Protein AF-0000000079207529 (afdb_homodimer)

Structure (mmCIF, N/CA/C/O backbone):
data_AF-0000000079207529-model_v1
#
loop_
_entity.id
_entity.type
_entity.pdbx_description
1 polymer Peroxidase
#
loop_
_atom_site.group_PDB
_atom_site.id
_atom_site.type_symbol
_atom_site.label_atom_id
_atom_site.label_alt_id
_atom_site.label_comp_id
_atom_site.label_asym_id
_atom_site.label_entity_id
_atom_site.label_seq_id
_atom_site.pdbx_PDB_ins_code
_atom_site.Cartn_x
_atom_site.Cartn_y
_atom_site.Cartn_z
_atom_site.occupancy
_atom_site.B_iso_or_equiv
_atom_site.auth_seq_id
_atom_site.auth_comp_id
_atom_site.auth_asym_id
_atom_site.auth_atom_id
_atom_site.pdbx_PDB_model_num
ATOM 1 N N . MET A 1 1 ? 5.008 33.156 2.377 1 49.91 1 MET A N 1
ATOM 2 C CA . MET A 1 1 ? 4.988 31.797 1.844 1 49.91 1 MET A CA 1
ATOM 3 C C . MET A 1 1 ? 5.598 31.75 0.447 1 49.91 1 MET A C 1
ATOM 5 O O . MET A 1 1 ? 5.344 32.625 -0.375 1 49.91 1 MET A O 1
ATOM 9 N N . ARG A 1 2 ? 6.75 31.078 0.347 1 58.97 2 ARG A N 1
ATOM 10 C CA . ARG A 1 2 ? 7.367 31 -0.972 1 58.97 2 ARG A CA 1
ATOM 11 C C . ARG A 1 2 ? 6.383 30.453 -2.004 1 58.97 2 ARG A C 1
ATOM 13 O O . ARG A 1 2 ? 5.512 29.641 -1.675 1 58.97 2 ARG A O 1
ATOM 20 N N . ALA A 1 3 ? 6.309 31.016 -3.166 1 54.09 3 ALA A N 1
ATOM 21 C CA . ALA A 1 3 ? 5.379 30.703 -4.25 1 54.09 3 ALA A CA 1
ATOM 22 C C . ALA A 1 3 ? 5.508 29.25 -4.676 1 54.09 3 ALA A C 1
ATOM 24 O O . ALA A 1 3 ? 6.609 28.688 -4.703 1 54.09 3 ALA A O 1
ATOM 25 N N . THR A 1 4 ? 4.375 28.516 -4.758 1 58 4 THR A N 1
ATOM 26 C CA . THR A 1 4 ? 4.32 27.188 -5.336 1 58 4 THR A CA 1
ATOM 27 C C . THR A 1 4 ? 4.828 27.188 -6.773 1 58 4 THR A C 1
ATOM 29 O O . THR A 1 4 ? 4.547 28.125 -7.531 1 58 4 THR A O 1
ATOM 32 N N . CYS A 1 5 ? 5.898 26.594 -7.008 1 53.94 5 CYS A N 1
ATOM 33 C CA . CYS A 1 5 ? 6.426 26.562 -8.367 1 53.94 5 CYS A CA 1
ATOM 34 C C . CYS A 1 5 ? 5.328 26.234 -9.367 1 53.94 5 CYS A C 1
ATOM 36 O O . CYS A 1 5 ? 4.633 25.219 -9.219 1 53.94 5 CYS A O 1
ATOM 38 N N . PRO A 1 6 ? 5.086 27.297 -10.195 1 49 6 PRO A N 1
ATOM 39 C CA . PRO A 1 6 ? 4.039 27.016 -11.18 1 49 6 PRO A CA 1
ATOM 40 C C . PRO A 1 6 ? 4.391 25.859 -12.109 1 49 6 PRO A C 1
ATOM 42 O O . PRO A 1 6 ? 5.574 25.578 -12.328 1 49 6 PRO A O 1
ATOM 45 N N . PRO A 1 7 ? 3.484 25.109 -12.5 1 45.56 7 PRO A N 1
ATOM 46 C CA . PRO A 1 7 ? 3.803 24.156 -13.562 1 45.56 7 PRO A CA 1
ATOM 47 C C . PRO A 1 7 ? 4.355 24.828 -14.812 1 45.56 7 PRO A C 1
ATOM 49 O O . PRO A 1 7 ? 4.035 25.984 -15.094 1 45.56 7 PRO A O 1
ATOM 52 N N . SER A 1 8 ? 5.473 24.656 -15.422 1 37.84 8 SER A N 1
ATOM 53 C CA . SER A 1 8 ? 5.965 25.219 -16.672 1 37.84 8 SER A CA 1
ATOM 54 C C . SER A 1 8 ? 4.832 25.391 -17.688 1 37.84 8 SER A C 1
ATOM 56 O O . SER A 1 8 ? 4.008 24.484 -17.859 1 37.84 8 SER A O 1
ATOM 58 N N . LYS A 1 9 ? 4.758 26.656 -18.266 1 37.16 9 LYS A N 1
ATOM 59 C CA . LYS A 1 9 ? 3.738 27.078 -19.234 1 37.16 9 LYS A CA 1
ATOM 60 C C . LYS A 1 9 ? 3.836 26.25 -20.516 1 37.16 9 LYS A C 1
ATOM 62 O O . LYS A 1 9 ? 4.805 26.391 -21.266 1 37.16 9 LYS A O 1
ATOM 67 N N . LEU A 1 10 ? 3.41 25.141 -20.797 1 34.62 10 LEU A N 1
ATOM 68 C CA . LEU A 1 10 ? 3.197 24.734 -22.188 1 34.62 10 LEU A CA 1
ATOM 69 C C . LEU A 1 10 ? 2.27 25.719 -22.891 1 34.62 10 LEU A C 1
ATOM 71 O O . LEU A 1 10 ? 1.31 26.219 -22.297 1 34.62 10 LEU A O 1
ATOM 75 N N . ALA A 1 11 ? 2.742 26.375 -24.078 1 34 11 ALA A N 1
ATOM 76 C CA . ALA A 1 11 ? 2 27.094 -25.109 1 34 11 ALA A CA 1
ATOM 77 C C . ALA A 1 11 ? 0.625 26.484 -25.328 1 34 11 ALA A C 1
ATOM 79 O O . ALA A 1 11 ? 0.512 25.281 -25.594 1 34 11 ALA A O 1
ATOM 80 N N . LEU A 1 12 ? -0.329 27.25 -24.859 1 34.44 12 LEU A N 1
ATOM 81 C CA . LEU A 1 12 ? -1.754 26.953 -24.969 1 34.44 12 LEU A CA 1
ATOM 82 C C . LEU A 1 12 ? -2.178 26.875 -26.438 1 34.44 12 LEU A C 1
ATOM 84 O O . LEU A 1 12 ? -2.229 27.891 -27.125 1 34.44 12 LEU A O 1
ATOM 88 N N . GLY A 1 13 ? -1.526 26.031 -27.328 1 32.34 13 GLY A N 1
ATOM 89 C CA . GLY A 1 13 ? -2.342 25.875 -28.516 1 32.34 13 GLY A CA 1
ATOM 90 C C . GLY A 1 13 ? -3.812 25.656 -28.219 1 32.34 13 GLY A C 1
ATOM 91 O O . GLY A 1 13 ? -4.156 25.031 -27.219 1 32.34 13 GLY A O 1
ATOM 92 N N . LEU A 1 14 ? -4.602 26.562 -28.75 1 33.31 14 LEU A N 1
ATOM 93 C CA . LEU A 1 14 ? -6.059 26.641 -28.672 1 33.31 14 LEU A CA 1
ATOM 94 C C . LEU A 1 14 ? -6.684 25.266 -28.891 1 33.31 14 LEU A C 1
ATOM 96 O O . LEU A 1 14 ? -6.723 24.766 -30.016 1 33.31 14 LEU A O 1
ATOM 100 N N . ILE A 1 15 ? -6.227 24.266 -28.234 1 31.05 15 ILE A N 1
ATOM 101 C CA . ILE A 1 15 ? -7.051 23.109 -28.594 1 31.05 15 ILE A CA 1
ATOM 102 C C . ILE A 1 15 ? -8.484 23.344 -28.109 1 31.05 15 ILE A C 1
ATOM 104 O O . ILE A 1 15 ? -8.711 23.734 -26.969 1 31.05 15 ILE A O 1
ATOM 108 N N . LEU A 1 16 ? -9.422 23.672 -29.078 1 31.45 16 LEU A N 1
ATOM 109 C CA . LEU A 1 16 ? -10.875 23.578 -28.984 1 31.45 16 LEU A CA 1
ATOM 110 C C . LEU A 1 16 ? -11.289 22.453 -28.047 1 31.45 16 LEU A C 1
ATOM 112 O O . LEU A 1 16 ? -11.016 21.281 -28.312 1 31.45 16 LEU A O 1
ATOM 116 N N . MET A 1 17 ? -11.281 22.875 -26.797 1 29.42 17 MET A N 1
ATOM 117 C CA . MET A 1 17 ? -11.719 21.953 -25.766 1 29.42 17 MET A CA 1
ATOM 118 C C . MET A 1 17 ? -13.164 21.531 -25.984 1 29.42 17 MET A C 1
ATOM 120 O O . MET A 1 17 ? -14.086 22.344 -25.859 1 29.42 17 MET A O 1
ATOM 124 N N . THR A 1 18 ? -13.453 20.766 -27.047 1 29.88 18 THR A N 1
ATOM 125 C CA . THR A 1 18 ? -14.758 20.094 -27.062 1 29.88 18 THR A CA 1
ATOM 126 C C . THR A 1 18 ? -15.094 19.531 -25.688 1 29.88 18 THR A C 1
ATOM 128 O O . THR A 1 18 ? -14.234 18.969 -25.016 1 29.88 18 THR A O 1
ATOM 131 N N . LEU A 1 19 ? -15.961 20.203 -25.031 1 31.03 19 LEU A N 1
ATOM 132 C CA . LEU A 1 19 ? -16.672 19.812 -23.812 1 31.03 19 LEU A CA 1
ATOM 133 C C . LEU A 1 19 ? -17.016 18.312 -23.844 1 31.03 19 LEU A C 1
ATOM 135 O O . LEU A 1 19 ? -17.984 17.922 -24.5 1 31.03 19 LEU A O 1
ATOM 139 N N . PHE A 1 20 ? -16.016 17.469 -24.125 1 30.7 20 PHE A N 1
ATOM 140 C CA . PHE A 1 20 ? -16.484 16.109 -23.922 1 30.7 20 PHE A CA 1
ATOM 141 C C . PHE A 1 20 ? -16.953 15.906 -22.484 1 30.7 20 PHE A C 1
ATOM 143 O O . PHE A 1 20 ? -16.234 16.219 -21.547 1 30.7 20 PHE A O 1
ATOM 150 N N . GLY A 1 21 ? -18.203 16.062 -22.266 1 28.97 21 GLY A N 1
ATOM 151 C CA . GLY A 1 21 ? -18.906 15.586 -21.078 1 28.97 21 GLY A CA 1
ATOM 152 C C . GLY A 1 21 ? -18.219 14.391 -20.438 1 28.97 21 GLY A C 1
ATOM 153 O O . GLY A 1 21 ? -17.875 13.422 -21.125 1 28.97 21 GLY A O 1
ATOM 154 N N . GLN A 1 22 ? -17.484 14.711 -19.438 1 29.53 22 GLN A N 1
ATOM 155 C CA . GLN A 1 22 ? -16.875 13.633 -18.656 1 29.53 22 GLN A CA 1
ATOM 156 C C . GLN A 1 22 ? -17.906 12.562 -18.312 1 29.53 22 GLN A C 1
ATOM 158 O O . GLN A 1 22 ? -18.703 12.742 -17.375 1 29.53 22 GLN A O 1
ATOM 163 N N . SER A 1 23 ? -18.609 12.062 -19.266 1 29.66 23 SER A N 1
ATOM 164 C CA . SER A 1 23 ? -19.297 10.828 -18.891 1 29.66 23 SER A CA 1
ATOM 165 C C . SER A 1 23 ? -18.375 9.93 -18.062 1 29.66 23 SER A C 1
ATOM 167 O O . SER A 1 23 ? -17.203 9.742 -18.391 1 29.66 23 SER A O 1
ATOM 169 N N . PHE A 1 24 ? -18.562 10.023 -16.828 1 35.38 24 PHE A N 1
ATOM 170 C CA . PHE A 1 24 ? -18.078 8.859 -16.109 1 35.38 24 PHE A CA 1
ATOM 171 C C . PHE A 1 24 ? -18.156 7.605 -16.969 1 35.38 24 PHE A C 1
ATOM 173 O O . PHE A 1 24 ? -19.188 6.914 -16.969 1 35.38 24 PHE A O 1
ATOM 180 N N . GLY A 1 25 ? -17.875 7.867 -18.203 1 31.97 25 GLY A N 1
ATOM 181 C CA . GLY A 1 25 ? -17.891 6.719 -19.094 1 31.97 25 GLY A CA 1
ATOM 182 C C . GLY A 1 25 ? -17.172 5.512 -18.547 1 31.97 25 GLY A C 1
ATOM 183 O O . GLY A 1 25 ? -16.047 5.641 -18.016 1 31.97 25 GLY A O 1
ATOM 184 N N . TYR A 1 26 ? -17.969 4.559 -18.078 1 35.97 26 TYR A N 1
ATOM 185 C CA . TYR A 1 26 ? -17.516 3.176 -18.047 1 35.97 26 TYR A CA 1
ATOM 186 C C . TYR A 1 26 ? -16.562 2.898 -19.219 1 35.97 26 TYR A C 1
ATOM 188 O O . TYR A 1 26 ? -16.969 2.977 -20.375 1 35.97 26 TYR A O 1
ATOM 196 N N . TRP A 1 27 ? -15.477 3.561 -19.172 1 36.84 27 TRP A N 1
ATOM 197 C CA . TRP A 1 27 ? -14.609 3.105 -20.266 1 36.84 27 TRP A CA 1
ATOM 198 C C . TRP A 1 27 ? -14.531 1.583 -20.281 1 36.84 27 TRP A C 1
ATOM 200 O O . TRP A 1 27 ? -14.109 0.959 -19.312 1 36.84 27 TRP A O 1
ATOM 210 N N . PRO A 1 28 ? -15.469 0.997 -20.953 1 42.28 28 PRO A N 1
ATOM 211 C CA . PRO A 1 28 ? -15.289 -0.445 -21.141 1 42.28 28 PRO A CA 1
ATOM 212 C C . PRO A 1 28 ? -13.82 -0.844 -21.25 1 42.28 28 PRO A C 1
ATOM 214 O O . PRO A 1 28 ? -13.07 -0.251 -22.031 1 42.28 28 PRO A O 1
ATOM 217 N N . THR A 1 29 ? -13.227 -1.102 -20.094 1 55.56 29 THR A N 1
ATOM 218 C CA . THR A 1 29 ? -11.906 -1.712 -20.156 1 55.56 29 THR A CA 1
ATOM 219 C C . THR A 1 29 ? -11.891 -2.904 -21.094 1 55.56 29 THR A C 1
ATOM 221 O O . THR A 1 29 ? -12.945 -3.334 -21.578 1 55.56 29 THR A O 1
ATOM 224 N N . SER A 1 30 ? -10.695 -3.486 -21.328 1 62.88 30 SER A N 1
ATOM 225 C CA . SER A 1 30 ? -10.289 -4.609 -22.156 1 62.88 30 SER A CA 1
ATOM 226 C C . SER A 1 30 ? -10.984 -5.898 -21.734 1 62.88 30 SER A C 1
ATOM 228 O O . SER A 1 30 ? -11.109 -6.18 -20.547 1 62.88 30 SER A O 1
ATOM 230 N N . CYS A 1 31 ? -11.648 -6.664 -22.578 1 74.5 31 CYS A N 1
ATOM 231 C CA . CYS A 1 31 ? -12.141 -8.031 -22.5 1 74.5 31 CYS A CA 1
ATOM 232 C C . CYS A 1 31 ? -13.453 -8.094 -21.734 1 74.5 31 CYS A C 1
ATOM 234 O O . CYS A 1 31 ? -13.711 -9.062 -21.016 1 74.5 31 CYS A O 1
ATOM 236 N N . GLY A 1 32 ? -14.266 -6.863 -21.672 1 89.81 32 GLY A N 1
ATOM 237 C CA . GLY A 1 32 ? -15.531 -6.871 -20.953 1 89.81 32 GLY A CA 1
ATOM 238 C C . GLY A 1 32 ? -15.367 -6.66 -19.453 1 89.81 32 GLY A C 1
ATOM 239 O O . GLY A 1 32 ? -16.328 -6.777 -18.703 1 89.81 32 GLY A O 1
ATOM 240 N N . LEU A 1 33 ? -14.195 -6.445 -18.984 1 95.88 33 LEU A N 1
ATOM 241 C CA . LEU A 1 33 ? -13.922 -6.195 -17.562 1 95.88 33 LEU A CA 1
ATOM 242 C C . LEU A 1 33 ? -13.82 -4.699 -17.297 1 95.88 33 LEU A C 1
ATOM 244 O O . LEU A 1 33 ? -13.516 -3.914 -18.188 1 95.88 33 LEU A O 1
ATOM 248 N N . THR A 1 34 ? -14.156 -4.34 -16.078 1 93.19 34 THR A N 1
ATOM 249 C CA . THR A 1 34 ? -14.086 -2.928 -15.711 1 93.19 34 THR A CA 1
ATOM 250 C C . THR A 1 34 ? -13.633 -2.764 -14.258 1 93.19 34 THR A C 1
ATOM 252 O O . THR A 1 34 ? -13.945 -3.6 -13.406 1 93.19 34 THR A O 1
ATOM 255 N N . VAL A 1 35 ? -12.82 -1.707 -14.078 1 91.06 35 VAL A N 1
ATOM 256 C CA . VAL A 1 35 ? -12.516 -1.314 -12.703 1 91.06 35 VAL A CA 1
ATOM 257 C C . VAL A 1 35 ? -13.766 -0.729 -12.047 1 91.06 35 VAL A C 1
ATOM 259 O O . VAL A 1 35 ? -14.43 0.132 -12.625 1 91.06 35 VAL A O 1
ATOM 262 N N . GLY A 1 36 ? -14.156 -1.214 -10.875 1 87.62 36 GLY A N 1
ATOM 263 C CA . GLY A 1 36 ? -15.344 -0.727 -10.188 1 87.62 36 GLY A CA 1
ATOM 264 C C . GLY A 1 36 ? -16.609 -1.431 -10.625 1 87.62 36 GLY A C 1
ATOM 265 O O . GLY A 1 36 ? -17.719 -0.902 -10.453 1 87.62 36 GLY A O 1
ATOM 266 N N . PHE A 1 37 ? -16.516 -2.557 -11.188 1 92.69 37 PHE A N 1
ATOM 267 C CA . PHE A 1 37 ? -17.641 -3.33 -11.688 1 92.69 37 PHE A CA 1
ATOM 268 C C . PHE A 1 37 ? -18.688 -3.539 -10.602 1 92.69 37 PHE A C 1
ATOM 270 O O . PHE A 1 37 ? -19.891 -3.543 -10.875 1 92.69 37 PHE A O 1
ATOM 277 N N . TYR A 1 38 ? -18.297 -3.641 -9.359 1 93 38 TYR A N 1
ATOM 278 C CA . TYR A 1 38 ? -19.203 -4.016 -8.281 1 93 38 TYR A CA 1
ATOM 279 C C . TYR A 1 38 ? -19.703 -2.781 -7.539 1 93 38 TYR A C 1
ATOM 281 O O . TYR A 1 38 ? -20.438 -2.898 -6.555 1 93 38 TYR A O 1
ATOM 289 N N . ASN A 1 39 ? -19.281 -1.649 -8.008 1 83.75 39 ASN A N 1
ATOM 290 C CA . ASN A 1 39 ? -19.75 -0.433 -7.352 1 83.75 39 ASN A CA 1
ATOM 291 C C . ASN A 1 39 ? -21.266 -0.35 -7.336 1 83.75 39 ASN A C 1
ATOM 293 O O . ASN A 1 39 ? -21.922 -0.454 -8.383 1 83.75 39 ASN A O 1
ATOM 297 N N . VAL A 1 40 ? -21.891 -0.23 -6.133 1 80.75 40 VAL A N 1
ATOM 298 C CA . VAL A 1 40 ? -23.312 -0.009 -5.848 1 80.75 40 VAL A CA 1
ATOM 299 C C . VAL A 1 40 ? -24.109 -1.277 -6.152 1 80.75 40 VAL A C 1
ATOM 301 O O . VAL A 1 40 ? -25.328 -1.244 -6.227 1 80.75 40 VAL A O 1
ATOM 304 N N . LYS A 1 41 ? -23.484 -2.418 -6.441 1 90.5 41 LYS A N 1
ATOM 305 C CA . LYS A 1 41 ? -24.219 -3.648 -6.762 1 90.5 41 LYS A CA 1
ATOM 306 C C . LYS A 1 41 ? -24.531 -4.441 -5.496 1 90.5 41 LYS A C 1
ATOM 308 O O . LYS A 1 41 ? -25.312 -5.395 -5.535 1 90.5 41 LYS A O 1
ATOM 313 N N . CYS A 1 42 ? -23.891 -4.113 -4.492 1 92.25 42 CYS A N 1
ATOM 314 C CA . CYS A 1 42 ? -24.094 -4.812 -3.227 1 92.25 42 CYS A CA 1
ATOM 315 C C . CYS A 1 42 ? -24.656 -3.871 -2.166 1 92.25 42 CYS A C 1
ATOM 317 O O . CYS A 1 42 ? -24.203 -3.883 -1.019 1 92.25 42 CYS A O 1
ATOM 319 N N . GLY A 1 43 ? -25.578 -2.982 -2.596 1 82.19 43 GLY A N 1
ATOM 320 C CA . GLY A 1 43 ? -26.172 -2.01 -1.688 1 82.19 43 GLY A CA 1
ATOM 321 C C . GLY A 1 43 ? -25.172 -0.96 -1.216 1 82.19 43 GLY A C 1
ATOM 322 O O . GLY A 1 43 ? -24.469 -0.365 -2.023 1 82.19 43 GLY A O 1
ATOM 323 N N . GLU A 1 44 ? -25.188 -0.744 0.125 1 74.81 44 GLU A N 1
ATOM 324 C CA . GLU A 1 44 ? -24.297 0.267 0.695 1 74.81 44 GLU A CA 1
ATOM 325 C C . GLU A 1 44 ? -22.938 -0.324 1.033 1 74.81 44 GLU A C 1
ATOM 327 O O . GLU A 1 44 ? -22.016 0.401 1.431 1 74.81 44 GLU A O 1
ATOM 332 N N . GLN A 1 45 ? -22.859 -1.525 0.693 1 80.75 45 GLN A N 1
ATOM 333 C CA . GLN A 1 45 ? -21.641 -2.225 1.057 1 80.75 45 GLN A CA 1
ATOM 334 C C . GLN A 1 45 ? -20.594 -2.129 -0.057 1 80.75 45 GLN A C 1
ATOM 336 O O . GLN A 1 45 ? -20.891 -2.414 -1.219 1 80.75 45 GLN A O 1
ATOM 341 N N . ASP A 1 46 ? -19.453 -1.641 0.277 1 86.94 46 ASP A N 1
ATOM 342 C CA . ASP A 1 46 ? -18.312 -1.803 -0.612 1 86.94 46 ASP A CA 1
ATOM 343 C C . ASP A 1 46 ? -17.75 -3.223 -0.539 1 86.94 46 ASP A C 1
ATOM 345 O O . ASP A 1 46 ? -16.969 -3.539 0.351 1 86.94 46 ASP A O 1
ATOM 349 N N . ILE A 1 47 ? -18.062 -3.988 -1.524 1 93.88 47 ILE A N 1
ATOM 350 C CA . ILE A 1 47 ? -17.797 -5.422 -1.443 1 93.88 47 ILE A CA 1
ATOM 351 C C . ILE A 1 47 ? -16.297 -5.672 -1.52 1 93.88 47 ILE A C 1
ATOM 353 O O . ILE A 1 47 ? -15.789 -6.641 -0.944 1 93.88 47 ILE A O 1
ATOM 357 N N . GLU A 1 48 ? -15.57 -4.859 -2.256 1 93.5 48 GLU A N 1
ATOM 358 C CA . GLU A 1 48 ? -14.125 -5.039 -2.305 1 93.5 48 GLU A CA 1
ATOM 359 C C . GLU A 1 48 ? -13.484 -4.742 -0.952 1 93.5 48 GLU A C 1
ATOM 361 O O . GLU A 1 48 ? -12.531 -5.414 -0.549 1 93.5 48 GLU A O 1
ATOM 366 N N . GLU A 1 49 ? -13.984 -3.738 -0.244 1 90.88 49 GLU A N 1
ATOM 367 C CA . GLU A 1 49 ? -13.508 -3.471 1.11 1 90.88 49 GLU A CA 1
ATOM 368 C C . GLU A 1 49 ? -13.867 -4.613 2.057 1 90.88 49 GLU A C 1
ATOM 370 O O . GLU A 1 49 ? -13.086 -4.953 2.949 1 90.88 49 GLU A O 1
ATOM 375 N N . PHE A 1 50 ? -15.109 -5.094 1.875 1 94.94 50 PHE A N 1
ATOM 376 C CA . PHE A 1 50 ? -15.547 -6.234 2.676 1 94.94 50 PHE A CA 1
ATOM 377 C C . PHE A 1 50 ? -14.594 -7.41 2.506 1 94.94 50 PHE A C 1
ATOM 379 O O . PHE A 1 50 ? -14.141 -7.996 3.492 1 94.94 50 PHE A O 1
ATOM 386 N N . ILE A 1 51 ? -14.227 -7.727 1.288 1 97.44 51 ILE A N 1
ATOM 387 C CA . ILE A 1 51 ? -13.312 -8.82 0.981 1 97.44 51 ILE A CA 1
ATOM 388 C C . ILE A 1 51 ? -11.93 -8.5 1.538 1 97.44 51 ILE A C 1
ATOM 390 O O . ILE A 1 51 ? -11.258 -9.375 2.096 1 97.44 51 ILE A O 1
ATOM 394 N N . TYR A 1 52 ? -11.484 -7.258 1.409 1 94.94 52 TYR A N 1
ATOM 395 C CA . TYR A 1 52 ? -10.203 -6.824 1.952 1 94.94 52 TYR A CA 1
ATOM 396 C C . TYR A 1 52 ? -10.109 -7.125 3.443 1 94.94 52 TYR A C 1
ATOM 398 O O . TYR A 1 52 ? -9.102 -7.652 3.916 1 94.94 52 TYR A O 1
ATOM 406 N N . ASN A 1 53 ? -11.133 -6.781 4.164 1 93.12 53 ASN A N 1
ATOM 407 C CA . ASN A 1 53 ? -11.125 -6.973 5.609 1 93.12 53 ASN A CA 1
ATOM 408 C C . ASN A 1 53 ? -11.109 -8.453 5.98 1 93.12 53 ASN A C 1
ATOM 410 O O . ASN A 1 53 ? -10.492 -8.844 6.969 1 93.12 53 ASN A O 1
ATOM 414 N N . LEU A 1 54 ? -11.805 -9.25 5.207 1 97.75 54 LEU A N 1
ATOM 415 C CA . LEU A 1 54 ? -11.773 -10.688 5.438 1 97.75 54 LEU A CA 1
ATOM 416 C C . LEU A 1 54 ? -10.375 -11.25 5.188 1 97.75 54 LEU A C 1
ATOM 418 O O . LEU A 1 54 ? -9.891 -12.07 5.965 1 97.75 54 LEU A O 1
ATOM 422 N N . VAL A 1 55 ? -9.742 -10.82 4.117 1 98.12 55 VAL A N 1
ATOM 423 C CA . VAL A 1 55 ? -8.406 -11.289 3.775 1 98.12 55 VAL A CA 1
ATOM 424 C C . VAL A 1 55 ? -7.414 -10.828 4.84 1 98.12 55 VAL A C 1
ATOM 426 O O . VAL A 1 55 ? -6.496 -11.562 5.203 1 98.12 55 VAL A O 1
ATOM 429 N N . LYS A 1 56 ? -7.57 -9.578 5.289 1 94.75 56 LYS A N 1
ATOM 430 C CA . LYS A 1 56 ? -6.703 -9.055 6.34 1 94.75 56 LYS A CA 1
ATOM 431 C C . LYS A 1 56 ? -6.766 -9.93 7.586 1 94.75 56 LYS A C 1
ATOM 433 O O . LYS A 1 56 ? -5.73 -10.258 8.172 1 94.75 56 LYS A O 1
ATOM 438 N N . LYS A 1 57 ? -7.949 -10.328 7.973 1 95.81 57 LYS A N 1
ATOM 439 C CA . LYS A 1 57 ? -8.117 -11.211 9.125 1 95.81 57 LYS A CA 1
ATOM 440 C C . LYS A 1 57 ? -7.418 -12.547 8.898 1 95.81 57 LYS A C 1
ATOM 442 O O . LYS A 1 57 ? -6.738 -13.062 9.789 1 95.81 57 LYS A O 1
ATOM 447 N N . GLN A 1 58 ? -7.555 -13.086 7.695 1 97.81 58 GLN A N 1
ATOM 448 C CA . GLN A 1 58 ? -6.91 -14.352 7.363 1 97.81 58 GLN A CA 1
ATOM 449 C C . GLN A 1 58 ? -5.391 -14.219 7.395 1 97.81 58 GLN A C 1
ATOM 451 O O . GLN A 1 58 ? -4.695 -15.109 7.883 1 97.81 58 GLN A O 1
ATOM 456 N N . TYR A 1 59 ? -4.883 -13.156 6.902 1 96.69 59 TYR A N 1
ATOM 457 C CA . TYR A 1 59 ? -3.443 -12.922 6.859 1 96.69 59 TYR A CA 1
ATOM 458 C C . TYR A 1 59 ? -2.871 -12.781 8.266 1 96.69 59 TYR A C 1
ATOM 460 O O . TYR A 1 59 ? -1.767 -13.258 8.547 1 96.69 59 TYR A O 1
ATOM 468 N N . GLU A 1 60 ? -3.619 -12.086 9.156 1 93.62 60 GLU A N 1
ATOM 469 C CA . GLU A 1 60 ? -3.186 -11.938 10.539 1 93.62 60 GLU A CA 1
ATOM 470 C C . GLU A 1 60 ? -3.105 -13.289 11.242 1 93.62 60 GLU A C 1
ATOM 472 O O . GLU A 1 60 ? -2.223 -13.508 12.078 1 93.62 60 GLU A O 1
ATOM 477 N N . GLU A 1 61 ? -3.957 -14.164 10.836 1 96.12 61 GLU A N 1
ATOM 478 C CA . GLU A 1 61 ? -3.971 -15.5 11.422 1 96.12 61 GLU A CA 1
ATOM 479 C C . GLU A 1 61 ? -2.916 -16.391 10.773 1 96.12 61 GLU A C 1
ATOM 481 O O . GLU A 1 61 ? -2.285 -17.203 11.453 1 96.12 61 GLU A O 1
ATOM 486 N N . ASP A 1 62 ? -2.773 -16.25 9.516 1 97.19 62 ASP A N 1
ATOM 487 C CA . ASP A 1 62 ? -1.831 -17.047 8.742 1 97.19 62 ASP A CA 1
ATOM 488 C C . ASP A 1 62 ? -1.225 -16.234 7.602 1 97.19 62 ASP A C 1
ATOM 490 O O . ASP A 1 62 ? -1.774 -16.188 6.5 1 97.19 62 ASP A O 1
ATOM 494 N N . PRO A 1 63 ? -0.005 -15.727 7.809 1 96.69 63 PRO A N 1
ATOM 495 C CA . PRO A 1 63 ? 0.596 -14.836 6.809 1 96.69 63 PRO A CA 1
ATOM 496 C C . PRO A 1 63 ? 0.837 -15.531 5.469 1 96.69 63 PRO A C 1
ATOM 498 O O . PRO A 1 63 ? 0.984 -14.867 4.441 1 96.69 63 PRO A O 1
ATOM 501 N N . ASP A 1 64 ? 0.795 -16.891 5.457 1 97.56 64 ASP A N 1
ATOM 502 C CA . ASP A 1 64 ? 0.958 -17.641 4.219 1 97.56 64 ASP A CA 1
ATOM 503 C C . ASP A 1 64 ? -0.219 -17.406 3.273 1 97.56 64 ASP A C 1
ATOM 505 O O . ASP A 1 64 ? -0.164 -17.781 2.102 1 97.56 64 ASP A O 1
ATOM 509 N N . THR A 1 65 ? -1.202 -16.719 3.746 1 98.31 65 THR A N 1
ATOM 510 C CA . THR A 1 65 ? -2.381 -16.391 2.949 1 98.31 65 THR A CA 1
ATOM 511 C C . THR A 1 65 ? -1.985 -15.656 1.677 1 98.31 65 THR A C 1
ATOM 513 O O . THR A 1 65 ? -2.555 -15.891 0.61 1 98.31 65 THR A O 1
ATOM 516 N N . VAL A 1 66 ? -1.024 -14.797 1.761 1 98.69 66 VAL A N 1
ATOM 517 C CA . VAL A 1 66 ? -0.627 -14 0.603 1 98.69 66 VAL A CA 1
ATOM 518 C C . VAL A 1 66 ? -0.05 -14.914 -0.477 1 98.69 66 VAL A C 1
ATOM 520 O O . VAL A 1 66 ? -0.421 -14.812 -1.648 1 98.69 66 VAL A O 1
ATOM 523 N N . SER A 1 67 ? 0.808 -15.844 -0.132 1 98.5 67 SER A N 1
ATOM 524 C CA . SER A 1 67 ? 1.407 -16.734 -1.12 1 98.5 67 SER A CA 1
ATOM 525 C C . SER A 1 67 ? 0.371 -17.688 -1.702 1 98.5 67 SER A C 1
ATOM 527 O O . SER A 1 67 ? 0.405 -18 -2.895 1 98.5 67 SER A O 1
ATOM 529 N N . ASP A 1 68 ? -0.541 -18.109 -0.833 1 98.5 68 ASP A N 1
ATOM 530 C CA . ASP A 1 68 ? -1.604 -19 -1.286 1 98.5 68 ASP A CA 1
ATOM 531 C C . ASP A 1 68 ? -2.451 -18.344 -2.369 1 98.5 68 ASP A C 1
ATOM 533 O O . ASP A 1 68 ? -2.682 -18.938 -3.43 1 98.5 68 ASP A O 1
ATOM 537 N N . LEU A 1 69 ? -2.852 -17.172 -2.107 1 98.81 69 LEU A N 1
ATOM 538 C CA . LEU A 1 69 ? -3.783 -16.5 -3.008 1 98.81 69 LEU A CA 1
ATOM 539 C C . LEU A 1 69 ? -3.086 -16.094 -4.301 1 98.81 69 LEU A C 1
ATOM 541 O O . LEU A 1 69 ? -3.672 -16.172 -5.383 1 98.81 69 LEU A O 1
ATOM 545 N N . VAL A 1 70 ? -1.864 -15.648 -4.219 1 98.69 70 VAL A N 1
ATOM 546 C CA . VAL A 1 70 ? -1.107 -15.266 -5.406 1 98.69 70 VAL A CA 1
ATOM 547 C C . VAL A 1 70 ? -0.871 -16.5 -6.285 1 98.69 70 VAL A C 1
ATOM 549 O O . VAL A 1 70 ? -1.092 -16.453 -7.496 1 98.69 70 VAL A O 1
ATOM 552 N N . ARG A 1 71 ? -0.501 -17.594 -5.691 1 98.44 71 ARG A N 1
ATOM 553 C CA . ARG A 1 71 ? -0.234 -18.812 -6.441 1 98.44 71 ARG A CA 1
ATOM 554 C C . ARG A 1 71 ? -1.517 -19.375 -7.043 1 98.44 71 ARG A C 1
ATOM 556 O O . ARG A 1 71 ? -1.527 -19.812 -8.195 1 98.44 71 ARG A O 1
ATOM 563 N N . LEU A 1 72 ? -2.545 -19.359 -6.281 1 98.56 72 LEU A N 1
ATOM 564 C CA . LEU A 1 72 ? -3.834 -19.828 -6.777 1 98.56 72 LEU A CA 1
ATOM 565 C C . LEU A 1 72 ? -4.246 -19.062 -8.031 1 98.56 72 LEU A C 1
ATOM 567 O O . LEU A 1 72 ? -4.773 -19.641 -8.977 1 98.56 72 LEU A O 1
ATOM 571 N N . THR A 1 73 ? -4.027 -17.797 -8.023 1 98.69 73 THR A N 1
ATOM 572 C CA . THR A 1 73 ? -4.395 -16.969 -9.164 1 98.69 73 THR A CA 1
ATOM 573 C C . THR A 1 73 ? -3.621 -17.391 -10.406 1 98.69 73 THR A C 1
ATOM 575 O O . THR A 1 73 ? -4.199 -17.531 -11.484 1 98.69 73 THR A O 1
ATOM 578 N N . PHE A 1 74 ? -2.365 -17.594 -10.227 1 98.75 74 PHE A N 1
ATOM 579 C CA . PHE A 1 74 ? -1.526 -18.016 -11.344 1 98.75 74 PHE A CA 1
ATOM 580 C C . PHE A 1 74 ? -1.971 -19.375 -11.875 1 98.75 74 PHE A C 1
ATOM 582 O O . PHE A 1 74 ? -2.145 -19.547 -13.086 1 98.75 74 PHE A O 1
ATOM 589 N N . HIS A 1 75 ? -2.211 -20.297 -10.992 1 98.69 75 HIS A N 1
ATOM 590 C CA . HIS A 1 75 ? -2.537 -21.656 -11.383 1 98.69 75 HIS A CA 1
ATOM 591 C C . HIS A 1 75 ? -3.932 -21.734 -12 1 98.69 75 HIS A C 1
ATOM 593 O O . HIS A 1 75 ? -4.207 -22.625 -12.812 1 98.69 75 HIS A O 1
ATOM 599 N N . ASP A 1 76 ? -4.773 -20.844 -11.609 1 98.75 76 ASP A N 1
ATOM 600 C CA . ASP A 1 76 ? -6.078 -20.781 -12.258 1 98.75 76 ASP A CA 1
ATOM 601 C C . ASP A 1 76 ? -5.965 -20.172 -13.656 1 98.75 76 ASP A C 1
ATOM 603 O O . ASP A 1 76 ? -6.379 -20.781 -14.641 1 98.75 76 ASP A O 1
ATOM 607 N N . CYS A 1 77 ? -5.371 -19.031 -13.797 1 98.56 77 CYS A N 1
ATOM 608 C CA . CYS A 1 77 ? -5.406 -18.219 -15.008 1 98.56 77 CYS A CA 1
ATOM 609 C C . CYS A 1 77 ? -4.609 -18.875 -16.125 1 98.56 77 CYS A C 1
ATOM 611 O O . CYS A 1 77 ? -4.953 -18.734 -17.312 1 98.56 77 CYS A O 1
ATOM 613 N N . PHE A 1 78 ? -3.617 -19.641 -15.828 1 98.38 78 PHE A N 1
ATOM 614 C CA . PHE A 1 78 ? -2.703 -20.141 -16.844 1 98.38 78 PHE A CA 1
ATOM 615 C C . PHE A 1 78 ? -3.24 -21.422 -17.469 1 98.38 78 PHE A C 1
ATOM 617 O O . PHE A 1 78 ? -2.699 -21.906 -18.469 1 98.38 78 PHE A O 1
ATOM 624 N N . VAL A 1 79 ? -4.266 -22.016 -16.891 1 97.88 79 VAL A N 1
ATOM 625 C CA . VAL A 1 79 ? -4.742 -23.281 -17.422 1 97.88 79 VAL A CA 1
ATOM 626 C C . VAL A 1 79 ? -5.781 -23.031 -18.5 1 97.88 79 VAL A C 1
ATOM 628 O O . VAL A 1 79 ? -5.465 -23.062 -19.703 1 97.88 79 VAL A O 1
ATOM 631 N N . ARG A 1 80 ? -6.945 -22.531 -18.203 1 96.19 80 ARG A N 1
ATOM 632 C CA . ARG A 1 80 ? -7.984 -22.25 -19.188 1 96.19 80 ARG A CA 1
ATOM 633 C C . ARG A 1 80 ? -8.297 -20.766 -19.234 1 96.19 80 ARG A C 1
ATOM 635 O O . ARG A 1 80 ? -8.883 -20.281 -20.203 1 96.19 80 ARG A O 1
ATOM 642 N N . GLY A 1 81 ? -7.875 -20.125 -18.328 1 97.81 81 GLY A N 1
ATOM 643 C CA . GLY A 1 81 ? -8.188 -18.734 -18.109 1 97.81 81 GLY A CA 1
ATOM 644 C C . GLY A 1 81 ? -8.57 -18.406 -16.688 1 97.81 81 GLY A C 1
ATOM 645 O O . GLY A 1 81 ? -8.688 -19.312 -15.852 1 97.81 81 GLY A O 1
ATOM 646 N N . CYS A 1 82 ? -8.664 -17.109 -16.469 1 98.44 82 CYS A N 1
ATOM 647 C CA . CYS A 1 82 ? -9.062 -16.688 -15.125 1 98.44 82 CYS A CA 1
ATOM 648 C C . CYS A 1 82 ? -10.562 -16.875 -14.922 1 98.44 82 CYS A C 1
ATOM 650 O O . CYS A 1 82 ? -11.312 -15.898 -14.883 1 98.44 82 CYS A O 1
ATOM 652 N N . ASP A 1 83 ? -10.977 -18.141 -14.672 1 98.62 83 ASP A N 1
ATOM 653 C CA . ASP A 1 83 ? -12.398 -18.469 -14.641 1 98.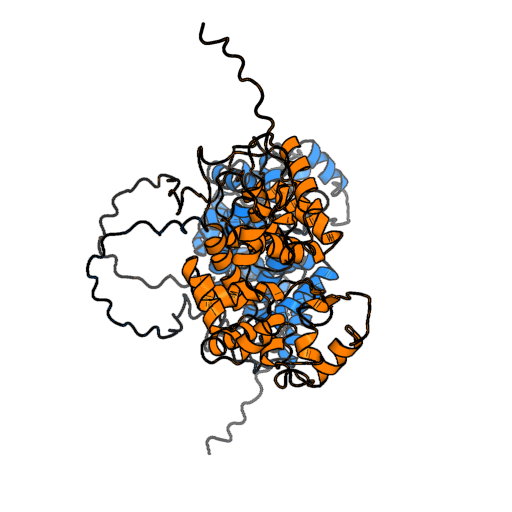62 83 ASP A CA 1
ATOM 654 C C . ASP A 1 83 ? -12.734 -19.344 -13.438 1 98.62 83 ASP A C 1
ATOM 656 O O . ASP A 1 83 ? -13.781 -20 -13.406 1 98.62 83 ASP A O 1
ATOM 660 N N . ALA A 1 84 ? -11.781 -19.5 -12.516 1 98.69 84 ALA A N 1
ATOM 661 C CA . ALA A 1 84 ? -11.953 -20.188 -11.242 1 98.69 84 ALA A CA 1
ATOM 662 C C . ALA A 1 84 ? -12.141 -21.688 -11.445 1 98.69 84 ALA A C 1
ATOM 664 O O . ALA A 1 84 ? -12.633 -22.391 -10.555 1 98.69 84 ALA A O 1
ATOM 665 N N . SER A 1 85 ? -11.75 -22.219 -12.555 1 98.5 85 SER A N 1
ATOM 666 C CA . SER A 1 85 ? -11.914 -23.656 -12.82 1 98.5 85 SER A CA 1
ATOM 667 C C . SER A 1 85 ? -11.047 -24.484 -11.891 1 98.5 85 SER A C 1
ATOM 669 O O . SER A 1 85 ? -11.359 -25.656 -11.633 1 98.5 85 SER A O 1
ATOM 671 N N . VAL A 1 86 ? -10.023 -23.875 -11.312 1 98.62 86 VAL A N 1
ATOM 672 C CA . VAL A 1 86 ? -9.078 -24.562 -10.445 1 98.62 86 VAL A CA 1
ATOM 673 C C . VAL A 1 86 ? -9.797 -25.047 -9.188 1 98.62 86 VAL A C 1
ATOM 675 O O . VAL A 1 86 ? -9.359 -26 -8.547 1 98.62 86 VAL A O 1
ATOM 678 N N . PHE A 1 87 ? -10.969 -24.5 -8.883 1 98.25 87 PHE A N 1
ATOM 679 C CA . PHE A 1 87 ? -11.633 -24.781 -7.613 1 98.25 87 PHE A CA 1
ATOM 680 C C . PHE A 1 87 ? -12.578 -25.969 -7.746 1 98.25 87 PHE A C 1
ATOM 682 O O . PHE A 1 87 ? -13 -26.562 -6.746 1 98.25 87 PHE A O 1
ATOM 689 N N . LEU A 1 88 ? -12.945 -26.312 -8.938 1 97.81 88 LEU A N 1
ATOM 690 C CA . LEU A 1 88 ? -14.008 -27.297 -9.141 1 97.81 88 LEU A CA 1
ATOM 691 C C . LEU A 1 88 ? -13.578 -28.672 -8.641 1 97.81 88 LEU A C 1
ATOM 693 O O . LEU A 1 88 ? -12.492 -29.156 -8.969 1 97.81 88 LEU A O 1
ATOM 697 N N . ASP A 1 89 ? -14.453 -29.266 -7.848 1 97.19 89 ASP A N 1
ATOM 698 C CA . ASP A 1 89 ? -14.242 -30.625 -7.375 1 97.19 89 ASP A CA 1
ATOM 699 C C . ASP A 1 89 ? -14.602 -31.641 -8.461 1 97.19 89 ASP A C 1
ATOM 701 O O . ASP A 1 89 ? -15.336 -31.328 -9.398 1 97.19 89 ASP A O 1
ATOM 705 N N . GLY A 1 90 ? -14.047 -32.844 -8.344 1 95.44 90 GLY A N 1
ATOM 706 C CA . GLY A 1 90 ? -14.336 -33.938 -9.266 1 95.44 90 GLY A CA 1
ATOM 707 C C . GLY A 1 90 ? -13.125 -34.812 -9.547 1 95.44 90 GLY A C 1
ATOM 708 O O . GLY A 1 90 ? -12.039 -34.562 -9.016 1 95.44 90 GLY A O 1
ATOM 709 N N . GLN A 1 91 ? -13.523 -35.781 -10.383 1 94.44 91 GLN A N 1
ATOM 710 C CA . GLN A 1 91 ? -12.445 -36.656 -10.844 1 94.44 91 GLN A CA 1
ATOM 711 C C . GLN A 1 91 ? -11.703 -36.031 -12.031 1 94.44 91 GLN A C 1
ATOM 713 O O . GLN A 1 91 ? -12.328 -35.438 -12.914 1 94.44 91 GLN A O 1
ATOM 718 N N . ASP A 1 92 ? -10.445 -36 -12.062 1 97.12 92 ASP A N 1
ATOM 719 C CA . ASP A 1 92 ? -9.586 -35.594 -13.164 1 97.12 92 ASP A CA 1
ATOM 720 C C . ASP A 1 92 ? -9.789 -34.094 -13.469 1 97.12 92 ASP A C 1
ATOM 722 O O . ASP A 1 92 ? -9.945 -33.719 -14.633 1 97.12 92 ASP A O 1
ATOM 726 N N . THR A 1 93 ? -10.047 -33.344 -12.422 1 98.31 93 THR A N 1
ATOM 727 C CA . THR A 1 93 ? -10.148 -31.875 -12.547 1 98.31 93 THR A CA 1
ATOM 728 C C . THR A 1 93 ? -8.781 -31.219 -12.359 1 98.31 93 THR A C 1
ATOM 730 O O . THR A 1 93 ? -7.797 -31.906 -12.062 1 98.31 93 THR A O 1
ATOM 733 N N . GLU A 1 94 ? -8.711 -29.938 -12.555 1 98.5 94 GLU A N 1
ATOM 734 C CA . GLU A 1 94 ? -7.477 -29.203 -12.305 1 98.5 94 GLU A CA 1
ATOM 735 C C . GLU A 1 94 ? -6.98 -29.422 -10.875 1 98.5 94 GLU A C 1
ATOM 737 O O . GLU A 1 94 ? -5.777 -29.516 -10.641 1 98.5 94 GLU A O 1
ATOM 742 N N . LYS A 1 95 ? -7.918 -29.5 -9.992 1 96.88 95 LYS A N 1
ATOM 743 C CA . LYS A 1 95 ? -7.613 -29.656 -8.57 1 96.88 95 LYS A CA 1
ATOM 744 C C . LYS A 1 95 ? -6.836 -30.938 -8.312 1 96.88 95 LYS A C 1
ATOM 746 O O . LYS A 1 95 ? -6.035 -31.016 -7.375 1 96.88 95 LYS A O 1
ATOM 751 N N . THR A 1 96 ? -7.016 -31.953 -9.141 1 97.69 96 THR A N 1
ATOM 752 C CA . THR A 1 96 ? -6.41 -33.25 -8.914 1 97.69 96 THR A CA 1
ATOM 753 C C . THR A 1 96 ? -5.125 -33.406 -9.719 1 97.69 96 THR A C 1
ATOM 755 O O . THR A 1 96 ? -4.473 -34.469 -9.672 1 97.69 96 THR A O 1
ATOM 758 N N . ALA A 1 97 ? -4.77 -32.406 -10.438 1 98 97 ALA A N 1
ATOM 759 C CA . ALA A 1 97 ? -3.51 -32.469 -11.18 1 98 97 ALA A CA 1
ATOM 760 C C . ALA A 1 97 ? -2.314 -32.344 -10.234 1 98 97 ALA A C 1
ATOM 762 O O . ALA A 1 97 ? -2.354 -31.609 -9.258 1 98 97 ALA A O 1
ATOM 763 N N . VAL A 1 98 ? -1.212 -32.969 -10.562 1 95.62 98 VAL A N 1
ATOM 764 C CA . VAL A 1 98 ? -0.027 -33.094 -9.719 1 95.62 98 VAL A CA 1
ATOM 765 C C . VAL A 1 98 ? 0.457 -31.703 -9.297 1 95.62 98 VAL A C 1
ATOM 767 O O . VAL A 1 98 ? 0.706 -31.453 -8.117 1 95.62 98 VAL A O 1
ATOM 770 N N . PRO A 1 99 ? 0.547 -30.672 -10.195 1 96.06 99 PRO A N 1
ATOM 771 C CA . PRO A 1 99 ? 1.05 -29.375 -9.781 1 96.06 99 PRO A CA 1
ATOM 772 C C . PRO A 1 99 ? 0.112 -28.656 -8.805 1 96.06 99 PRO A C 1
ATOM 774 O O . PRO A 1 99 ? 0.514 -27.703 -8.141 1 96.06 99 PRO A O 1
ATOM 777 N N . ASN A 1 100 ? -1.146 -29.094 -8.688 1 97.56 100 ASN A N 1
ATOM 778 C CA . ASN A 1 100 ? -2.137 -28.406 -7.875 1 97.56 100 ASN A CA 1
ATOM 779 C C . ASN A 1 100 ? -2.393 -29.125 -6.559 1 97.56 100 ASN A C 1
ATOM 781 O O . ASN A 1 100 ? -3.125 -28.625 -5.703 1 97.56 100 ASN A O 1
ATOM 785 N N . LEU A 1 101 ? -1.751 -30.297 -6.348 1 95.12 101 LEU A N 1
ATOM 786 C CA . LEU A 1 101 ? -2.02 -31.109 -5.168 1 95.12 101 LEU A CA 1
ATOM 787 C C . LEU A 1 101 ? -1.562 -30.391 -3.9 1 95.12 101 LEU A C 1
ATOM 789 O O . LEU A 1 101 ? -2.086 -30.656 -2.814 1 95.12 101 LEU A O 1
ATOM 793 N N . THR A 1 102 ? -0.633 -29.469 -4.016 1 94.31 102 THR A N 1
ATOM 794 C CA . THR A 1 102 ? -0.075 -28.797 -2.848 1 94.31 102 THR A CA 1
ATOM 795 C C . THR A 1 102 ? -0.564 -27.359 -2.768 1 94.31 102 THR A C 1
ATOM 797 O O . THR A 1 102 ? -0.025 -26.547 -2.004 1 94.31 102 THR A O 1
ATOM 800 N N . LEU A 1 103 ? -1.55 -26.984 -3.572 1 96 103 LEU A N 1
ATOM 801 C CA . LEU A 1 103 ? -2.1 -25.641 -3.51 1 96 103 LEU A CA 1
ATOM 802 C C . LEU A 1 103 ? -2.723 -25.375 -2.145 1 96 103 LEU A C 1
ATOM 804 O O . LEU A 1 103 ? -3.5 -26.188 -1.64 1 96 103 LEU A O 1
ATOM 808 N N . GLY A 1 104 ? -2.295 -24.297 -1.569 1 95.5 104 GLY A N 1
ATOM 809 C CA . GLY A 1 104 ? -2.994 -23.766 -0.406 1 95.5 104 GLY A CA 1
ATOM 810 C C . GLY A 1 104 ? -4.059 -22.75 -0.759 1 95.5 104 GLY A C 1
ATOM 811 O O . GLY A 1 104 ? -4.23 -22.406 -1.93 1 95.5 104 GLY A O 1
ATOM 812 N N . GLY A 1 105 ? -4.883 -22.344 0.197 1 96.06 105 GLY A N 1
ATOM 813 C CA . GLY A 1 105 ? -5.816 -21.234 0.052 1 96.06 105 GLY A CA 1
ATOM 814 C C . GLY A 1 105 ? -7.195 -21.688 -0.406 1 96.06 105 GLY A C 1
ATOM 815 O O . GLY A 1 105 ? -8.125 -20.875 -0.471 1 96.06 105 GLY A O 1
ATOM 816 N N . LEU A 1 106 ? -7.363 -23 -0.729 1 96.56 106 LEU A N 1
ATOM 817 C CA . LEU A 1 106 ? -8.664 -23.469 -1.179 1 96.56 106 LEU A CA 1
ATOM 818 C C . LEU A 1 106 ? -9.727 -23.25 -0.106 1 96.56 106 LEU A C 1
ATOM 820 O O . LEU A 1 106 ? -10.82 -22.766 -0.399 1 96.56 106 LEU A O 1
ATOM 824 N N . ASP A 1 107 ? -9.375 -23.578 1.116 1 94.62 107 ASP A N 1
ATOM 825 C CA . ASP A 1 107 ? -10.297 -23.344 2.227 1 94.62 107 ASP A CA 1
ATOM 826 C C . ASP A 1 107 ? -10.547 -21.859 2.438 1 94.62 107 ASP A C 1
ATOM 828 O O . ASP A 1 107 ? -11.664 -21.453 2.779 1 94.62 107 ASP A O 1
ATOM 832 N N . THR A 1 108 ? -9.477 -21.094 2.303 1 96.88 108 THR A N 1
ATOM 833 C CA . THR A 1 108 ? -9.602 -19.641 2.42 1 96.88 108 THR A CA 1
ATOM 834 C C . THR A 1 108 ? -10.641 -19.109 1.438 1 96.88 108 THR A C 1
ATOM 836 O O . THR A 1 108 ? -11.5 -18.312 1.812 1 96.88 108 THR A O 1
ATOM 839 N N . ILE A 1 109 ? -10.609 -19.562 0.201 1 97.62 109 ILE A N 1
ATOM 840 C CA . ILE A 1 109 ? -11.531 -19.078 -0.833 1 97.62 109 ILE A CA 1
ATOM 841 C C . ILE A 1 109 ? -12.953 -19.531 -0.507 1 97.62 109 ILE A C 1
ATOM 843 O O . ILE A 1 109 ? -13.906 -18.797 -0.717 1 97.62 109 ILE A O 1
ATOM 847 N N . ASP A 1 110 ? -13.07 -20.688 -0.01 1 96.56 110 ASP A N 1
ATOM 848 C CA . ASP A 1 110 ? -14.391 -21.172 0.384 1 96.56 110 ASP A CA 1
ATOM 849 C C . ASP A 1 110 ? -14.992 -20.312 1.483 1 96.56 110 ASP A C 1
ATOM 851 O O . ASP A 1 110 ? -16.172 -19.938 1.422 1 96.56 110 ASP A O 1
ATOM 855 N N . GLU A 1 111 ? -14.203 -20.016 2.447 1 97.88 111 GLU A N 1
ATOM 856 C CA . GLU A 1 111 ? -14.664 -19.172 3.551 1 97.88 111 GLU A CA 1
ATOM 857 C C . GLU A 1 111 ? -15.016 -17.766 3.07 1 97.88 111 GLU A C 1
ATOM 859 O O . GLU A 1 111 ? -16.031 -17.203 3.479 1 97.88 111 GLU A O 1
ATOM 864 N N . LEU A 1 112 ? -14.203 -17.266 2.232 1 98.62 112 LEU A N 1
ATOM 865 C CA . LEU A 1 112 ? -14.469 -15.938 1.679 1 98.62 112 LEU A CA 1
ATOM 866 C C . LEU A 1 112 ? -15.766 -15.938 0.876 1 98.62 112 LEU A C 1
ATOM 868 O O . LEU A 1 112 ? -16.578 -15.023 1.007 1 98.62 112 LEU A O 1
ATOM 872 N N . LYS A 1 113 ? -15.922 -16.953 0.061 1 98.69 113 LYS A N 1
ATOM 873 C CA . LYS A 1 113 ? -17.109 -17.031 -0.784 1 98.69 113 LYS A CA 1
ATOM 874 C C . LYS A 1 113 ? -18.375 -17.156 0.057 1 98.69 113 LYS A C 1
ATOM 876 O O . LYS A 1 113 ? -19.391 -16.531 -0.246 1 98.69 113 LYS A O 1
ATOM 881 N N . GLU A 1 114 ? -18.312 -17.922 1.084 1 98.44 114 GLU A N 1
ATOM 882 C CA . GLU A 1 114 ? -19.469 -18.047 1.974 1 98.44 114 GLU A CA 1
ATOM 883 C C . GLU A 1 114 ? -19.859 -16.703 2.582 1 98.44 114 GLU A C 1
ATOM 885 O O . GLU A 1 114 ? -21.031 -16.359 2.613 1 98.44 114 GLU A O 1
ATOM 890 N N . ALA A 1 115 ? -18.906 -16.016 3.074 1 98.5 115 ALA A N 1
ATOM 891 C CA . ALA A 1 115 ? -19.156 -14.711 3.68 1 98.5 115 ALA A CA 1
ATOM 892 C C . ALA A 1 115 ? -19.688 -13.727 2.65 1 98.5 115 ALA A C 1
ATOM 894 O O . ALA A 1 115 ? -20.609 -12.961 2.938 1 98.5 115 ALA A O 1
ATOM 895 N N . VAL A 1 116 ? -19.141 -13.75 1.446 1 98.38 116 VAL A N 1
ATOM 896 C CA . VAL A 1 116 ? -19.547 -12.828 0.385 1 98.38 116 VAL A CA 1
ATOM 897 C C . VAL A 1 116 ? -20.969 -13.141 -0.056 1 98.38 116 VAL A C 1
ATOM 899 O O . VAL A 1 116 ? -21.766 -12.234 -0.307 1 98.38 116 VAL A O 1
ATOM 902 N N . GLU A 1 117 ? -21.297 -14.422 -0.14 1 97.88 117 GLU A N 1
ATOM 903 C CA . GLU A 1 117 ? -22.656 -14.82 -0.527 1 97.88 117 GLU A CA 1
ATOM 904 C C . GLU A 1 117 ? -23.672 -14.375 0.512 1 97.88 117 GLU A C 1
ATOM 906 O O . GLU A 1 117 ? -24.812 -14.039 0.168 1 97.88 117 GLU A O 1
ATOM 911 N N . LYS A 1 118 ? -23.281 -14.328 1.764 1 97.44 118 LYS A N 1
ATOM 912 C CA . LYS A 1 118 ? -24.172 -13.828 2.811 1 97.44 118 LYS A CA 1
ATOM 913 C C . LYS A 1 118 ? -24.344 -12.312 2.707 1 97.44 118 LYS A C 1
ATOM 915 O O . LYS A 1 118 ? -25.453 -11.797 2.885 1 97.44 118 LYS A O 1
ATOM 920 N N . ALA A 1 119 ? -23.312 -11.625 2.334 1 95.88 119 ALA A N 1
ATOM 921 C CA . ALA A 1 119 ? -23.312 -10.164 2.318 1 95.88 119 ALA A CA 1
ATOM 922 C C . ALA A 1 119 ? -23.891 -9.633 1.012 1 95.88 119 ALA A C 1
ATOM 924 O O . ALA A 1 119 ? -24.516 -8.57 0.992 1 95.88 119 ALA A O 1
ATOM 925 N N . CYS A 1 120 ? -23.656 -10.281 -0.075 1 96.81 120 CYS A N 1
ATOM 926 C CA . CYS A 1 120 ? -24.016 -9.883 -1.43 1 96.81 120 CYS A CA 1
ATOM 927 C C . CYS A 1 120 ? -24.344 -11.094 -2.291 1 96.81 120 CYS A C 1
ATOM 929 O O . CYS A 1 120 ? -23.562 -11.445 -3.188 1 96.81 120 CYS A O 1
ATOM 931 N N . PRO A 1 121 ? -25.516 -11.648 -2.086 1 96.69 121 PRO A N 1
ATOM 932 C CA . PRO A 1 121 ? -25.844 -12.953 -2.676 1 96.69 121 PRO A CA 1
ATOM 933 C C . PRO A 1 121 ? -25.922 -12.906 -4.199 1 96.69 121 PRO A C 1
ATOM 935 O O . PRO A 1 121 ? -26.594 -12.047 -4.762 1 96.69 121 PRO A O 1
ATOM 938 N N . GLY A 1 122 ? -25.234 -13.82 -4.82 1 96.69 122 GLY A N 1
ATOM 939 C CA . GLY A 1 122 ? -25.375 -14.102 -6.242 1 96.69 122 GLY A CA 1
ATOM 940 C C . GLY A 1 122 ? -24.766 -13.039 -7.129 1 96.69 122 GLY A C 1
ATOM 941 O O . GLY A 1 122 ? -25.094 -12.93 -8.305 1 96.69 122 GLY A O 1
ATOM 942 N N . VAL A 1 123 ? -23.844 -12.305 -6.637 1 97.62 123 VAL A N 1
ATOM 943 C CA . VAL A 1 123 ? -23.375 -11.156 -7.414 1 97.62 123 VAL A CA 1
ATOM 944 C C . VAL A 1 123 ? -21.906 -11.328 -7.762 1 97.62 123 VAL A C 1
ATOM 946 O O . VAL A 1 123 ? -21.5 -11.117 -8.906 1 97.62 123 VAL A O 1
ATOM 949 N N . VAL A 1 124 ? -21.047 -11.734 -6.809 1 98.38 124 VAL A N 1
ATOM 950 C CA . VAL A 1 124 ? -19.609 -11.781 -6.984 1 98.38 124 VAL A CA 1
ATOM 951 C C . VAL A 1 124 ? -19.188 -13.188 -7.41 1 98.38 124 VAL A C 1
ATOM 953 O O . VAL A 1 124 ? -19.453 -14.164 -6.711 1 98.38 124 VAL A O 1
ATOM 956 N N . SER A 1 125 ? -18.562 -13.336 -8.516 1 98.62 125 SER A N 1
ATOM 957 C CA . SER A 1 125 ? -18.094 -14.625 -8.992 1 98.62 125 SER A CA 1
ATOM 958 C C . SER A 1 125 ? -16.875 -15.094 -8.211 1 98.62 125 SER A C 1
ATOM 960 O O . SER A 1 125 ? -16.219 -14.297 -7.535 1 98.62 125 SER A O 1
ATOM 962 N N . CYS A 1 126 ? -16.578 -16.406 -8.32 1 98.81 126 CYS A N 1
ATOM 963 C CA . CYS A 1 126 ? -15.391 -16.969 -7.695 1 98.81 126 CYS A CA 1
ATOM 964 C C . CYS A 1 126 ? -14.125 -16.453 -8.367 1 98.81 126 CYS A C 1
ATOM 966 O O . CYS A 1 126 ? -13.125 -16.203 -7.699 1 98.81 126 CYS A O 1
ATOM 968 N N . ALA A 1 127 ? -14.172 -16.328 -9.695 1 98.81 127 ALA A N 1
ATOM 969 C CA . ALA A 1 127 ? -13.031 -15.82 -10.453 1 98.81 127 ALA A CA 1
ATOM 970 C C . ALA A 1 127 ? -12.656 -14.414 -10 1 98.81 127 ALA A C 1
ATOM 972 O O . ALA A 1 127 ? -11.477 -14.117 -9.773 1 98.81 127 ALA A O 1
ATOM 973 N N . ASP A 1 128 ? -13.664 -13.555 -9.844 1 98.75 128 ASP A N 1
ATOM 974 C CA . ASP A 1 128 ? -13.406 -12.188 -9.383 1 98.75 128 ASP A CA 1
ATOM 975 C C . ASP A 1 128 ? -13 -12.172 -7.914 1 98.75 128 ASP A C 1
ATOM 977 O O . ASP A 1 128 ? -12.156 -11.375 -7.508 1 98.75 128 ASP A O 1
ATOM 981 N N . LEU A 1 129 ? -13.633 -13.008 -7.109 1 98.88 129 LEU A N 1
ATOM 982 C CA . LEU A 1 129 ? -13.266 -13.094 -5.703 1 98.88 129 LEU A CA 1
ATOM 983 C C . LEU A 1 129 ? -11.789 -13.406 -5.543 1 98.88 129 LEU A C 1
ATOM 985 O O . LEU A 1 129 ? -11.102 -12.805 -4.715 1 98.88 129 LEU A O 1
ATOM 989 N N . LEU A 1 130 ? -11.297 -14.344 -6.328 1 98.88 130 LEU A N 1
ATOM 990 C CA . LEU A 1 130 ? -9.898 -14.734 -6.258 1 98.88 130 LEU A CA 1
ATOM 991 C C . LEU A 1 130 ? -8.984 -13.562 -6.613 1 98.88 130 LEU A C 1
ATOM 993 O O . LEU A 1 130 ? -7.996 -13.305 -5.918 1 98.88 130 LEU A O 1
ATOM 997 N N . MET A 1 131 ? -9.289 -12.828 -7.691 1 98.62 131 MET A N 1
ATOM 998 C CA . MET A 1 131 ? -8.469 -11.703 -8.133 1 98.62 131 MET A CA 1
ATOM 999 C C . MET A 1 131 ? -8.461 -10.594 -7.082 1 98.62 131 MET A C 1
ATOM 1001 O O . MET A 1 131 ? -7.414 -10.023 -6.785 1 98.62 131 MET A O 1
ATOM 1005 N N . ILE A 1 132 ? -9.633 -10.297 -6.539 1 98.19 132 ILE A N 1
ATOM 1006 C CA . ILE A 1 132 ? -9.766 -9.258 -5.527 1 98.19 132 ILE A CA 1
ATOM 1007 C C . ILE A 1 132 ? -9.016 -9.664 -4.262 1 98.19 132 ILE A C 1
ATOM 1009 O O . ILE A 1 132 ? -8.305 -8.852 -3.664 1 98.19 132 ILE A O 1
ATOM 1013 N N . ALA A 1 133 ? -9.141 -10.906 -3.875 1 98.81 133 ALA A N 1
ATOM 1014 C CA . ALA A 1 133 ? -8.477 -11.414 -2.678 1 98.81 133 ALA A CA 1
ATOM 1015 C C . ALA A 1 133 ? -6.961 -11.383 -2.838 1 98.81 133 ALA A C 1
ATOM 1017 O O . ALA A 1 133 ? -6.242 -11 -1.91 1 98.81 133 ALA A O 1
ATOM 1018 N N . ALA A 1 134 ? -6.473 -11.781 -3.99 1 98.81 134 ALA A N 1
ATOM 1019 C CA . ALA A 1 134 ? -5.035 -11.781 -4.238 1 98.81 134 ALA A CA 1
ATOM 1020 C C . ALA A 1 134 ? -4.469 -10.367 -4.172 1 98.81 134 ALA A C 1
ATOM 1022 O O . ALA A 1 134 ? -3.436 -10.133 -3.541 1 98.81 134 ALA A O 1
ATOM 1023 N N . ARG A 1 135 ? -5.121 -9.438 -4.84 1 97.75 135 ARG A N 1
ATOM 1024 C CA . ARG A 1 135 ? -4.691 -8.039 -4.766 1 97.75 135 ARG A CA 1
ATOM 1025 C C . ARG A 1 135 ? -4.688 -7.551 -3.32 1 97.75 135 ARG A C 1
ATOM 1027 O O . ARG A 1 135 ? -3.791 -6.809 -2.914 1 97.75 135 ARG A O 1
ATOM 1034 N N . SER A 1 136 ? -5.707 -7.875 -2.59 1 97 136 SER A N 1
ATOM 1035 C CA . SER A 1 136 ? -5.801 -7.469 -1.191 1 97 136 SER A CA 1
ATOM 1036 C C . SER A 1 136 ? -4.652 -8.047 -0.369 1 97 136 SER A C 1
ATOM 1038 O O . SER A 1 136 ? -4.023 -7.328 0.413 1 97 136 SER A O 1
ATOM 1040 N N . ALA A 1 137 ? -4.363 -9.281 -0.561 1 98.44 137 ALA A N 1
ATOM 1041 C CA . ALA A 1 137 ? -3.297 -9.945 0.186 1 98.44 137 ALA A CA 1
ATOM 1042 C C . ALA A 1 137 ? -1.94 -9.312 -0.119 1 98.44 137 ALA A C 1
ATOM 1044 O O . ALA A 1 137 ? -1.123 -9.117 0.783 1 98.44 137 ALA A O 1
ATOM 1045 N N . VAL A 1 138 ? -1.734 -9.008 -1.396 1 98.06 138 VAL A N 1
ATOM 1046 C CA . VAL A 1 138 ? -0.48 -8.383 -1.802 1 98.06 138 VAL A CA 1
ATOM 1047 C C . VAL A 1 138 ? -0.331 -7.023 -1.115 1 98.06 138 VAL A C 1
ATOM 1049 O O . VAL A 1 138 ? 0.732 -6.707 -0.576 1 98.06 138 VAL A O 1
ATOM 1052 N N . HIS A 1 139 ? -1.409 -6.309 -1.096 1 95 139 HIS A N 1
ATOM 1053 C CA . HIS A 1 139 ? -1.373 -4.992 -0.463 1 95 139 HIS A CA 1
ATOM 1054 C C . HIS A 1 139 ? -1.142 -5.113 1.04 1 95 139 HIS A C 1
ATOM 1056 O O . HIS A 1 139 ? -0.324 -4.383 1.605 1 95 139 HIS A O 1
ATOM 1062 N N . ILE A 1 140 ? -1.783 -5.992 1.687 1 93.19 140 ILE A N 1
ATOM 1063 C CA . ILE A 1 140 ? -1.683 -6.219 3.123 1 93.19 140 ILE A CA 1
ATOM 1064 C C . ILE A 1 140 ? -0.259 -6.641 3.48 1 93.19 140 ILE A C 1
ATOM 1066 O O . ILE A 1 140 ? 0.27 -6.242 4.523 1 93.19 140 ILE A O 1
ATOM 1070 N N . ALA A 1 141 ? 0.361 -7.344 2.564 1 95.81 141 ALA A N 1
ATOM 1071 C CA . ALA A 1 141 ? 1.687 -7.898 2.824 1 95.81 141 ALA A CA 1
ATOM 1072 C C . ALA A 1 141 ? 2.779 -6.883 2.498 1 95.81 141 ALA A C 1
ATOM 1074 O O . ALA A 1 141 ? 3.969 -7.184 2.613 1 95.81 141 ALA A O 1
ATOM 1075 N N . GLY A 1 142 ? 2.395 -5.754 2.051 1 91.44 142 GLY A N 1
ATOM 1076 C CA . GLY A 1 142 ? 3.393 -4.715 1.859 1 91.44 142 GLY A CA 1
ATOM 1077 C C . GLY A 1 142 ? 3.553 -4.301 0.408 1 91.44 142 GLY A C 1
ATOM 1078 O O . GLY A 1 142 ? 4.324 -3.391 0.098 1 91.44 142 GLY A O 1
ATOM 1079 N N . GLY A 1 143 ? 2.799 -4.93 -0.522 1 94.88 143 GLY A N 1
ATOM 1080 C CA . GLY A 1 143 ? 2.82 -4.555 -1.927 1 94.88 143 GLY A CA 1
ATOM 1081 C C . GLY A 1 143 ? 1.931 -3.365 -2.24 1 94.88 143 GLY A C 1
ATOM 1082 O O . GLY A 1 143 ? 1.242 -2.848 -1.356 1 94.88 143 GLY A O 1
ATOM 1083 N N . ASP A 1 144 ? 1.991 -2.947 -3.52 1 91.81 144 ASP A N 1
ATOM 1084 C CA . ASP A 1 144 ? 1.167 -1.824 -3.957 1 91.81 144 ASP A CA 1
ATOM 1085 C C . ASP A 1 144 ? -0.241 -2.287 -4.324 1 91.81 144 ASP A C 1
ATOM 1087 O O . ASP A 1 144 ? -0.424 -3.398 -4.828 1 91.81 144 ASP A O 1
ATOM 1091 N N . TRP A 1 145 ? -1.156 -1.393 -4.031 1 90.38 145 TRP A N 1
ATOM 1092 C CA . TRP A 1 145 ? -2.51 -1.613 -4.531 1 90.38 145 TRP A CA 1
ATOM 1093 C C . TRP A 1 145 ? -2.541 -1.565 -6.055 1 90.38 145 TRP A C 1
ATOM 1095 O O . TRP A 1 145 ? -1.791 -0.808 -6.676 1 90.38 145 TRP A O 1
ATOM 1105 N N . PHE A 1 146 ? -3.289 -2.371 -6.66 1 92.62 146 PHE A N 1
ATOM 1106 C CA . PHE A 1 146 ? -3.549 -2.254 -8.086 1 92.62 146 PHE A CA 1
ATOM 1107 C C . PHE A 1 146 ? -5.023 -2.484 -8.391 1 92.62 146 PHE A C 1
ATOM 1109 O O . PHE A 1 146 ? -5.688 -3.27 -7.711 1 92.62 146 PHE A O 1
ATOM 1116 N N . ASP A 1 147 ? -5.559 -1.736 -9.367 1 91.25 147 ASP A N 1
ATOM 1117 C CA . ASP A 1 147 ? -6.984 -1.708 -9.68 1 91.25 147 ASP A CA 1
ATOM 1118 C C . ASP A 1 147 ? -7.391 -2.918 -10.516 1 91.25 147 ASP A C 1
ATOM 1120 O O . ASP A 1 147 ? -7.449 -2.838 -11.742 1 91.25 147 ASP A O 1
ATOM 1124 N N . VAL A 1 148 ? -7.777 -3.92 -9.812 1 95.06 148 VAL A N 1
ATOM 1125 C CA . VAL A 1 148 ? -8.164 -5.133 -10.531 1 95.06 148 VAL A CA 1
ATOM 1126 C C . VAL A 1 148 ? -9.438 -4.871 -11.336 1 95.06 148 VAL A C 1
ATOM 1128 O O . VAL A 1 148 ? -10.344 -4.184 -10.867 1 95.06 148 VAL A O 1
ATOM 1131 N N . GLU A 1 149 ? -9.391 -5.34 -12.555 1 95.94 149 GLU A N 1
ATOM 1132 C CA . GLU A 1 149 ? -10.586 -5.355 -13.383 1 95.94 149 GLU A CA 1
ATOM 1133 C C . GLU A 1 149 ? -11.469 -6.559 -13.055 1 95.94 149 GLU A C 1
ATOM 1135 O O . GLU A 1 149 ? -10.961 -7.668 -12.867 1 95.94 149 GLU A O 1
ATOM 1140 N N . THR A 1 150 ? -12.797 -6.25 -12.93 1 97.19 150 THR A N 1
ATOM 1141 C CA . THR A 1 150 ? -13.711 -7.312 -12.531 1 97.19 150 THR A CA 1
ATOM 1142 C C . THR A 1 150 ? -14.898 -7.379 -13.492 1 97.19 150 THR A C 1
ATOM 1144 O O . THR A 1 150 ? -15.047 -6.531 -14.367 1 97.19 150 THR A O 1
ATOM 1147 N N . GLY A 1 151 ? -15.703 -8.383 -13.289 1 97.06 151 GLY A N 1
ATOM 1148 C CA . GLY A 1 151 ? -16.812 -8.703 -14.172 1 97.06 151 GLY A CA 1
ATOM 1149 C C . GLY A 1 151 ? -16.75 -10.102 -14.742 1 97.06 151 GLY A C 1
ATOM 1150 O O . GLY A 1 151 ? -17.5 -10.445 -15.664 1 97.06 151 GLY A O 1
ATOM 1151 N N . ARG A 1 152 ? -15.891 -10.953 -14.234 1 98.06 152 ARG A N 1
ATOM 1152 C CA . ARG A 1 152 ? -15.703 -12.32 -14.711 1 98.06 152 ARG A CA 1
ATOM 1153 C C . ARG A 1 152 ? -16.844 -13.227 -14.266 1 98.06 152 ARG A C 1
ATOM 1155 O O . ARG A 1 152 ? -17.469 -12.977 -13.234 1 98.06 152 ARG A O 1
ATOM 1162 N N . ARG A 1 153 ? -17.047 -14.18 -15.094 1 97.94 153 ARG A N 1
ATOM 1163 C CA . ARG A 1 153 ? -17.906 -15.305 -14.742 1 97.94 153 ARG A CA 1
ATOM 1164 C C . ARG A 1 153 ? -17.062 -16.547 -14.453 1 97.94 153 ARG A C 1
ATOM 1166 O O . ARG A 1 153 ? -15.898 -16.625 -14.836 1 97.94 153 ARG A O 1
ATOM 1173 N N . ASP A 1 154 ? -17.688 -17.5 -13.719 1 98.56 154 ASP A N 1
ATOM 1174 C CA . ASP A 1 154 ? -17.016 -18.734 -13.352 1 98.56 154 ASP A CA 1
ATOM 1175 C C . ASP A 1 154 ? -17.172 -19.797 -14.438 1 98.56 154 ASP A C 1
ATOM 1177 O O . ASP A 1 154 ? -18.266 -20 -14.961 1 98.56 154 ASP A O 1
ATOM 1181 N N . GLY A 1 155 ? -16.062 -20.406 -14.734 1 98.19 155 GLY A N 1
ATOM 1182 C CA . GLY A 1 155 ? -16.109 -21.5 -15.695 1 98.19 155 GLY A CA 1
ATOM 1183 C C . GLY A 1 155 ? -16.75 -22.75 -15.133 1 98.19 155 GLY A C 1
ATOM 1184 O O . GLY A 1 155 ? -16.875 -22.906 -13.922 1 98.19 155 GLY A O 1
ATOM 1185 N N . LEU A 1 156 ? -17.109 -23.672 -16.078 1 97.12 156 LEU A N 1
ATOM 1186 C CA . LEU A 1 156 ? -17.812 -24.891 -15.68 1 97.12 156 LEU A CA 1
ATOM 1187 C C . LEU A 1 156 ? -17 -26.125 -16.031 1 97.12 156 LEU A C 1
ATOM 1189 O O . LEU A 1 156 ? -17.375 -27.25 -15.68 1 97.12 156 LEU A O 1
ATOM 1193 N N . VAL A 1 157 ? -15.914 -25.984 -16.672 1 97.5 157 VAL A N 1
ATOM 1194 C CA . VAL A 1 157 ? -15.07 -27.094 -17.125 1 97.5 157 VAL A CA 1
ATOM 1195 C C . VAL A 1 157 ? -13.727 -27.031 -16.406 1 97.5 157 VAL A C 1
ATOM 1197 O O . VAL A 1 157 ? -13.094 -25.984 -16.344 1 97.5 157 VAL A O 1
ATOM 1200 N N . SER A 1 158 ? -13.312 -28.078 -15.836 1 98.25 158 SER A N 1
ATOM 1201 C CA . SER A 1 158 ? -12.031 -28.266 -15.172 1 98.25 158 SER A CA 1
ATOM 1202 C C . SER A 1 158 ? -11.406 -29.609 -15.555 1 98.25 158 SER A C 1
ATOM 1204 O O . SER A 1 158 ? -12.023 -30.656 -15.352 1 98.25 158 SER A O 1
ATOM 1206 N N . LEU A 1 159 ? -10.211 -29.547 -16.109 1 98.5 159 LEU A N 1
ATOM 1207 C CA . LEU A 1 159 ? -9.594 -30.766 -16.609 1 98.5 159 LEU A CA 1
ATOM 1208 C C . LEU A 1 159 ? -8.164 -30.906 -16.078 1 98.5 159 LEU A C 1
ATOM 1210 O O . LEU A 1 159 ? -7.355 -29.984 -16.219 1 98.5 159 LEU A O 1
ATOM 1214 N N . GLN A 1 160 ? -7.883 -32.094 -15.578 1 98.44 160 GLN A N 1
ATOM 1215 C CA . GLN A 1 160 ? -6.551 -32.406 -15.07 1 98.44 160 GLN A CA 1
ATOM 1216 C C . GLN A 1 160 ? -5.504 -32.281 -16.172 1 98.44 160 GLN A C 1
ATOM 1218 O O . GLN A 1 160 ? -4.402 -31.797 -15.953 1 98.44 160 GLN A O 1
ATOM 1223 N N . SER A 1 161 ? -5.863 -32.75 -17.359 1 98.25 161 SER A N 1
ATOM 1224 C CA . SER A 1 161 ? -4.934 -32.812 -18.484 1 98.25 161 SER A CA 1
ATOM 1225 C C . SER A 1 161 ? -4.508 -31.391 -18.891 1 98.25 161 SER A C 1
ATOM 1227 O O . SER A 1 161 ? -3.355 -31.188 -19.281 1 98.25 161 SER A O 1
ATOM 1229 N N . GLU A 1 162 ? -5.391 -30.469 -18.812 1 98.06 162 GLU A N 1
ATOM 1230 C CA . GLU A 1 162 ? -5.059 -29.094 -19.172 1 98.06 162 GLU A CA 1
ATOM 1231 C C . GLU A 1 162 ? -4.133 -28.453 -18.141 1 98.06 162 GLU A C 1
ATOM 1233 O O . GLU A 1 162 ? -3.252 -27.672 -18.5 1 98.06 162 GLU A O 1
ATOM 1238 N N . ALA A 1 163 ? -4.324 -28.781 -16.875 1 98.38 163 ALA A N 1
ATOM 1239 C CA . ALA A 1 163 ? -3.422 -28.281 -15.828 1 98.38 163 ALA A CA 1
ATOM 1240 C C . ALA A 1 163 ? -2.012 -28.844 -16.031 1 98.38 163 ALA A C 1
ATOM 1242 O O . ALA A 1 163 ? -1.03 -28.094 -15.906 1 98.38 163 ALA A O 1
ATOM 1243 N N . LEU A 1 164 ? -1.892 -30.141 -16.344 1 97.75 164 LEU A N 1
ATOM 1244 C CA . LEU A 1 164 ? -0.6 -30.781 -16.578 1 97.75 164 LEU A CA 1
ATOM 1245 C C . LEU A 1 164 ? 0.108 -30.156 -17.781 1 97.75 164 LEU A C 1
ATOM 1247 O O . LEU A 1 164 ? 1.33 -30 -17.766 1 97.75 164 LEU A O 1
ATOM 1251 N N . ALA A 1 165 ? -0.653 -29.75 -18.703 1 97 165 ALA A N 1
ATOM 1252 C CA . ALA A 1 165 ? -0.091 -29.25 -19.953 1 97 165 ALA A CA 1
ATOM 1253 C C . ALA A 1 165 ? 0.283 -27.781 -19.859 1 97 165 ALA A C 1
ATOM 1255 O O . ALA A 1 165 ? 1.234 -27.328 -20.5 1 97 165 ALA A O 1
ATOM 1256 N N . ASN A 1 166 ? -0.431 -27.031 -19.016 1 97.31 166 ASN A N 1
ATOM 1257 C CA . ASN A 1 166 ? -0.366 -25.594 -19.172 1 97.31 166 ASN A CA 1
ATOM 1258 C C . ASN A 1 166 ? 0.364 -24.938 -18.016 1 97.31 166 ASN A C 1
ATOM 1260 O O . ASN A 1 166 ? 0.783 -23.781 -18.109 1 97.31 166 ASN A O 1
ATOM 1264 N N . ILE A 1 167 ? 0.538 -25.578 -16.906 1 97.62 167 ILE A N 1
ATOM 1265 C CA . ILE A 1 167 ? 1.266 -25 -15.773 1 97.62 167 ILE A CA 1
ATOM 1266 C C . ILE A 1 167 ? 2.762 -25.25 -15.945 1 97.62 167 ILE A C 1
ATOM 1268 O O . ILE A 1 167 ? 3.209 -26.391 -15.945 1 97.62 167 ILE A O 1
ATOM 1272 N N . PRO A 1 168 ? 3.527 -24.188 -16.109 1 96.88 168 PRO A N 1
ATOM 1273 C CA . PRO A 1 168 ? 4.969 -24.391 -16.266 1 96.88 168 PRO A CA 1
ATOM 1274 C C . PRO A 1 168 ? 5.629 -24.969 -15.023 1 96.88 168 PRO A C 1
ATOM 1276 O O . PRO A 1 168 ? 5.367 -24.5 -13.906 1 96.88 168 PRO A O 1
ATOM 1279 N N . PRO A 1 169 ? 6.461 -25.969 -15.203 1 95.25 169 PRO A N 1
ATOM 1280 C CA . PRO A 1 169 ? 7.18 -26.516 -14.047 1 95.25 169 PRO A CA 1
ATOM 1281 C C . PRO A 1 169 ? 8.305 -25.594 -13.562 1 95.25 169 PRO A C 1
ATOM 1283 O O . PRO A 1 169 ? 8.766 -24.734 -14.312 1 95.25 169 PRO A O 1
ATOM 1286 N N . PRO A 1 170 ? 8.773 -25.812 -12.297 1 94.88 170 PRO A N 1
ATOM 1287 C CA . PRO A 1 170 ? 9.828 -24.969 -11.742 1 94.88 170 PRO A CA 1
ATOM 1288 C C . PRO A 1 170 ? 11.172 -25.156 -12.445 1 94.88 170 PRO A C 1
ATOM 1290 O O . PRO A 1 170 ? 12.094 -24.359 -12.242 1 94.88 170 PRO A O 1
ATOM 1293 N N . THR A 1 171 ? 11.336 -26.141 -13.289 1 93.88 171 THR A N 1
ATOM 1294 C CA . THR A 1 171 ? 12.602 -26.438 -13.961 1 93.88 171 THR A CA 1
ATOM 1295 C C . THR A 1 171 ? 12.57 -25.938 -15.398 1 93.88 171 THR A C 1
ATOM 1297 O O . THR A 1 171 ? 13.508 -26.188 -16.172 1 93.88 171 THR A O 1
ATOM 1300 N N . ILE A 1 172 ? 11.516 -25.25 -15.766 1 95.69 172 ILE A N 1
ATOM 1301 C CA . ILE A 1 172 ? 11.359 -24.812 -17.141 1 95.69 172 ILE A CA 1
ATOM 1302 C C . ILE A 1 172 ? 12.492 -23.859 -17.516 1 95.69 172 ILE A C 1
ATOM 1304 O O . ILE A 1 172 ? 12.859 -22.984 -16.719 1 95.69 172 ILE A O 1
ATOM 1308 N N . PRO A 1 173 ? 13.109 -24.062 -18.719 1 95.94 173 PRO A N 1
ATOM 1309 C CA . PRO A 1 173 ? 14.125 -23.109 -19.172 1 95.94 173 PRO A CA 1
ATOM 1310 C C . PRO A 1 173 ? 13.555 -21.719 -19.438 1 95.94 173 PRO A C 1
ATOM 1312 O O . PRO A 1 173 ? 12.422 -21.594 -19.906 1 95.94 173 PRO A O 1
ATOM 1315 N N . VAL A 1 174 ? 14.359 -20.688 -19.234 1 97.94 174 VAL A N 1
ATOM 1316 C CA . VAL A 1 174 ? 13.93 -19.297 -19.312 1 97.94 174 VAL A CA 1
ATOM 1317 C C . VAL A 1 174 ? 13.352 -19.016 -20.703 1 97.94 174 VAL A C 1
ATOM 1319 O O . VAL A 1 174 ? 12.25 -18.469 -20.828 1 97.94 174 VAL A O 1
ATOM 1322 N N . PRO A 1 175 ? 13.977 -19.453 -21.875 1 98.12 175 PRO A N 1
ATOM 1323 C CA . PRO A 1 175 ? 13.398 -19.156 -23.188 1 98.12 175 PRO A CA 1
ATOM 1324 C C . PRO A 1 175 ? 12.016 -19.766 -23.375 1 98.12 175 PRO A C 1
ATOM 1326 O O . PRO A 1 175 ? 11.125 -19.141 -23.969 1 98.12 175 PRO A O 1
ATOM 1329 N N . LYS A 1 176 ? 11.836 -20.953 -22.859 1 98 176 LYS A N 1
ATOM 1330 C CA . LYS A 1 176 ? 10.539 -21.609 -22.984 1 98 176 LYS A CA 1
ATOM 1331 C C . LYS A 1 176 ? 9.492 -20.891 -22.125 1 98 176 LYS A C 1
ATOM 1333 O O . LYS A 1 176 ? 8.328 -20.781 -22.516 1 98 176 LYS A O 1
ATOM 1338 N N . ALA A 1 177 ? 9.883 -20.484 -20.922 1 98.25 177 ALA A N 1
ATOM 1339 C CA . ALA A 1 177 ? 8.984 -19.703 -20.078 1 98.25 177 ALA A CA 1
ATOM 1340 C C . ALA A 1 177 ? 8.539 -18.422 -20.781 1 98.25 177 ALA A C 1
ATOM 1342 O O . ALA A 1 177 ? 7.352 -18.094 -20.781 1 98.25 177 ALA A O 1
ATOM 1343 N N . ILE A 1 178 ? 9.5 -17.734 -21.391 1 98.5 178 ILE A N 1
ATOM 1344 C CA . ILE A 1 178 ? 9.195 -16.516 -22.125 1 98.5 178 ILE A CA 1
ATOM 1345 C C . ILE A 1 178 ? 8.148 -16.812 -23.203 1 98.5 178 ILE A C 1
ATOM 1347 O O . ILE A 1 178 ? 7.188 -16.047 -23.359 1 98.5 178 ILE A O 1
ATOM 1351 N N . GLU A 1 179 ? 8.266 -17.906 -23.875 1 97.75 179 GLU A N 1
ATOM 1352 C CA . GLU A 1 179 ? 7.344 -18.297 -24.938 1 97.75 179 GLU A CA 1
ATOM 1353 C C . GLU A 1 179 ? 5.945 -18.562 -24.375 1 97.75 179 GLU A C 1
ATOM 1355 O O . GLU A 1 179 ? 4.953 -18.094 -24.938 1 97.75 179 GLU A O 1
ATOM 1360 N N . ILE A 1 180 ? 5.867 -19.281 -23.328 1 97.62 180 ILE A N 1
ATOM 1361 C CA . ILE A 1 180 ? 4.594 -19.656 -22.719 1 97.62 180 ILE A CA 1
ATOM 1362 C C . ILE A 1 180 ? 3.857 -18.406 -22.234 1 97.62 180 ILE A C 1
ATOM 1364 O O . ILE A 1 180 ? 2.646 -18.281 -22.438 1 97.62 180 ILE A O 1
ATOM 1368 N N . PHE A 1 181 ? 4.566 -17.484 -21.609 1 98.5 181 PHE A N 1
ATOM 1369 C CA . PHE A 1 181 ? 3.955 -16.25 -21.156 1 98.5 181 PHE A CA 1
ATOM 1370 C C . PHE A 1 181 ? 3.506 -15.398 -22.344 1 98.5 181 PHE A C 1
ATOM 1372 O O . PHE A 1 181 ? 2.424 -14.812 -22.312 1 98.5 181 PHE A O 1
ATOM 1379 N N . ALA A 1 182 ? 4.312 -15.375 -23.375 1 97.5 182 ALA A N 1
ATOM 1380 C CA . ALA A 1 182 ? 3.973 -14.609 -24.562 1 97.5 182 ALA A CA 1
ATOM 1381 C C . ALA A 1 182 ? 2.684 -15.125 -25.203 1 97.5 182 ALA A C 1
ATOM 1383 O O . ALA A 1 182 ? 1.872 -14.336 -25.703 1 97.5 182 ALA A O 1
ATOM 1384 N N . GLU A 1 183 ? 2.518 -16.375 -25.188 1 96.69 183 GLU A N 1
ATOM 1385 C CA . GLU A 1 183 ? 1.316 -17 -25.734 1 96.69 183 GLU A CA 1
ATOM 1386 C C . GLU A 1 183 ? 0.067 -16.547 -25 1 96.69 183 GLU A C 1
ATOM 1388 O O . GLU A 1 183 ? -1.048 -16.656 -25.5 1 96.69 183 GLU A O 1
ATOM 1393 N N . ARG A 1 184 ? 0.281 -15.961 -23.875 1 96.75 184 ARG A N 1
ATOM 1394 C CA . ARG A 1 184 ? -0.83 -15.531 -23.031 1 96.75 184 ARG A CA 1
ATOM 1395 C C . ARG A 1 184 ? -0.872 -14.016 -22.906 1 96.75 184 ARG A C 1
ATOM 1397 O O . ARG A 1 184 ? -1.486 -13.469 -21.984 1 96.75 184 ARG A O 1
ATOM 1404 N N . GLY A 1 185 ? -0.161 -13.391 -23.75 1 95.88 185 GLY A N 1
ATOM 1405 C CA . GLY A 1 185 ? -0.207 -11.938 -23.828 1 95.88 185 GLY A CA 1
ATOM 1406 C C . GLY A 1 185 ? 0.685 -11.258 -22.797 1 95.88 185 GLY A C 1
ATOM 1407 O O . GLY A 1 185 ? 0.54 -10.062 -22.547 1 95.88 185 GLY A O 1
ATOM 1408 N N . LEU A 1 186 ? 1.536 -11.984 -22.172 1 98.38 186 LEU A N 1
ATOM 1409 C CA . LEU A 1 186 ? 2.48 -11.461 -21.188 1 98.38 186 LEU A CA 1
ATOM 1410 C C . LEU A 1 186 ? 3.9 -11.453 -21.75 1 98.38 186 LEU A C 1
ATOM 1412 O O . LEU A 1 186 ? 4.418 -12.5 -22.156 1 98.38 186 LEU A O 1
ATOM 1416 N N . ASN A 1 187 ? 4.516 -10.289 -21.797 1 98.31 187 ASN A N 1
ATOM 1417 C CA . ASN A 1 187 ? 5.871 -10.227 -22.328 1 98.31 187 ASN A CA 1
ATOM 1418 C C . ASN A 1 187 ? 6.902 -10.664 -21.281 1 98.31 187 ASN A C 1
ATOM 1420 O O . ASN A 1 187 ? 6.543 -11.07 -20.188 1 98.31 187 ASN A O 1
ATOM 1424 N N . LYS A 1 188 ? 8.133 -10.602 -21.719 1 98.31 188 LYS A N 1
ATOM 1425 C CA . LYS A 1 188 ? 9.227 -11.078 -20.875 1 98.31 188 LYS A CA 1
ATOM 1426 C C . LYS A 1 188 ? 9.305 -10.305 -19.562 1 98.31 188 LYS A C 1
ATOM 1428 O O . LYS A 1 188 ? 9.586 -10.875 -18.516 1 98.31 188 LYS A O 1
ATOM 1433 N N . ASN A 1 189 ? 9.078 -8.992 -19.594 1 98.62 189 ASN A N 1
ATOM 1434 C CA . ASN A 1 189 ? 9.062 -8.211 -18.359 1 98.62 189 ASN A CA 1
ATOM 1435 C C . ASN A 1 189 ? 7.945 -8.664 -17.422 1 98.62 189 ASN A C 1
ATOM 1437 O O . ASN A 1 189 ? 8.164 -8.828 -16.219 1 98.62 189 ASN A O 1
ATOM 1441 N N . ASP A 1 190 ? 6.785 -8.867 -18 1 98.69 190 ASP A N 1
ATOM 1442 C CA . ASP A 1 190 ? 5.664 -9.352 -17.203 1 98.69 190 ASP A CA 1
ATOM 1443 C C . ASP A 1 190 ? 6.012 -10.672 -16.516 1 98.69 190 ASP A C 1
ATOM 1445 O O . ASP A 1 190 ? 5.684 -10.875 -15.344 1 98.69 190 ASP A O 1
ATOM 1449 N N . MET A 1 191 ? 6.621 -11.539 -17.266 1 98.81 191 MET A N 1
ATOM 1450 C CA . MET A 1 191 ? 7.016 -12.836 -16.719 1 98.81 191 MET A CA 1
ATOM 1451 C C . MET A 1 191 ? 7.918 -12.648 -15.5 1 98.81 191 MET A C 1
ATOM 1453 O O . MET A 1 191 ? 7.68 -13.25 -14.453 1 98.81 191 MET A O 1
ATOM 1457 N N . VAL A 1 192 ? 8.906 -11.805 -15.664 1 98.81 192 VAL A N 1
ATOM 1458 C CA . VAL A 1 192 ? 9.859 -11.594 -14.586 1 98.81 192 VAL A CA 1
ATOM 1459 C C . VAL A 1 192 ? 9.148 -10.961 -13.391 1 98.81 192 VAL A C 1
ATOM 1461 O O . VAL A 1 192 ? 9.359 -11.375 -12.25 1 98.81 192 VAL A O 1
ATOM 1464 N N . TYR A 1 193 ? 8.273 -9.961 -13.625 1 98.75 193 TYR A N 1
ATOM 1465 C CA . TYR A 1 193 ? 7.551 -9.281 -12.562 1 98.75 193 TYR A CA 1
ATOM 1466 C C . TYR A 1 193 ? 6.656 -10.266 -11.805 1 98.75 193 TYR A C 1
ATOM 1468 O O . TYR A 1 193 ? 6.613 -10.25 -10.57 1 98.75 193 TYR A O 1
ATOM 1476 N N . LEU A 1 194 ? 5.984 -11.141 -12.531 1 98.75 194 LEU A N 1
ATOM 1477 C CA . LEU A 1 194 ? 5.062 -12.086 -11.906 1 98.75 194 LEU A CA 1
ATOM 1478 C C . LEU A 1 194 ? 5.824 -13.148 -11.117 1 98.75 194 LEU A C 1
ATOM 1480 O O . LEU A 1 194 ? 5.359 -13.594 -10.062 1 98.75 194 LEU A O 1
ATOM 1484 N N . LEU A 1 195 ? 7.008 -13.531 -11.594 1 98.56 195 LEU A N 1
ATOM 1485 C CA . LEU A 1 195 ? 7.816 -14.484 -10.844 1 98.56 195 LEU A CA 1
ATOM 1486 C C . LEU A 1 195 ? 8.328 -13.867 -9.547 1 98.56 195 LEU A C 1
ATOM 1488 O O . LEU A 1 195 ? 8.703 -14.578 -8.609 1 98.56 195 LEU A O 1
ATOM 1492 N N . GLY A 1 196 ? 8.266 -12.508 -9.5 1 98.25 196 GLY A N 1
ATOM 1493 C CA . GLY A 1 196 ? 8.555 -11.828 -8.25 1 98.25 196 GLY A CA 1
ATOM 1494 C C . GLY A 1 196 ? 7.609 -12.219 -7.129 1 98.25 196 GLY A C 1
ATOM 1495 O O . GLY A 1 196 ? 7.906 -12 -5.953 1 98.25 196 GLY A O 1
ATOM 1496 N N . GLY A 1 197 ? 6.488 -12.836 -7.5 1 98.44 197 GLY A N 1
ATOM 1497 C CA . GLY A 1 197 ? 5.586 -13.383 -6.504 1 98.44 197 GLY A CA 1
ATOM 1498 C C . GLY A 1 197 ? 6.25 -14.406 -5.598 1 98.44 197 GLY A C 1
ATOM 1499 O O . GLY A 1 197 ? 5.766 -14.672 -4.496 1 98.44 197 GLY A O 1
ATOM 1500 N N . HIS A 1 198 ? 7.402 -14.891 -5.953 1 98.44 198 HIS A N 1
ATOM 1501 C CA . HIS A 1 198 ? 8.156 -15.867 -5.168 1 98.44 198 HIS A CA 1
ATOM 1502 C C . HIS A 1 198 ? 8.852 -15.203 -3.982 1 98.44 198 HIS A C 1
ATOM 1504 O O . HIS A 1 198 ? 9.508 -15.875 -3.184 1 98.44 198 HIS A O 1
ATOM 1510 N N . THR A 1 199 ? 8.617 -13.891 -3.801 1 98.38 199 THR A N 1
ATOM 1511 C CA . THR A 1 199 ? 9.117 -13.234 -2.598 1 98.38 199 THR A CA 1
ATOM 1512 C C . THR A 1 199 ? 8.344 -13.695 -1.367 1 98.38 199 THR A C 1
ATOM 1514 O O . THR A 1 199 ? 8.773 -13.469 -0.235 1 98.38 199 THR A O 1
ATOM 1517 N N . VAL A 1 200 ? 7.207 -14.336 -1.631 1 98.44 200 VAL A N 1
ATOM 1518 C CA . VAL A 1 200 ? 6.426 -14.898 -0.538 1 98.44 200 VAL A CA 1
ATOM 1519 C C . VAL A 1 200 ? 6.176 -16.391 -0.797 1 98.44 200 VAL A C 1
ATOM 1521 O O . VAL A 1 200 ? 6.051 -16.812 -1.948 1 98.44 200 VAL A O 1
ATOM 1524 N N . GLY A 1 201 ? 6.152 -17.172 0.326 1 97.5 201 GLY A N 1
ATOM 1525 C CA . GLY A 1 201 ? 5.703 -18.547 0.224 1 97.5 201 GLY A CA 1
ATOM 1526 C C . GLY A 1 201 ? 6.836 -19.562 0.292 1 97.5 201 GLY A C 1
ATOM 1527 O O . GLY A 1 201 ? 7.98 -19.188 0.56 1 97.5 201 GLY A O 1
ATOM 1528 N N . THR A 1 202 ? 6.48 -20.797 0.12 1 97.12 202 THR A N 1
ATOM 1529 C CA . THR A 1 202 ? 7.398 -21.922 0.244 1 97.12 202 THR A CA 1
ATOM 1530 C C . THR A 1 202 ? 7.312 -22.828 -0.983 1 97.12 202 THR A C 1
ATOM 1532 O O . THR A 1 202 ? 6.383 -22.703 -1.783 1 97.12 202 THR A O 1
ATOM 1535 N N . ALA A 1 203 ? 8.336 -23.578 -1.14 1 96.44 203 ALA A N 1
ATOM 1536 C CA . ALA A 1 203 ? 8.344 -24.641 -2.129 1 96.44 203 ALA A CA 1
ATOM 1537 C C . ALA A 1 203 ? 8.547 -26 -1.464 1 96.44 203 ALA A C 1
ATOM 1539 O O . ALA A 1 203 ? 9.328 -26.125 -0.518 1 96.44 203 ALA A O 1
ATOM 1540 N N . HIS A 1 204 ? 7.859 -26.953 -1.968 1 95.88 204 HIS A N 1
ATOM 1541 C CA . HIS A 1 204 ? 8.062 -28.328 -1.518 1 95.88 204 HIS A CA 1
ATOM 1542 C C . HIS A 1 204 ? 9.391 -28.875 -2.031 1 95.88 204 HIS A C 1
ATOM 1544 O O . HIS A 1 204 ? 9.758 -28.656 -3.188 1 95.88 204 HIS A O 1
ATOM 1550 N N . CYS A 1 205 ? 10.086 -29.641 -1.19 1 96.12 205 CYS A N 1
ATOM 1551 C CA . CYS A 1 205 ? 11.414 -30.156 -1.509 1 96.12 205 CYS A CA 1
ATOM 1552 C C . CYS A 1 205 ? 11.383 -30.969 -2.799 1 96.12 205 CYS A C 1
ATOM 1554 O O . CYS A 1 205 ? 12.328 -30.922 -3.59 1 96.12 205 CYS A O 1
ATOM 1556 N N . GLN A 1 206 ? 10.297 -31.578 -3.035 1 92.88 206 GLN A N 1
ATOM 1557 C CA . GLN A 1 206 ? 10.18 -32.438 -4.215 1 92.88 206 GLN A CA 1
ATOM 1558 C C . GLN A 1 206 ? 10.289 -31.609 -5.496 1 92.88 206 GLN A C 1
ATOM 1560 O O . GLN A 1 206 ? 10.703 -32.125 -6.535 1 92.88 206 GLN A O 1
ATOM 1565 N N . SER A 1 207 ? 10.016 -30.344 -5.371 1 93.25 207 SER A N 1
ATOM 1566 C CA . SER A 1 207 ? 9.969 -29.516 -6.566 1 93.25 207 SER A CA 1
ATOM 1567 C C . SER A 1 207 ? 11.367 -29.078 -6.992 1 93.25 207 SER A C 1
ATOM 1569 O O . SER A 1 207 ? 11.562 -28.609 -8.117 1 93.25 207 SER A O 1
ATOM 1571 N N . PHE A 1 208 ? 12.406 -29.297 -6.074 1 94.38 208 PHE A N 1
ATOM 1572 C CA . PHE A 1 208 ? 13.727 -28.812 -6.465 1 94.38 208 PHE A CA 1
ATOM 1573 C C . PHE A 1 208 ? 14.82 -29.734 -5.938 1 94.38 208 PHE A C 1
ATOM 1575 O O . PHE A 1 208 ? 16 -29.406 -6.008 1 94.38 208 PHE A O 1
ATOM 1582 N N . LYS A 1 209 ? 14.492 -30.891 -5.488 1 94.38 209 LYS A N 1
ATOM 1583 C CA . LYS A 1 209 ? 15.445 -31.844 -4.926 1 94.38 209 LYS A CA 1
ATOM 1584 C C . LYS A 1 209 ? 16.484 -32.25 -5.965 1 94.38 209 LYS A C 1
ATOM 1586 O O . LYS A 1 209 ? 17.641 -32.469 -5.625 1 94.38 209 LYS A O 1
ATOM 1591 N N . GLU A 1 210 ? 16.109 -32.406 -7.223 1 93 210 GLU A N 1
ATOM 1592 C CA . GLU A 1 210 ? 17.047 -32.781 -8.281 1 93 210 GLU A CA 1
ATOM 1593 C C . GLU A 1 210 ? 18.172 -31.75 -8.398 1 93 210 GLU A C 1
ATOM 1595 O O . GLU A 1 210 ? 19.328 -32.094 -8.672 1 93 210 GLU A O 1
ATOM 1600 N N . SER A 1 211 ? 17.844 -30.5 -8.188 1 94.69 211 SER A N 1
ATOM 1601 C CA . SER A 1 211 ? 18.844 -29.453 -8.273 1 94.69 211 SER A CA 1
ATOM 1602 C C . SER A 1 211 ? 19.859 -29.547 -7.133 1 94.69 211 SER A C 1
ATOM 1604 O O . SER A 1 211 ? 20.984 -29.078 -7.258 1 94.69 211 SER A O 1
ATOM 1606 N N . LEU A 1 212 ? 19.484 -30.234 -6.031 1 96.25 212 LEU A N 1
ATOM 1607 C CA . LEU A 1 212 ? 20.328 -30.312 -4.848 1 96.25 212 LEU A CA 1
ATOM 1608 C C . LEU A 1 212 ? 21.266 -31.516 -4.938 1 96.25 212 LEU A C 1
ATOM 1610 O O . LEU A 1 212 ? 22.359 -31.5 -4.367 1 96.25 212 LEU A O 1
ATOM 1614 N N . TYR A 1 213 ? 20.812 -32.531 -5.652 1 95.81 213 TYR A N 1
ATOM 1615 C CA . TYR A 1 213 ? 21.547 -33.781 -5.504 1 95.81 213 TYR A CA 1
ATOM 1616 C C . TYR A 1 213 ? 21.859 -34.375 -6.863 1 95.81 213 TYR A C 1
ATOM 1618 O O . TYR A 1 213 ? 22.812 -35.156 -6.992 1 95.81 213 TYR A O 1
ATOM 1626 N N . ASN A 1 214 ? 21.125 -34.125 -7.898 1 95.38 214 ASN A N 1
ATOM 1627 C CA . ASN A 1 214 ? 21.266 -34.75 -9.195 1 95.38 214 ASN A CA 1
ATOM 1628 C C . ASN A 1 214 ? 20.891 -33.812 -10.336 1 95.38 214 ASN A C 1
ATOM 1630 O O . ASN A 1 214 ? 20.031 -34.156 -11.156 1 95.38 214 ASN A O 1
ATOM 1634 N N . PHE A 1 215 ? 21.594 -32.688 -10.312 1 94 215 PHE A N 1
ATOM 1635 C CA . PHE A 1 215 ? 21.312 -31.688 -11.32 1 94 215 PHE A CA 1
ATOM 1636 C C . PHE A 1 215 ? 21.688 -32.188 -12.711 1 94 215 PHE A C 1
ATOM 1638 O O . PHE A 1 215 ? 22.828 -32.594 -12.945 1 94 215 PHE A O 1
ATOM 1645 N N . ASP A 1 216 ? 20.703 -32.219 -13.594 1 91.12 216 ASP A N 1
ATOM 1646 C CA . ASP A 1 216 ? 20.891 -32.656 -14.977 1 91.12 216 ASP A CA 1
ATOM 1647 C C . ASP A 1 216 ? 21.438 -34.062 -15.047 1 91.12 216 ASP A C 1
ATOM 1649 O O . ASP A 1 216 ? 22.25 -34.375 -15.922 1 91.12 216 ASP A O 1
ATOM 1653 N N . GLY A 1 217 ? 21.219 -34.844 -14.078 1 92.5 217 GLY A N 1
ATOM 1654 C CA . GLY A 1 217 ? 21.609 -36.219 -14.086 1 92.5 217 GLY A CA 1
ATOM 1655 C C . GLY A 1 217 ? 23.062 -36.438 -13.75 1 92.5 217 GLY A C 1
ATOM 1656 O O . GLY A 1 217 ? 23.625 -37.5 -14.031 1 92.5 217 GLY A O 1
ATOM 1657 N N . THR A 1 218 ? 23.719 -35.469 -13.141 1 94.38 218 THR A N 1
ATOM 1658 C CA . THR A 1 218 ? 25.172 -35.531 -12.938 1 94.38 218 THR A CA 1
ATOM 1659 C C . THR A 1 218 ? 25.5 -36.125 -11.555 1 94.38 218 THR A C 1
ATOM 1661 O O . THR A 1 218 ? 26.672 -36.312 -11.227 1 94.38 218 THR A O 1
ATOM 1664 N N . ASN A 1 219 ? 24.453 -36.312 -10.734 1 95.19 219 ASN A N 1
ATOM 1665 C CA . ASN A 1 219 ? 24.641 -36.719 -9.352 1 95.19 219 ASN A CA 1
ATOM 1666 C C . ASN A 1 219 ? 25.375 -35.656 -8.539 1 95.19 219 ASN A C 1
ATOM 1668 O O . ASN A 1 219 ? 26.078 -36 -7.578 1 95.19 219 ASN A O 1
ATOM 1672 N N . ARG A 1 220 ? 25.312 -34.438 -9.039 1 96.12 220 ARG A N 1
ATOM 1673 C CA . ARG A 1 220 ? 25.875 -33.281 -8.367 1 96.12 220 ARG A CA 1
ATOM 1674 C C . ARG A 1 220 ? 24.844 -32.156 -8.273 1 96.12 220 ARG A C 1
ATOM 1676 O O . ARG A 1 220 ? 23.859 -32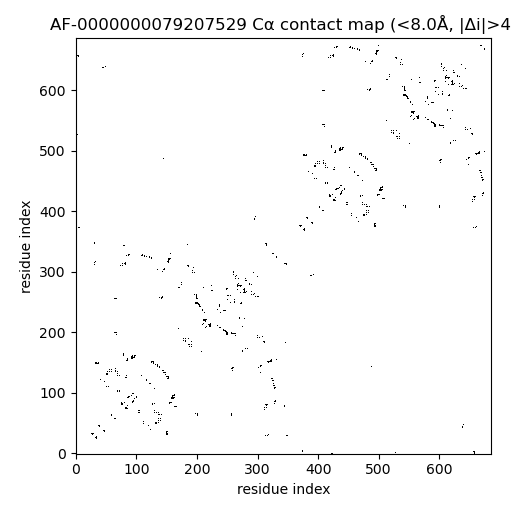.156 -8.992 1 96.12 220 ARG A O 1
ATOM 1683 N N . PRO A 1 221 ? 25.125 -31.281 -7.344 1 96.62 221 PRO A N 1
ATOM 1684 C CA . PRO A 1 221 ? 24.203 -30.141 -7.238 1 96.62 221 PRO A CA 1
ATOM 1685 C C . PRO A 1 221 ? 24.344 -29.172 -8.406 1 96.62 221 PRO A C 1
ATOM 1687 O O . PRO A 1 221 ? 25.359 -29.172 -9.094 1 96.62 221 PRO A O 1
ATOM 1690 N N . ASP A 1 222 ? 23.25 -28.438 -8.688 1 94.88 222 ASP A N 1
ATOM 1691 C CA . ASP A 1 222 ? 23.312 -27.312 -9.609 1 94.88 222 ASP A CA 1
ATOM 1692 C C . ASP A 1 222 ? 24.484 -26.375 -9.25 1 94.88 222 ASP A C 1
ATOM 1694 O O . ASP A 1 222 ? 24.516 -25.828 -8.141 1 94.88 222 ASP A O 1
ATOM 1698 N N . PRO A 1 223 ? 25.391 -26.172 -10.125 1 94.69 223 PRO A N 1
ATOM 1699 C CA . PRO A 1 223 ? 26.609 -25.422 -9.789 1 94.69 223 PRO A CA 1
ATOM 1700 C C . PRO A 1 223 ? 26.344 -23.922 -9.625 1 94.69 223 PRO A C 1
ATOM 1702 O O . PRO A 1 223 ? 27.203 -23.188 -9.133 1 94.69 223 PRO A O 1
ATOM 1705 N N . THR A 1 224 ? 25.188 -23.453 -10.039 1 93.38 224 THR A N 1
ATOM 1706 C CA . THR A 1 224 ? 24.922 -22.016 -9.961 1 93.38 224 THR A CA 1
ATOM 1707 C C . THR A 1 224 ? 24.438 -21.625 -8.562 1 93.38 224 THR A C 1
ATOM 1709 O O . THR A 1 224 ? 24.391 -20.453 -8.219 1 93.38 224 THR A O 1
ATOM 1712 N N . ILE A 1 225 ? 24.109 -22.641 -7.719 1 94.75 225 ILE A N 1
ATOM 1713 C CA . ILE A 1 225 ? 23.609 -22.359 -6.375 1 94.75 225 ILE A CA 1
ATOM 1714 C C . ILE A 1 225 ? 24.781 -22.047 -5.449 1 94.75 225 ILE A C 1
ATOM 1716 O O . ILE A 1 225 ? 25.812 -22.719 -5.488 1 94.75 225 ILE A O 1
ATOM 1720 N N . SER A 1 226 ? 24.625 -21.016 -4.672 1 96.12 226 SER A N 1
ATOM 1721 C CA . SER A 1 226 ? 25.688 -20.688 -3.715 1 96.12 226 SER A CA 1
ATOM 1722 C C . SER A 1 226 ? 25.891 -21.812 -2.711 1 96.12 226 SER A C 1
ATOM 1724 O O . SER A 1 226 ? 24.953 -22.547 -2.393 1 96.12 226 SER A O 1
ATOM 1726 N N . SER A 1 227 ? 27.141 -21.906 -2.189 1 96.38 227 SER A N 1
ATOM 1727 C CA . SER A 1 227 ? 27.469 -22.938 -1.219 1 96.38 227 SER A CA 1
ATOM 1728 C C . SER A 1 227 ? 26.641 -22.797 0.048 1 96.38 227 SER A C 1
ATOM 1730 O O . SER A 1 227 ? 26.219 -23.797 0.632 1 96.38 227 SER A O 1
ATOM 1732 N N . ALA A 1 228 ? 26.438 -21.594 0.417 1 95.75 228 ALA A N 1
ATOM 1733 C CA . ALA A 1 228 ? 25.672 -21.344 1.636 1 95.75 228 ALA A CA 1
ATOM 1734 C C . ALA A 1 228 ? 24.219 -21.797 1.476 1 95.75 228 ALA A C 1
ATOM 1736 O O . ALA A 1 228 ? 23.656 -22.453 2.361 1 95.75 228 ALA A O 1
ATOM 1737 N N . LEU A 1 229 ? 23.625 -21.438 0.37 1 96.56 229 LEU A N 1
ATOM 1738 C CA . LEU A 1 229 ? 22.234 -21.844 0.146 1 96.56 229 LEU A CA 1
ATOM 1739 C C . LEU A 1 229 ? 22.125 -23.344 -0.018 1 96.56 229 LEU A C 1
ATOM 1741 O O . LEU A 1 229 ? 21.172 -23.969 0.468 1 96.56 229 LEU A O 1
ATOM 1745 N N . LEU A 1 230 ? 23.078 -23.922 -0.734 1 96.94 230 LEU A N 1
ATOM 1746 C CA . LEU A 1 230 ? 23.078 -25.375 -0.947 1 96.94 230 LEU A CA 1
ATOM 1747 C C . LEU A 1 230 ? 23.062 -26.109 0.383 1 96.94 230 LEU A C 1
ATOM 1749 O O . LEU A 1 230 ? 22.266 -27.047 0.567 1 96.94 230 LEU A O 1
ATOM 1753 N N . ARG A 1 231 ? 23.891 -25.703 1.275 1 97.12 231 ARG A N 1
ATOM 1754 C CA . ARG A 1 231 ? 23.953 -26.328 2.588 1 97.12 231 ARG A CA 1
ATOM 1755 C C . ARG A 1 231 ? 22.625 -26.188 3.326 1 97.12 231 ARG A C 1
ATOM 1757 O O . ARG A 1 231 ? 22.125 -27.156 3.906 1 97.12 231 ARG A O 1
ATOM 1764 N N . LEU A 1 232 ? 22.094 -25.016 3.281 1 96.88 232 LEU A N 1
ATOM 1765 C CA . LEU A 1 232 ? 20.828 -24.734 3.949 1 96.88 232 LEU A CA 1
ATOM 1766 C C . LEU A 1 232 ? 19.703 -25.609 3.375 1 96.88 232 LEU A C 1
ATOM 1768 O O . LEU A 1 232 ? 18.938 -26.219 4.125 1 96.88 232 LEU A O 1
ATOM 1772 N N . LEU A 1 233 ? 19.625 -25.703 2.076 1 97 233 LEU A N 1
ATOM 1773 C CA . LEU A 1 233 ? 18.562 -26.438 1.425 1 97 233 LEU A CA 1
ATOM 1774 C C . LEU A 1 233 ? 18.734 -27.938 1.63 1 97 233 LEU A C 1
ATOM 1776 O O . LEU A 1 233 ? 17.75 -28.672 1.759 1 97 233 LEU A O 1
ATOM 1780 N N . GLN A 1 234 ? 19.938 -28.406 1.646 1 96.94 234 GLN A N 1
ATOM 1781 C CA . GLN A 1 234 ? 20.188 -29.828 1.882 1 96.94 234 GLN A CA 1
ATOM 1782 C C . GLN A 1 234 ? 19.828 -30.219 3.312 1 96.94 234 GLN A C 1
ATOM 1784 O O . GLN A 1 234 ? 19.391 -31.344 3.561 1 96.94 234 GLN A O 1
ATOM 1789 N N . GLN A 1 235 ? 20.016 -29.266 4.207 1 96.5 235 GLN A N 1
ATOM 1790 C CA . GLN A 1 235 ? 19.594 -29.516 5.582 1 96.5 235 GLN A CA 1
ATOM 1791 C C . GLN A 1 235 ? 18.078 -29.609 5.688 1 96.5 235 GLN A C 1
ATOM 1793 O O . GLN A 1 235 ? 17.547 -30.453 6.395 1 96.5 235 GLN A O 1
ATOM 1798 N N . THR A 1 236 ? 17.406 -28.797 4.977 1 96.75 236 THR A N 1
ATOM 1799 C CA . THR A 1 236 ? 15.953 -28.734 5 1 96.75 236 THR A CA 1
ATOM 1800 C C . THR A 1 236 ? 15.359 -29.891 4.203 1 96.75 236 THR A C 1
ATOM 1802 O O . THR A 1 236 ? 14.305 -30.422 4.562 1 96.75 236 THR A O 1
ATOM 1805 N N . CYS A 1 237 ? 16.047 -30.219 3.145 1 96.94 237 CYS A N 1
ATOM 1806 C CA . CYS A 1 237 ? 15.586 -31.234 2.199 1 96.94 237 CYS A CA 1
ATOM 1807 C C . CYS A 1 237 ? 16.625 -32.344 2.021 1 96.94 237 CYS A C 1
ATOM 1809 O O . CYS A 1 237 ? 17.188 -32.5 0.933 1 96.94 237 CYS A O 1
ATOM 1811 N N . PRO A 1 238 ? 16.75 -33.156 2.996 1 95.56 238 PRO A N 1
ATOM 1812 C CA . PRO A 1 238 ? 17.734 -34.219 2.855 1 95.56 238 PRO A CA 1
ATOM 1813 C C . PRO A 1 238 ? 17.391 -35.188 1.728 1 95.56 238 PRO A C 1
ATOM 1815 O O . PRO A 1 238 ? 16.219 -35.406 1.434 1 95.56 238 PRO A O 1
ATOM 1818 N N . GLN A 1 239 ? 18.406 -35.812 1.188 1 91.5 239 GLN A N 1
ATOM 1819 C CA . GLN A 1 239 ? 18.281 -36.656 0.006 1 91.5 239 GLN A CA 1
ATOM 1820 C C . GLN A 1 239 ? 17.359 -37.844 0.28 1 91.5 239 GLN A C 1
ATOM 1822 O O . GLN A 1 239 ? 16.531 -38.219 -0.563 1 91.5 239 GLN A O 1
ATOM 1827 N N . ASN A 1 240 ? 17.406 -38.438 1.419 1 88.25 240 ASN A N 1
ATOM 1828 C CA . ASN A 1 240 ? 16.688 -39.688 1.693 1 88.25 240 ASN A CA 1
ATOM 1829 C C . ASN A 1 240 ? 15.469 -39.438 2.578 1 88.25 240 ASN A C 1
ATOM 1831 O O . ASN A 1 240 ? 14.93 -40.406 3.17 1 88.25 240 ASN A O 1
ATOM 1835 N N . SER A 1 241 ? 15.086 -38.25 2.58 1 88.06 241 SER A N 1
ATOM 1836 C CA . SER A 1 241 ? 13.93 -37.969 3.42 1 88.06 241 SER A CA 1
ATOM 1837 C C . SER A 1 241 ? 12.648 -38.531 2.801 1 88.06 241 SER A C 1
ATOM 1839 O O . SER A 1 241 ? 12.461 -38.469 1.584 1 88.06 241 SER A O 1
ATOM 1841 N N . GLN A 1 242 ? 11.758 -39.094 3.629 1 87.25 242 GLN A N 1
ATOM 1842 C CA . GLN A 1 242 ? 10.445 -39.562 3.203 1 87.25 242 GLN A CA 1
ATOM 1843 C C . GLN A 1 242 ? 9.375 -38.5 3.387 1 87.25 242 GLN A C 1
ATOM 1845 O O . GLN A 1 242 ? 8.242 -38.656 2.914 1 87.25 242 GLN A O 1
ATOM 1850 N N . VAL A 1 243 ? 9.766 -37.5 4.066 1 89.44 243 VAL A N 1
ATOM 1851 C CA . VAL A 1 243 ? 8.852 -36.375 4.312 1 89.44 243 VAL A CA 1
ATOM 1852 C C . VAL A 1 243 ? 9.125 -35.25 3.316 1 89.44 243 VAL A C 1
ATOM 1854 O O . VAL A 1 243 ? 10.281 -34.969 3.025 1 89.44 243 VAL A O 1
ATOM 1857 N N . ASP A 1 244 ? 8.062 -34.75 2.707 1 91.62 244 ASP A N 1
ATOM 1858 C CA . ASP A 1 244 ? 8.219 -33.625 1.773 1 91.62 244 ASP A CA 1
ATOM 1859 C C . ASP A 1 244 ? 8.188 -32.281 2.506 1 91.62 244 ASP A C 1
ATOM 1861 O O . ASP A 1 244 ? 7.18 -31.578 2.465 1 91.62 244 ASP A O 1
ATOM 1865 N N . ASN A 1 245 ? 9.32 -31.906 3.039 1 95.38 245 ASN A N 1
ATOM 1866 C CA . ASN A 1 245 ? 9.461 -30.641 3.744 1 95.38 245 ASN A CA 1
ATOM 1867 C C . ASN A 1 245 ? 9.336 -29.453 2.793 1 95.38 245 ASN A C 1
ATOM 1869 O O . ASN A 1 245 ? 9.273 -29.625 1.575 1 95.38 245 ASN A O 1
ATOM 1873 N N . GLU A 1 246 ? 9.203 -28.312 3.363 1 96.19 246 GLU A N 1
ATOM 1874 C CA . GLU A 1 246 ? 9.117 -27.078 2.57 1 96.19 246 GLU A CA 1
ATOM 1875 C C . GLU A 1 246 ? 10.25 -26.125 2.914 1 96.19 246 GLU A C 1
ATOM 1877 O O . GLU A 1 246 ? 10.703 -26.078 4.059 1 96.19 246 GLU A O 1
ATOM 1882 N N . ALA A 1 247 ? 10.695 -25.516 1.922 1 96.56 247 ALA A N 1
ATOM 1883 C CA . ALA A 1 247 ? 11.664 -24.438 2.094 1 96.56 247 ALA A CA 1
ATOM 1884 C C . ALA A 1 247 ? 11.094 -23.109 1.618 1 96.56 247 ALA A C 1
ATOM 1886 O O . ALA A 1 247 ? 10.359 -23.062 0.627 1 96.56 247 ALA A O 1
ATOM 1887 N N . PHE A 1 248 ? 11.453 -22.016 2.262 1 97.19 248 PHE A N 1
ATOM 1888 C CA . PHE A 1 248 ? 11.008 -20.703 1.842 1 97.19 248 PHE A CA 1
ATOM 1889 C C . PHE A 1 248 ? 11.578 -20.344 0.473 1 97.19 248 PHE A C 1
ATOM 1891 O O . PHE A 1 248 ? 12.734 -20.641 0.181 1 97.19 248 PHE A O 1
ATOM 1898 N N . LEU A 1 249 ? 10.773 -19.719 -0.368 1 97.44 249 LEU A N 1
ATOM 1899 C CA . LEU A 1 249 ? 11.234 -19.25 -1.667 1 97.44 249 LEU A CA 1
ATOM 1900 C C . LEU A 1 249 ? 12.156 -18.047 -1.506 1 97.44 249 LEU A C 1
ATOM 1902 O O . LEU A 1 249 ? 13.141 -17.906 -2.236 1 97.44 249 LEU A O 1
ATOM 1906 N N . ASP A 1 250 ? 11.82 -17.188 -0.654 1 96.56 250 ASP A N 1
ATOM 1907 C CA . ASP A 1 250 ? 12.672 -16.094 -0.195 1 96.56 250 ASP A CA 1
ATOM 1908 C C . ASP A 1 250 ? 13.273 -16.406 1.173 1 96.56 250 ASP A C 1
ATOM 1910 O O . ASP A 1 250 ? 12.555 -16.531 2.164 1 96.56 250 ASP A O 1
ATOM 1914 N N . GLN A 1 251 ? 14.609 -16.484 1.187 1 94.69 251 GLN A N 1
ATOM 1915 C CA . GLN A 1 251 ? 15.32 -16.938 2.375 1 94.69 251 GLN A CA 1
ATOM 1916 C C . GLN A 1 251 ? 15.625 -15.773 3.314 1 94.69 251 GLN A C 1
ATOM 1918 O O . GLN A 1 251 ? 16.234 -15.961 4.367 1 94.69 251 GLN A O 1
ATOM 1923 N N . THR A 1 252 ? 15.211 -14.594 2.904 1 91.56 252 THR A N 1
ATOM 1924 C CA . THR A 1 252 ? 15.469 -13.438 3.756 1 91.56 252 THR A CA 1
ATOM 1925 C C . THR A 1 252 ? 14.742 -13.578 5.09 1 91.56 252 THR A C 1
ATOM 1927 O O . THR A 1 252 ? 13.516 -13.711 5.125 1 91.56 252 THR A O 1
ATOM 1930 N N . PRO A 1 253 ? 15.516 -13.531 6.18 1 88.88 253 PRO A N 1
ATOM 1931 C CA . PRO A 1 253 ? 14.891 -13.727 7.488 1 88.88 253 PRO A CA 1
ATOM 1932 C C . PRO A 1 253 ? 13.797 -12.703 7.777 1 88.88 253 PRO A C 1
ATOM 1934 O O . PRO A 1 253 ? 13.953 -11.516 7.461 1 88.88 253 PRO A O 1
ATOM 1937 N N . LYS A 1 254 ? 12.703 -13.125 8.32 1 84.88 254 LYS A N 1
ATOM 1938 C CA . LYS A 1 254 ? 11.578 -12.328 8.805 1 84.88 254 LYS A CA 1
ATOM 1939 C C . LYS A 1 254 ? 10.883 -11.594 7.664 1 84.88 254 LYS A C 1
ATOM 1941 O O . LYS A 1 254 ? 10.203 -10.586 7.887 1 84.88 254 LYS A O 1
ATOM 1946 N N . SER A 1 255 ? 11.086 -12.039 6.469 1 87.62 255 SER A N 1
ATOM 1947 C CA . SER A 1 255 ? 10.43 -11.406 5.332 1 87.62 255 SER A CA 1
ATOM 1948 C C . SER A 1 255 ? 9.75 -12.438 4.438 1 87.62 255 SER A C 1
ATOM 1950 O O . SER A 1 255 ? 9.375 -12.133 3.305 1 87.62 255 SER A O 1
ATOM 1952 N N . GLU A 1 256 ? 9.484 -13.602 4.965 1 91.06 256 GLU A N 1
ATOM 1953 C CA . GLU A 1 256 ? 9.047 -14.742 4.156 1 91.06 256 GLU A CA 1
ATOM 1954 C C . GLU A 1 256 ? 7.633 -14.531 3.631 1 91.06 256 GLU A C 1
ATOM 1956 O O . GLU A 1 256 ? 7.207 -15.203 2.689 1 91.06 256 GLU A O 1
ATOM 1961 N N . PHE A 1 257 ? 6.902 -13.625 4.27 1 93.88 257 PHE A N 1
ATOM 1962 C CA . PHE A 1 257 ? 5.535 -13.367 3.838 1 93.88 257 PHE A CA 1
ATOM 1963 C C . PHE A 1 257 ? 5.285 -11.875 3.688 1 93.88 257 PHE A C 1
ATOM 1965 O O . PHE A 1 257 ? 4.141 -11.422 3.764 1 93.88 257 PHE A O 1
ATOM 1972 N N . THR A 1 258 ? 6.406 -11.18 3.543 1 92.81 258 THR A N 1
ATOM 1973 C CA . THR A 1 258 ? 6.367 -9.766 3.186 1 92.81 258 THR A CA 1
ATOM 1974 C C . THR A 1 258 ? 6.578 -9.578 1.685 1 92.81 258 THR A C 1
ATOM 1976 O O . THR A 1 258 ? 7.512 -10.141 1.11 1 92.81 258 THR A O 1
ATOM 1979 N N . PHE A 1 259 ? 5.672 -8.867 1.105 1 96.38 259 PHE A N 1
ATOM 1980 C CA . PHE A 1 259 ? 5.801 -8.633 -0.328 1 96.38 259 PHE A CA 1
ATOM 1981 C C . PHE A 1 259 ? 6.797 -7.508 -0.607 1 96.38 259 PHE A C 1
ATOM 1983 O O . PHE A 1 259 ? 6.469 -6.332 -0.451 1 96.38 259 PHE A O 1
ATOM 1990 N N . ASP A 1 260 ? 8.023 -7.906 -0.981 1 93.94 260 ASP A N 1
ATOM 1991 C CA . ASP A 1 260 ? 9.125 -6.984 -1.22 1 93.94 260 ASP A CA 1
ATOM 1992 C C . ASP A 1 260 ? 10.086 -7.531 -2.277 1 93.94 260 ASP A C 1
ATOM 1994 O O . ASP A 1 260 ? 9.719 -8.422 -3.049 1 93.94 260 ASP A O 1
ATOM 1998 N N . ASN A 1 261 ? 11.305 -6.875 -2.41 1 95 261 ASN A N 1
ATOM 1999 C CA . ASN A 1 261 ? 12.172 -7.305 -3.496 1 95 261 ASN A CA 1
ATOM 2000 C C . ASN A 1 261 ? 13.289 -8.219 -2.99 1 95 261 ASN A C 1
ATOM 2002 O O . ASN A 1 261 ? 14.336 -8.328 -3.627 1 95 261 ASN A O 1
ATOM 2006 N N . GLY A 1 262 ? 13.078 -8.805 -1.78 1 95.06 262 GLY A N 1
ATOM 2007 C CA . GLY A 1 262 ? 14.062 -9.719 -1.233 1 95.06 262 GLY A CA 1
ATOM 2008 C C . GLY A 1 262 ? 14.375 -10.883 -2.156 1 95.06 262 GLY A C 1
ATOM 2009 O O . GLY A 1 262 ? 15.531 -11.289 -2.287 1 95.06 262 GLY A O 1
ATOM 2010 N N . TYR A 1 263 ? 13.383 -11.383 -2.828 1 97.44 263 TYR A N 1
ATOM 2011 C CA . TYR A 1 263 ? 13.523 -12.453 -3.807 1 97.44 263 TYR A CA 1
ATOM 2012 C C . TYR A 1 263 ? 14.531 -12.078 -4.887 1 97.44 263 TYR A C 1
ATOM 2014 O O . TYR A 1 263 ? 15.43 -12.859 -5.199 1 97.44 263 TYR A O 1
ATOM 2022 N N . PHE A 1 264 ? 14.422 -10.883 -5.422 1 97.12 264 PHE A N 1
ATOM 2023 C CA . PHE A 1 264 ? 15.312 -10.469 -6.496 1 97.12 264 PHE A CA 1
ATOM 2024 C C . PHE A 1 264 ? 16.734 -10.258 -5.973 1 97.12 264 PHE A C 1
ATOM 2026 O O . PHE A 1 264 ? 17.703 -10.617 -6.645 1 97.12 264 PHE A O 1
ATOM 2033 N N . LYS A 1 265 ? 16.859 -9.688 -4.793 1 94.5 265 LYS A N 1
ATOM 2034 C CA . LYS A 1 265 ? 18.188 -9.523 -4.191 1 94.5 265 LYS A CA 1
ATOM 2035 C C . LYS A 1 265 ? 18.875 -10.875 -4.016 1 94.5 265 LYS A C 1
ATOM 2037 O O . LYS A 1 265 ? 20.062 -11.023 -4.34 1 94.5 265 LYS A O 1
ATOM 2042 N N . GLN A 1 266 ? 18.141 -11.828 -3.564 1 96.44 266 GLN A N 1
ATOM 2043 C CA . GLN A 1 266 ? 18.781 -13.102 -3.258 1 96.44 266 GLN A CA 1
ATOM 2044 C C . GLN A 1 266 ? 19.172 -13.844 -4.531 1 96.44 266 GLN A C 1
ATOM 2046 O O . GLN A 1 266 ? 20.219 -14.508 -4.574 1 96.44 266 GLN A O 1
ATOM 2051 N N . ILE A 1 267 ? 18.359 -13.734 -5.578 1 97.5 267 ILE A N 1
ATOM 2052 C CA . ILE A 1 267 ? 18.703 -14.523 -6.754 1 97.5 267 ILE A CA 1
ATOM 2053 C C . ILE A 1 267 ? 19.859 -13.875 -7.492 1 97.5 267 ILE A C 1
ATOM 2055 O O . ILE A 1 267 ? 20.672 -14.57 -8.109 1 97.5 267 ILE A O 1
ATOM 2059 N N . VAL A 1 268 ? 20.016 -12.602 -7.395 1 96.31 268 VAL A N 1
ATOM 2060 C CA . VAL A 1 268 ? 21.203 -11.945 -7.926 1 96.31 268 VAL A CA 1
ATOM 2061 C C . VAL A 1 268 ? 22.438 -12.438 -7.184 1 96.31 268 VAL A C 1
ATOM 2063 O O . VAL A 1 268 ? 23.516 -12.57 -7.773 1 96.31 268 VAL A O 1
ATOM 2066 N N . ALA A 1 269 ? 22.297 -12.812 -5.926 1 95.38 269 ALA A N 1
ATOM 2067 C CA . ALA A 1 269 ? 23.391 -13.305 -5.086 1 95.38 269 ALA A CA 1
ATOM 2068 C C . ALA A 1 269 ? 23.531 -14.82 -5.215 1 95.38 269 ALA A C 1
ATOM 2070 O O . ALA A 1 269 ? 24.188 -15.453 -4.379 1 95.38 269 ALA A O 1
ATOM 2071 N N . HIS A 1 270 ? 22.859 -15.469 -6.199 1 95.69 270 HIS A N 1
ATOM 2072 C CA . HIS A 1 270 ? 22.938 -16.891 -6.52 1 95.69 270 HIS A CA 1
ATOM 2073 C C . HIS A 1 270 ? 22.25 -17.734 -5.453 1 95.69 270 HIS A C 1
ATOM 2075 O O . HIS A 1 270 ? 22.672 -18.859 -5.172 1 95.69 270 HIS A O 1
ATOM 2081 N N . ASN A 1 271 ? 21.25 -17.141 -4.844 1 96.12 271 ASN A N 1
ATOM 2082 C CA . ASN A 1 271 ? 20.469 -17.828 -3.824 1 96.12 271 ASN A CA 1
ATOM 2083 C C . ASN A 1 271 ? 19.031 -18.094 -4.297 1 96.12 271 ASN A C 1
ATOM 2085 O O . ASN A 1 271 ? 18.078 -17.766 -3.596 1 96.12 271 ASN A O 1
ATOM 2089 N N . GLY A 1 272 ? 18.906 -18.672 -5.5 1 96.06 272 GLY A N 1
ATOM 2090 C CA . GLY A 1 272 ? 17.609 -19.047 -6.016 1 96.06 272 GLY A CA 1
ATOM 2091 C C . GLY A 1 272 ? 17.172 -20.438 -5.582 1 96.06 272 GLY A C 1
ATOM 2092 O O . GLY A 1 272 ? 17.875 -21.422 -5.852 1 96.06 272 GLY A O 1
ATOM 2093 N N . THR A 1 273 ? 16.062 -20.562 -4.961 1 95.69 273 THR A N 1
ATOM 2094 C CA . THR A 1 273 ? 15.578 -21.828 -4.434 1 95.69 273 THR A CA 1
ATOM 2095 C C . THR A 1 273 ? 15.141 -22.75 -5.57 1 95.69 273 THR A C 1
ATOM 2097 O O . THR A 1 273 ? 15.531 -23.922 -5.613 1 95.69 273 THR A O 1
ATOM 2100 N N . LEU A 1 274 ? 14.305 -22.25 -6.48 1 96.88 274 LEU A N 1
ATOM 2101 C CA . LEU A 1 274 ? 13.898 -23.016 -7.648 1 96.88 274 LEU A CA 1
ATOM 2102 C C . LEU A 1 274 ? 14.867 -22.812 -8.805 1 96.88 274 LEU A C 1
ATOM 2104 O O . LEU A 1 274 ? 15.508 -21.766 -8.906 1 96.88 274 LEU A O 1
ATOM 2108 N N . GLU A 1 275 ? 14.961 -23.781 -9.625 1 95.38 275 GLU A N 1
ATOM 2109 C CA . GLU A 1 275 ? 15.867 -23.688 -10.766 1 95.38 275 GLU A CA 1
ATOM 2110 C C . GLU A 1 275 ? 15.531 -22.5 -11.648 1 95.38 275 GLU A C 1
ATOM 2112 O O . GLU A 1 275 ? 16.422 -21.75 -12.055 1 95.38 275 GLU A O 1
ATOM 2117 N N . ILE A 1 276 ? 14.281 -22.281 -11.922 1 96.81 276 ILE A N 1
ATOM 2118 C CA . ILE A 1 276 ? 13.867 -21.172 -12.773 1 96.81 276 ILE A CA 1
ATOM 2119 C C . ILE A 1 276 ? 14.258 -19.844 -12.133 1 96.81 276 ILE A C 1
ATOM 2121 O O . ILE A 1 276 ? 14.602 -18.875 -12.828 1 96.81 276 ILE A O 1
ATOM 2125 N N . ASP A 1 277 ? 14.227 -19.766 -10.828 1 96.75 277 ASP A N 1
ATOM 2126 C CA . ASP A 1 277 ? 14.57 -18.547 -10.125 1 96.75 277 ASP A CA 1
ATOM 2127 C C . ASP A 1 277 ? 16.031 -18.172 -10.352 1 96.75 277 ASP A C 1
ATOM 2129 O O . ASP A 1 277 ? 16.344 -17.031 -10.711 1 96.75 277 ASP A O 1
ATOM 2133 N N . GLN A 1 278 ? 16.891 -19.141 -10.188 1 94.75 278 GLN A N 1
ATOM 2134 C CA . GLN A 1 278 ? 18.312 -18.859 -10.383 1 94.75 278 GLN A CA 1
ATOM 2135 C C . GLN A 1 278 ? 18.625 -18.547 -11.844 1 94.75 278 GLN A C 1
ATOM 2137 O O . GLN A 1 278 ? 19.438 -17.656 -12.133 1 94.75 278 GLN A O 1
ATOM 2142 N N . GLN A 1 279 ? 17.953 -19.25 -12.719 1 96.31 279 GLN A N 1
ATOM 2143 C CA . GLN A 1 279 ? 18.188 -19.031 -14.148 1 96.31 279 GLN A CA 1
ATOM 2144 C C . GLN A 1 279 ? 17.734 -17.625 -14.562 1 96.31 279 GLN A C 1
ATOM 2146 O O . GLN A 1 279 ? 18.359 -17.016 -15.438 1 96.31 279 GLN A O 1
ATOM 2151 N N . LEU A 1 280 ? 16.703 -17.094 -13.945 1 97.94 280 LEU A N 1
ATOM 2152 C CA . LEU A 1 280 ? 16.234 -15.75 -14.234 1 97.94 280 LEU A CA 1
ATOM 2153 C C . LEU A 1 280 ? 17.328 -14.727 -13.992 1 97.94 280 LEU A C 1
ATOM 2155 O O . LEU A 1 280 ? 17.438 -13.742 -14.727 1 97.94 280 LEU A O 1
ATOM 2159 N N . ALA A 1 281 ? 18.125 -14.914 -12.969 1 97.62 281 ALA A N 1
ATOM 2160 C CA . ALA A 1 281 ? 19.125 -13.945 -12.531 1 97.62 281 ALA A CA 1
ATOM 2161 C C . ALA A 1 281 ? 20.359 -14 -13.414 1 97.62 281 ALA A C 1
ATOM 2163 O O . ALA A 1 281 ? 21.141 -13.047 -13.461 1 97.62 281 ALA A O 1
ATOM 2164 N N . ILE A 1 282 ? 20.578 -15.117 -14.141 1 96.62 282 ILE A N 1
ATOM 2165 C CA . ILE A 1 282 ? 21.844 -15.258 -14.852 1 96.62 282 ILE A CA 1
ATOM 2166 C C . ILE A 1 282 ? 21.594 -15.219 -16.359 1 96.62 282 ILE A C 1
ATOM 2168 O O . ILE A 1 282 ? 22.5 -14.867 -17.125 1 96.62 282 ILE A O 1
ATOM 2172 N N . HIS A 1 283 ? 20.422 -15.562 -16.828 1 97.81 283 HIS A N 1
ATOM 2173 C CA . HIS A 1 283 ? 20.141 -15.625 -18.25 1 97.81 283 HIS A CA 1
ATOM 2174 C C . HIS A 1 283 ? 20.25 -14.25 -18.906 1 97.81 283 HIS A C 1
ATOM 2176 O O . HIS A 1 283 ? 19.766 -13.258 -18.359 1 97.81 283 HIS A O 1
ATOM 2182 N N . PRO A 1 284 ? 20.797 -14.164 -20.078 1 97.94 284 PRO A N 1
ATOM 2183 C CA . PRO A 1 284 ? 21.062 -12.867 -20.719 1 97.94 284 PRO A CA 1
ATOM 2184 C C . PRO A 1 284 ? 19.797 -12.086 -21.016 1 97.94 284 PRO A C 1
ATOM 2186 O O . PRO A 1 284 ? 19.797 -10.852 -21 1 97.94 284 PRO A O 1
ATOM 2189 N N . GLU A 1 285 ? 18.703 -12.711 -21.234 1 97.69 285 GLU A N 1
ATOM 2190 C CA . GLU A 1 285 ? 17.469 -12.039 -21.594 1 97.69 285 GLU A CA 1
ATOM 2191 C C . GLU A 1 285 ? 16.797 -11.414 -20.375 1 97.69 285 GLU A C 1
ATOM 2193 O O . GLU A 1 285 ? 15.984 -10.484 -20.516 1 97.69 285 GLU A O 1
ATOM 2198 N N . THR A 1 286 ? 17.094 -11.953 -19.203 1 98.56 286 THR A N 1
ATOM 2199 C CA . THR A 1 286 ? 16.281 -11.531 -18.062 1 98.56 286 THR A CA 1
ATOM 2200 C C . THR A 1 286 ? 17.172 -10.938 -16.969 1 98.56 286 THR A C 1
ATOM 2202 O O . THR A 1 286 ? 16.672 -10.234 -16.078 1 98.56 286 THR A O 1
ATOM 2205 N N . ARG A 1 287 ? 18.484 -11.156 -16.969 1 98.06 287 ARG A N 1
ATOM 2206 C CA . ARG A 1 287 ? 19.375 -10.781 -15.891 1 98.06 287 ARG A CA 1
ATOM 2207 C C . ARG A 1 287 ? 19.344 -9.273 -15.648 1 98.06 287 ARG A C 1
ATOM 2209 O O . ARG A 1 287 ? 19.422 -8.82 -14.508 1 98.06 287 ARG A O 1
ATOM 2216 N N . GLY A 1 288 ? 19.266 -8.469 -16.75 1 97 288 GLY A N 1
ATOM 2217 C CA . GLY A 1 288 ? 19.203 -7.023 -16.578 1 97 288 GLY A CA 1
ATOM 2218 C C . GLY A 1 288 ? 17.953 -6.559 -15.867 1 97 288 GLY A C 1
ATOM 2219 O O . GLY A 1 288 ? 18.016 -5.672 -15.016 1 97 288 GLY A O 1
ATOM 2220 N N . ILE A 1 289 ? 16.812 -7.109 -16.203 1 97.56 289 ILE A N 1
ATOM 2221 C CA . ILE A 1 289 ? 15.539 -6.789 -15.562 1 97.56 289 ILE A CA 1
ATOM 2222 C C . ILE A 1 289 ? 15.617 -7.156 -14.078 1 97.56 289 ILE A C 1
ATOM 2224 O O . ILE A 1 289 ? 15.234 -6.359 -13.219 1 97.56 289 ILE A O 1
ATOM 2228 N N . VAL A 1 290 ? 16.125 -8.344 -13.773 1 98.06 290 VAL A N 1
ATOM 2229 C CA . VAL A 1 290 ? 16.219 -8.852 -12.414 1 98.06 290 VAL A CA 1
ATOM 2230 C C . VAL A 1 290 ? 17.109 -7.93 -11.57 1 98.06 290 VAL A C 1
ATOM 2232 O O . VAL A 1 290 ? 16.75 -7.578 -10.445 1 98.06 290 VAL A O 1
ATOM 2235 N N . ARG A 1 291 ? 18.203 -7.504 -12.117 1 94.56 291 ARG A N 1
ATOM 2236 C CA . ARG A 1 291 ? 19.125 -6.621 -11.398 1 94.56 291 ARG A CA 1
ATOM 2237 C C . ARG A 1 291 ? 18.453 -5.289 -11.078 1 94.56 291 ARG A C 1
ATOM 2239 O O . ARG A 1 291 ? 18.625 -4.742 -9.984 1 94.56 291 ARG A O 1
ATOM 2246 N N . GLY A 1 292 ? 17.703 -4.785 -12.055 1 91.81 292 GLY A N 1
ATOM 2247 C CA . GLY A 1 292 ? 16.969 -3.551 -11.812 1 91.81 292 GLY A CA 1
ATOM 2248 C C . GLY A 1 292 ? 15.953 -3.664 -10.688 1 91.81 292 GLY A C 1
ATOM 2249 O O . GLY A 1 292 ? 15.828 -2.75 -9.875 1 91.81 292 GLY A O 1
ATOM 2250 N N . LEU A 1 293 ? 15.289 -4.738 -10.586 1 95.12 293 LEU A N 1
ATOM 2251 C CA . LEU A 1 293 ? 14.258 -4.953 -9.57 1 95.12 293 LEU A CA 1
ATOM 2252 C C . LEU A 1 293 ? 14.883 -5.227 -8.211 1 95.12 293 LEU A C 1
ATOM 2254 O O . LEU A 1 293 ? 14.266 -4.961 -7.176 1 95.12 293 LEU A O 1
ATOM 2258 N N . ALA A 1 294 ? 16.109 -5.75 -8.188 1 93.5 294 ALA A N 1
ATOM 2259 C CA . ALA A 1 294 ? 16.828 -5.992 -6.945 1 93.5 294 ALA A CA 1
ATOM 2260 C C . ALA A 1 294 ? 17.297 -4.68 -6.32 1 93.5 294 ALA A C 1
ATOM 2262 O O . ALA A 1 294 ? 17.391 -4.566 -5.098 1 93.5 294 ALA A O 1
ATOM 2263 N N . MET A 1 295 ? 17.484 -3.697 -7.145 1 86.69 295 MET A N 1
ATOM 2264 C CA . MET A 1 295 ? 18.094 -2.451 -6.691 1 86.69 295 MET A CA 1
ATOM 2265 C C . MET A 1 295 ? 17.047 -1.551 -6.023 1 86.69 295 MET A C 1
ATOM 2267 O O . MET A 1 295 ? 17.406 -0.7 -5.203 1 86.69 295 MET A O 1
ATOM 2271 N N . SER A 1 296 ? 15.812 -1.79 -6.367 1 83.38 296 SER A N 1
ATOM 2272 C CA . SER A 1 296 ? 14.789 -0.907 -5.824 1 83.38 296 SER A CA 1
ATOM 2273 C C . SER A 1 296 ? 13.523 -1.684 -5.469 1 83.38 296 SER A C 1
ATOM 2275 O O . SER A 1 296 ? 12.828 -2.189 -6.355 1 83.38 296 SER A O 1
ATOM 2277 N N . ARG A 1 297 ? 13.188 -1.673 -4.219 1 86.62 297 ARG A N 1
ATOM 2278 C CA . ARG A 1 297 ? 11.969 -2.299 -3.734 1 86.62 297 ARG A CA 1
ATOM 2279 C C . ARG A 1 297 ? 10.742 -1.721 -4.434 1 86.62 297 ARG A C 1
ATOM 2281 O O . ARG A 1 297 ? 9.852 -2.463 -4.859 1 86.62 297 ARG A O 1
ATOM 2288 N N . PHE A 1 298 ? 10.75 -0.459 -4.625 1 84 298 PHE A N 1
ATOM 2289 C CA . PHE A 1 298 ? 9.531 0.204 -5.074 1 84 298 PHE A CA 1
ATOM 2290 C C . PHE A 1 298 ? 9.352 0.043 -6.578 1 84 298 PHE A C 1
ATOM 2292 O O . PHE A 1 298 ? 8.219 0.03 -7.074 1 84 298 PHE A O 1
ATOM 2299 N N . GLN A 1 299 ? 10.469 -0.134 -7.297 1 86.44 299 GLN A N 1
ATOM 2300 C CA . GLN A 1 299 ? 10.336 -0.463 -8.711 1 86.44 299 GLN A CA 1
ATOM 2301 C C . GLN A 1 299 ? 9.617 -1.796 -8.898 1 86.44 299 GLN A C 1
ATOM 2303 O O . GLN A 1 299 ? 8.766 -1.926 -9.781 1 86.44 299 GLN A O 1
ATOM 2308 N N . PHE A 1 300 ? 9.984 -2.744 -8.109 1 94.69 300 PHE A N 1
ATOM 2309 C CA . PHE A 1 300 ? 9.312 -4.031 -8.188 1 94.69 300 PHE A CA 1
ATOM 2310 C C . PHE A 1 300 ? 7.836 -3.893 -7.82 1 94.69 300 PHE A C 1
ATOM 2312 O O . PHE A 1 300 ? 6.961 -4.371 -8.539 1 94.69 300 PHE A O 1
ATOM 2319 N N . LEU A 1 301 ? 7.574 -3.285 -6.703 1 93.5 301 LEU A N 1
ATOM 2320 C CA . LEU A 1 301 ? 6.211 -3.188 -6.203 1 93.5 301 LEU A CA 1
ATOM 2321 C C . LEU A 1 301 ? 5.305 -2.5 -7.219 1 93.5 301 LEU A C 1
ATOM 2323 O O . LEU A 1 301 ? 4.145 -2.887 -7.387 1 93.5 301 LEU A O 1
ATOM 2327 N N . LYS A 1 302 ? 5.828 -1.574 -7.922 1 90.75 302 LYS A N 1
ATOM 2328 C CA . LYS A 1 302 ? 5.059 -0.813 -8.898 1 90.75 302 LYS A CA 1
ATOM 2329 C C . LYS A 1 302 ? 4.766 -1.652 -10.141 1 90.75 302 LYS A C 1
ATOM 2331 O O . LYS A 1 302 ? 3.762 -1.435 -10.82 1 90.75 302 LYS A O 1
ATOM 2336 N N . LYS A 1 303 ? 5.602 -2.584 -10.414 1 95.94 303 LYS A N 1
ATOM 2337 C CA . LYS A 1 303 ? 5.508 -3.314 -11.672 1 95.94 303 LYS A CA 1
ATOM 2338 C C . LYS A 1 303 ? 4.672 -4.582 -11.516 1 95.94 303 LYS A C 1
ATOM 2340 O O . LYS A 1 303 ? 4.082 -5.07 -12.477 1 95.94 303 LYS A O 1
ATOM 2345 N N . PHE A 1 304 ? 4.582 -5.09 -10.32 1 98.19 304 PHE A N 1
ATOM 2346 C CA . PHE A 1 304 ? 3.902 -6.363 -10.102 1 98.19 304 PHE A CA 1
ATOM 2347 C C . PHE A 1 304 ? 2.416 -6.242 -10.414 1 98.19 304 PHE A C 1
ATOM 2349 O O . PHE A 1 304 ? 1.859 -7.074 -11.141 1 98.19 304 PHE A O 1
ATOM 2356 N N . GLY A 1 305 ? 1.793 -5.238 -9.914 1 96.94 305 GLY A N 1
ATOM 2357 C CA . GLY A 1 305 ? 0.358 -5.039 -10.039 1 96.94 305 GLY A CA 1
ATOM 2358 C C . GLY A 1 305 ? -0.116 -5 -11.484 1 96.94 305 GLY A C 1
ATOM 2359 O O . GLY A 1 305 ? -0.986 -5.781 -11.875 1 96.94 305 GLY A O 1
ATOM 2360 N N . PRO A 1 306 ? 0.439 -4.137 -12.258 1 96.5 306 PRO A N 1
ATOM 2361 C CA . PRO A 1 306 ? 0.053 -4.074 -13.672 1 96.5 306 PRO A CA 1
ATOM 2362 C C . PRO A 1 306 ? 0.182 -5.418 -14.383 1 96.5 306 PRO A C 1
ATOM 2364 O O . PRO A 1 306 ? -0.646 -5.754 -15.234 1 96.5 306 PRO A O 1
ATOM 2367 N N . SER A 1 307 ? 1.212 -6.16 -14.031 1 98.56 307 SER A N 1
ATOM 2368 C CA . SER A 1 307 ? 1.36 -7.477 -14.648 1 98.56 307 SER A CA 1
ATOM 2369 C C . SER A 1 307 ? 0.288 -8.438 -14.156 1 98.56 307 SER A C 1
ATOM 2371 O O . SER A 1 307 ? -0.169 -9.305 -14.906 1 98.56 307 SER A O 1
ATOM 2373 N N . MET A 1 308 ? -0.1 -8.312 -12.898 1 98.62 308 MET A N 1
ATOM 2374 C CA . MET A 1 308 ? -1.214 -9.102 -12.383 1 98.62 308 MET A CA 1
ATOM 2375 C C . MET A 1 308 ? -2.506 -8.766 -13.117 1 98.62 308 MET A C 1
ATOM 2377 O O . MET A 1 308 ? -3.311 -9.656 -13.414 1 98.62 308 MET A O 1
ATOM 2381 N N . ILE A 1 309 ? -2.695 -7.492 -13.406 1 97.94 309 ILE A N 1
ATOM 2382 C CA . ILE A 1 309 ? -3.885 -7.059 -14.133 1 97.94 309 ILE A CA 1
ATOM 2383 C C . ILE A 1 309 ? -3.895 -7.684 -15.523 1 97.94 309 ILE A C 1
ATOM 2385 O O . ILE A 1 309 ? -4.922 -8.203 -15.969 1 97.94 309 ILE A O 1
ATOM 2389 N N . LYS A 1 310 ? -2.748 -7.648 -16.203 1 97.69 310 LYS A N 1
ATOM 2390 C CA . LYS A 1 310 ? -2.65 -8.281 -17.516 1 97.69 310 LYS A CA 1
ATOM 2391 C C . LYS A 1 310 ? -2.949 -9.773 -17.438 1 97.69 310 LYS A C 1
ATOM 2393 O O . LYS A 1 310 ? -3.686 -10.312 -18.266 1 97.69 310 LYS A O 1
ATOM 2398 N N . MET A 1 311 ? -2.402 -10.43 -16.469 1 98.31 311 MET A N 1
ATOM 2399 C CA . MET A 1 311 ? -2.664 -11.859 -16.281 1 98.31 311 MET A CA 1
ATOM 2400 C C . MET A 1 311 ? -4.148 -12.109 -16.031 1 98.31 311 MET A C 1
ATOM 2402 O O . MET A 1 311 ? -4.707 -13.086 -16.531 1 98.31 311 MET A O 1
ATOM 2406 N N . GLY A 1 312 ? -4.762 -11.242 -15.328 1 98.06 312 GLY A N 1
ATOM 2407 C CA . GLY A 1 312 ? -6.168 -11.375 -14.969 1 98.06 312 GLY A CA 1
ATOM 2408 C C . GLY A 1 312 ? -7.098 -11.289 -16.172 1 98.06 312 GLY A C 1
ATOM 2409 O O . GLY A 1 312 ? -8.297 -11.555 -16.047 1 98.06 312 GLY A O 1
ATOM 2410 N N . ARG A 1 313 ? -6.535 -10.984 -17.312 1 97.12 313 ARG A N 1
ATOM 2411 C CA . ARG A 1 313 ? -7.328 -10.859 -18.531 1 97.12 313 ARG A CA 1
ATOM 2412 C C . ARG A 1 313 ? -7.262 -12.133 -19.359 1 97.12 313 ARG A C 1
ATOM 2414 O O . ARG A 1 313 ? -7.922 -12.234 -20.391 1 97.12 313 ARG A O 1
ATOM 2421 N N . ILE A 1 314 ? -6.512 -13.062 -18.906 1 97.38 314 ILE A N 1
ATOM 2422 C CA . ILE A 1 314 ? -6.297 -14.281 -19.672 1 97.38 314 ILE A CA 1
ATOM 2423 C C . ILE A 1 314 ? -7.582 -15.109 -19.703 1 97.38 314 ILE A C 1
ATOM 2425 O O . ILE A 1 314 ? -8.094 -15.508 -18.656 1 97.38 314 ILE A O 1
ATOM 2429 N N . GLY A 1 315 ? -8.094 -15.328 -20.859 1 96.75 315 GLY A N 1
ATOM 2430 C CA . GLY A 1 315 ? -9.164 -16.281 -21.109 1 96.75 315 GLY A CA 1
ATOM 2431 C C . GLY A 1 315 ? -10.383 -16.062 -20.234 1 96.75 315 GLY A C 1
ATOM 2432 O O . GLY A 1 315 ? -10.961 -17.016 -19.703 1 96.75 315 GLY A O 1
ATOM 2433 N N . VAL A 1 316 ? -10.82 -14.875 -19.984 1 97.5 316 VAL A N 1
ATOM 2434 C CA . VAL A 1 316 ? -11.906 -14.555 -19.062 1 97.5 316 VAL A CA 1
ATOM 2435 C C . VAL A 1 316 ? -13.242 -14.891 -19.719 1 97.5 316 VAL A C 1
ATOM 2437 O O . VAL A 1 316 ? -13.367 -14.875 -20.938 1 97.5 316 VAL A O 1
ATOM 2440 N N . LEU A 1 317 ? -14.18 -15.312 -18.906 1 96.88 317 LEU A N 1
ATOM 2441 C CA . LEU A 1 317 ? -15.586 -15.422 -19.25 1 96.88 317 LEU A CA 1
ATOM 2442 C C . LEU A 1 317 ? -16.375 -14.242 -18.688 1 96.88 317 LEU A C 1
ATOM 2444 O O . LEU A 1 317 ? -16.156 -13.828 -17.547 1 96.88 317 LEU A O 1
ATOM 2448 N N . THR A 1 318 ? -17.25 -13.625 -19.516 1 95.75 318 THR A N 1
ATOM 2449 C CA . THR A 1 318 ? -18.062 -12.492 -19.062 1 95.75 318 THR A CA 1
ATOM 2450 C C . THR A 1 318 ? -19.484 -12.625 -19.578 1 95.75 318 THR A C 1
ATOM 2452 O O . THR A 1 318 ? -19.797 -13.523 -20.359 1 95.75 318 THR A O 1
ATOM 2455 N N . GLY A 1 319 ? -20.344 -11.758 -19.047 1 92.56 319 GLY A N 1
ATOM 2456 C CA . GLY A 1 319 ? -21.719 -11.758 -19.516 1 92.56 319 GLY A CA 1
ATOM 2457 C C . GLY A 1 319 ? -22.438 -13.07 -19.266 1 92.56 319 GLY A C 1
ATOM 2458 O O . GLY A 1 319 ? -22.516 -13.531 -18.125 1 92.56 319 GLY A O 1
ATOM 2459 N N . TYR A 1 320 ? -22.75 -13.742 -20.438 1 90.31 320 TYR A N 1
ATOM 2460 C CA . TYR A 1 320 ? -23.547 -14.961 -20.297 1 90.31 320 TYR A CA 1
ATOM 2461 C C . TYR A 1 320 ? -22.672 -16.203 -20.453 1 90.31 320 TYR A C 1
ATOM 2463 O O . TYR A 1 320 ? -23.156 -17.328 -20.406 1 90.31 320 TYR A O 1
ATOM 2471 N N . GLU A 1 321 ? -21.391 -15.883 -20.516 1 92.19 321 GLU A N 1
ATOM 2472 C CA . GLU A 1 321 ? -20.438 -16.984 -20.578 1 92.19 321 GLU A CA 1
ATOM 2473 C C . GLU A 1 321 ? -20.062 -17.469 -19.172 1 92.19 321 GLU A C 1
ATOM 2475 O O . GLU A 1 321 ? -19.594 -16.688 -18.344 1 92.19 321 GLU A O 1
ATOM 2480 N N . GLY A 1 322 ? -20.469 -18.641 -18.703 1 95.25 322 GLY A N 1
ATOM 2481 C CA . GLY A 1 322 ? -20.234 -19.172 -17.375 1 95.25 322 GLY A CA 1
ATOM 2482 C C . GLY A 1 322 ? -21.359 -18.875 -16.406 1 95.25 322 GLY A C 1
ATOM 2483 O O . GLY A 1 322 ? -22.516 -18.75 -16.797 1 95.25 322 GLY A O 1
ATOM 2484 N N . GLU A 1 323 ? -21.062 -18.844 -15.148 1 97.31 323 GLU A N 1
ATOM 2485 C CA . GLU A 1 323 ? -22.047 -18.531 -14.117 1 97.31 323 GLU A CA 1
ATOM 2486 C C . GLU A 1 323 ? -21.391 -17.844 -12.914 1 97.31 323 GLU A C 1
ATOM 2488 O O . GLU A 1 323 ? -20.188 -17.594 -12.922 1 97.31 323 GLU A O 1
ATOM 2493 N N . ILE A 1 324 ? -22.188 -17.406 -12.078 1 98.19 324 ILE A N 1
ATOM 2494 C CA . ILE A 1 324 ? -21.75 -17.016 -10.742 1 98.19 324 ILE A CA 1
ATOM 2495 C C . ILE A 1 324 ? -22.047 -18.141 -9.75 1 98.19 324 ILE A C 1
ATOM 2497 O O . ILE A 1 324 ? -23.188 -18.328 -9.32 1 98.19 324 ILE A O 1
ATOM 2501 N N . ARG A 1 325 ? -21 -18.859 -9.438 1 98 325 ARG A N 1
ATOM 2502 C CA . ARG A 1 325 ? -21.203 -20.031 -8.594 1 98 325 ARG A CA 1
ATOM 2503 C C . ARG A 1 325 ? -21.453 -19.625 -7.148 1 98 325 ARG A C 1
ATOM 2505 O O . ARG A 1 325 ? -20.797 -18.719 -6.629 1 98 325 ARG A O 1
ATOM 2512 N N . LYS A 1 326 ? -22.344 -20.312 -6.496 1 97.25 326 LYS A N 1
ATOM 2513 C CA . LYS A 1 326 ? -22.641 -20.078 -5.086 1 97.25 326 LYS A CA 1
ATOM 2514 C C . LYS A 1 326 ? -21.516 -20.594 -4.195 1 97.25 326 LYS A C 1
ATOM 2516 O O . LYS A 1 326 ? -21.203 -19.984 -3.166 1 97.25 326 LYS A O 1
ATOM 2521 N N . SER A 1 327 ? -21.016 -21.703 -4.582 1 97.19 327 SER A N 1
ATOM 2522 C CA . SER A 1 327 ? -19.797 -22.281 -4.004 1 97.19 327 SER A CA 1
ATOM 2523 C C . SER A 1 327 ? -18.703 -22.453 -5.059 1 97.19 327 SER A C 1
ATOM 2525 O O . SER A 1 327 ? -18.984 -22.891 -6.18 1 97.19 327 SER A O 1
ATOM 2527 N N . CYS A 1 328 ? -17.516 -22.156 -4.688 1 98.06 328 CYS A N 1
ATOM 2528 C CA . CYS A 1 328 ? -16.469 -22.125 -5.711 1 98.06 328 CYS A CA 1
ATOM 2529 C C . CYS A 1 328 ? -16.094 -23.531 -6.148 1 98.06 328 CYS A C 1
ATOM 2531 O O . CYS A 1 328 ? -15.578 -23.719 -7.246 1 98.06 328 CYS A O 1
ATOM 2533 N N . HIS A 1 329 ? -16.359 -24.547 -5.301 1 97.12 329 HIS A N 1
ATOM 2534 C CA . HIS A 1 329 ? -15.883 -25.891 -5.605 1 97.12 329 HIS A CA 1
ATOM 2535 C C . HIS A 1 329 ? -16.938 -26.688 -6.352 1 97.12 329 HIS A C 1
ATOM 2537 O O . HIS A 1 329 ? -16.719 -27.844 -6.707 1 97.12 329 HIS A O 1
ATOM 2543 N N . ALA A 1 330 ? -18.156 -26.031 -6.645 1 96.5 330 ALA A N 1
ATOM 2544 C CA . ALA A 1 330 ? -19.234 -26.766 -7.301 1 96.5 330 ALA A CA 1
ATOM 2545 C C . ALA A 1 330 ? -19.969 -25.891 -8.305 1 96.5 330 ALA A C 1
ATOM 2547 O O . ALA A 1 330 ? -20.094 -24.672 -8.109 1 96.5 330 ALA A O 1
ATOM 2548 N N . ARG A 1 331 ? -20.453 -26.578 -9.414 1 95.94 331 ARG A N 1
ATOM 2549 C CA . ARG A 1 331 ? -21.375 -25.922 -10.328 1 95.94 331 ARG A CA 1
ATOM 2550 C C . ARG A 1 331 ? -22.734 -25.688 -9.672 1 95.94 331 ARG A C 1
ATOM 2552 O O . ARG A 1 331 ? -23.109 -26.438 -8.766 1 95.94 331 ARG A O 1
ATOM 2559 N N . ASN A 1 332 ? -23.375 -24.609 -10.156 1 94.81 332 ASN A N 1
ATOM 2560 C CA . ASN A 1 332 ? -24.719 -24.422 -9.641 1 94.81 332 ASN A CA 1
ATOM 2561 C C . ASN A 1 332 ? -25.672 -25.516 -10.109 1 94.81 332 ASN A C 1
ATOM 2563 O O . ASN A 1 332 ? -25.516 -26.031 -11.219 1 94.81 332 ASN A O 1
ATOM 2567 N N . ASN A 1 333 ? -26.484 -26.125 -9.211 1 77.25 333 ASN A N 1
ATOM 2568 C CA . ASN A 1 333 ? -27.469 -27.156 -9.586 1 77.25 333 ASN A CA 1
ATOM 2569 C C . ASN A 1 333 ? -28.469 -26.625 -10.609 1 77.25 333 ASN A C 1
ATOM 2571 O O . ASN A 1 333 ? -28.922 -25.484 -10.5 1 77.25 333 ASN A O 1
ATOM 2575 N N . GLN A 1 334 ? -28.312 -26.859 -11.914 1 56.41 334 GLN A N 1
ATOM 2576 C CA . GLN A 1 334 ? -29.359 -26.562 -12.898 1 56.41 334 GLN A CA 1
ATOM 2577 C C . GLN A 1 334 ? -30.75 -26.844 -12.336 1 56.41 334 GLN A C 1
ATOM 2579 O O . GLN A 1 334 ? -31.125 -28 -12.188 1 56.41 334 GLN A O 1
ATOM 2584 N N . ALA A 1 335 ? -31.297 -26.359 -11.406 1 42.78 335 ALA A N 1
ATOM 2585 C CA . ALA A 1 335 ? -32.719 -26.484 -11.125 1 42.78 335 ALA A CA 1
ATOM 2586 C C . ALA A 1 335 ? -33.562 -26.141 -12.359 1 42.78 335 ALA A C 1
ATOM 2588 O O . ALA A 1 335 ? -33.125 -25.344 -13.195 1 42.78 335 ALA A O 1
ATOM 2589 N N . THR A 1 336 ? -34.688 -26.797 -12.633 1 39.53 336 THR A N 1
ATOM 2590 C CA . THR A 1 336 ? -35.844 -26.672 -13.516 1 39.53 336 THR A CA 1
ATOM 2591 C C . THR A 1 336 ? -36.375 -25.234 -13.5 1 39.53 336 THR A C 1
ATOM 2593 O O . THR A 1 336 ? -36.75 -24.719 -12.438 1 39.53 336 THR A O 1
ATOM 2596 N N . MET A 1 337 ? -35.906 -24.375 -14.25 1 36.91 337 MET A N 1
ATOM 2597 C CA . MET A 1 337 ? -36.625 -23.125 -14.445 1 36.91 337 MET A CA 1
ATOM 2598 C C . MET A 1 337 ? -38.125 -23.375 -14.453 1 36.91 337 MET A C 1
ATOM 2600 O O . MET A 1 337 ? -38.625 -24.234 -15.188 1 36.91 337 MET A O 1
ATOM 2604 N N . PRO A 1 338 ? -38.969 -23.031 -13.438 1 34 338 PRO A N 1
ATOM 2605 C CA . PRO A 1 338 ? -40.406 -23.141 -13.727 1 34 338 PRO A CA 1
ATOM 2606 C C . PRO A 1 338 ? -40.812 -22.328 -14.945 1 34 338 PRO A C 1
ATOM 2608 O O . PRO A 1 338 ? -40.281 -21.25 -15.188 1 34 338 PRO A O 1
ATOM 2611 N N . TYR A 1 339 ? -41.125 -23 -16.109 1 31.91 339 TYR A N 1
ATOM 2612 C CA . TYR A 1 339 ? -41.75 -22.531 -17.344 1 31.91 339 TYR A CA 1
ATOM 2613 C C . TYR A 1 339 ? -42.938 -21.625 -17.047 1 31.91 339 TYR A C 1
ATOM 2615 O O . TYR A 1 339 ? -43.719 -21.266 -17.953 1 31.91 339 TYR A O 1
ATOM 2623 N N . SER A 1 340 ? -43.375 -21.422 -15.867 1 29.53 340 SER A N 1
ATOM 2624 C CA . SER A 1 340 ? -44.75 -20.906 -15.805 1 29.53 340 SER A CA 1
ATOM 2625 C C . SER A 1 340 ? -44.812 -19.453 -16.297 1 29.53 340 SER A C 1
ATOM 2627 O O . SER A 1 340 ? -45.906 -18.938 -16.578 1 29.53 340 SER A O 1
ATOM 2629 N N . VAL A 1 341 ? -43.938 -18.531 -15.938 1 28.44 341 VAL A N 1
ATOM 2630 C CA . VAL A 1 341 ? -44.625 -17.234 -15.969 1 28.44 341 VAL A CA 1
ATOM 2631 C C . VAL A 1 341 ? -44.719 -16.734 -17.406 1 28.44 341 VAL A C 1
ATOM 2633 O O . VAL A 1 341 ? -44.094 -15.75 -17.766 1 28.44 341 VAL A O 1
ATOM 2636 N N . MET A 1 342 ? -44.344 -17.547 -18.469 1 25.11 342 MET A N 1
ATOM 2637 C CA . MET A 1 342 ? -44.656 -16.922 -19.734 1 25.11 342 MET A CA 1
ATOM 2638 C C . MET A 1 342 ? -46.188 -16.766 -19.875 1 25.11 342 MET A C 1
ATOM 2640 O O . MET A 1 342 ? -46.688 -16.375 -20.938 1 25.11 342 MET A O 1
ATOM 2644 N N . SER A 1 343 ? -46.969 -16.953 -18.75 1 22.41 343 SER A N 1
ATOM 2645 C CA . SER A 1 343 ? -48.312 -16.531 -19.141 1 22.41 343 SER A CA 1
ATOM 2646 C C . SER A 1 343 ? -48.469 -15.016 -19.094 1 22.41 343 SER A C 1
ATOM 2648 O O . SER A 1 343 ? -47.844 -14.344 -18.25 1 22.41 343 SER A O 1
ATOM 2650 N N . MET B 1 1 ? -6.367 -23.25 -24.219 1 50.22 1 MET B N 1
ATOM 2651 C CA . MET B 1 1 ? -6.34 -21.984 -23.484 1 50.22 1 MET B CA 1
ATOM 2652 C C . MET B 1 1 ? -7.109 -20.906 -24.234 1 50.22 1 MET B C 1
ATOM 2654 O O . MET B 1 1 ? -7 -20.797 -25.453 1 50.22 1 MET B O 1
ATOM 2658 N N . ARG B 1 2 ? -8.227 -20.484 -23.656 1 59.25 2 ARG B N 1
ATOM 2659 C CA . ARG B 1 2 ? -8.992 -19.438 -24.312 1 59.25 2 ARG B CA 1
ATOM 2660 C C . ARG B 1 2 ? -8.109 -18.234 -24.641 1 59.25 2 ARG B C 1
ATOM 2662 O O . ARG B 1 2 ? -7.168 -17.938 -23.906 1 59.25 2 ARG B O 1
ATOM 2669 N N . ALA B 1 3 ? -8.195 -17.641 -25.797 1 54.97 3 ALA B N 1
ATOM 2670 C CA . ALA B 1 3 ? -7.387 -16.547 -26.312 1 54.97 3 ALA B CA 1
ATOM 2671 C C . ALA B 1 3 ? -7.48 -15.32 -25.422 1 54.97 3 ALA B C 1
ATOM 2673 O O . ALA B 1 3 ? -8.555 -15.016 -24.875 1 54.97 3 ALA B O 1
ATOM 2674 N N . THR B 1 4 ? -6.32 -14.75 -25.016 1 58.38 4 THR B N 1
ATOM 2675 C CA . THR B 1 4 ? -6.266 -13.469 -24.328 1 58.38 4 THR B CA 1
ATOM 2676 C C . THR B 1 4 ? -6.93 -12.375 -25.156 1 58.38 4 THR B C 1
ATOM 2678 O O . THR B 1 4 ? -6.77 -12.328 -26.375 1 58.38 4 THR B O 1
ATOM 2681 N N . CYS B 1 5 ? -7.988 -11.875 -24.719 1 54.34 5 CYS B N 1
ATOM 2682 C CA . CYS B 1 5 ? -8.656 -10.82 -25.469 1 54.34 5 CYS B CA 1
ATOM 2683 C C . CYS B 1 5 ? -7.66 -9.75 -25.906 1 54.34 5 CYS B C 1
ATOM 2685 O O . CYS B 1 5 ? -6.91 -9.219 -25.094 1 54.34 5 CYS B O 1
ATOM 2687 N N . PRO B 1 6 ? -7.551 -9.734 -27.266 1 49.28 6 PRO B N 1
ATOM 2688 C CA . PRO B 1 6 ? -6.605 -8.727 -27.75 1 49.28 6 PRO B CA 1
ATOM 2689 C C . PRO B 1 6 ? -7.012 -7.309 -27.375 1 49.28 6 PRO B C 1
ATOM 2691 O O . PRO B 1 6 ? -8.195 -7.039 -27.141 1 49.28 6 PRO B O 1
ATOM 2694 N N . PRO B 1 7 ? -6.129 -6.488 -27.109 1 45.75 7 PRO B N 1
ATOM 2695 C CA . PRO B 1 7 ? -6.52 -5.086 -26.969 1 45.75 7 PRO B CA 1
ATOM 2696 C C . PRO B 1 7 ? -7.25 -4.543 -28.188 1 45.75 7 PRO B C 1
ATOM 2698 O O . PRO B 1 7 ? -7.027 -5.02 -29.312 1 45.75 7 PRO B O 1
ATOM 2701 N N . SER B 1 8 ? -8.422 -4.012 -28.297 1 38.53 8 SER B N 1
ATOM 2702 C CA . SER B 1 8 ? -9.086 -3.402 -29.438 1 38.53 8 SER B CA 1
ATOM 2703 C C . SER B 1 8 ? -8.086 -2.662 -30.328 1 38.53 8 SER B C 1
ATOM 2705 O O . SER B 1 8 ? -7.23 -1.926 -29.828 1 38.53 8 SER B O 1
ATOM 2707 N N . LYS B 1 9 ? -8.164 -2.986 -31.672 1 37.66 9 LYS B N 1
ATOM 2708 C CA . LYS B 1 9 ? -7.289 -2.443 -32.719 1 37.66 9 LYS B CA 1
ATOM 2709 C C . LYS B 1 9 ? -7.484 -0.937 -32.875 1 37.66 9 LYS B C 1
ATOM 2711 O O . LYS B 1 9 ? -8.539 -0.482 -33.312 1 37.66 9 LYS B O 1
ATOM 2716 N N . LEU B 1 10 ? -7.035 0.013 -32.219 1 34 10 LEU B N 1
ATOM 2717 C CA . LEU B 1 10 ? -6.965 1.356 -32.781 1 34 10 LEU B CA 1
ATOM 2718 C C . LEU B 1 10 ? -6.18 1.357 -34.094 1 34 10 LEU B C 1
ATOM 2720 O O . LEU B 1 10 ? -5.184 0.645 -34.219 1 34 10 LEU B O 1
ATOM 2724 N N . ALA B 1 11 ? -6.816 1.856 -35.281 1 34.03 11 ALA B N 1
ATOM 2725 C CA . ALA B 1 11 ? -6.238 2.25 -36.562 1 34.03 11 ALA B CA 1
ATOM 2726 C C . ALA B 1 11 ? -4.867 2.896 -36.375 1 34.03 11 ALA B C 1
ATOM 2728 O O . ALA B 1 11 ? -4.727 3.848 -35.594 1 34.03 11 ALA B O 1
ATOM 2729 N N . LEU B 1 12 ? -3.9 2.145 -36.844 1 34.44 12 LEU B N 1
ATOM 2730 C CA . LEU B 1 12 ? -2.482 2.484 -36.875 1 34.44 12 LEU B CA 1
ATOM 2731 C C . LEU B 1 12 ? -2.232 3.734 -37.688 1 34.44 12 LEU B C 1
ATOM 2733 O O . LEU B 1 12 ? -2.309 3.689 -38.938 1 34.44 12 LEU B O 1
ATOM 2737 N N . GLY B 1 13 ? -2.951 4.898 -37.5 1 32.06 13 GLY B N 1
ATOM 2738 C CA . GLY B 1 13 ? -2.277 5.992 -38.188 1 32.06 13 GLY B CA 1
ATOM 2739 C C . GLY B 1 13 ? -0.771 5.973 -38 1 32.06 13 GLY B C 1
ATOM 2740 O O . GLY B 1 13 ? -0.278 5.621 -36.906 1 32.06 13 GLY B O 1
ATOM 2741 N N . LEU B 1 14 ? -0.114 5.852 -39.125 1 33.41 14 LEU B N 1
ATOM 2742 C CA . LEU B 1 14 ? 1.333 5.84 -39.312 1 33.41 14 LEU B CA 1
ATOM 2743 C C . LEU B 1 14 ? 2.002 6.91 -38.438 1 33.41 14 LEU B C 1
ATOM 2745 O O . LEU B 1 14 ? 1.938 8.102 -38.75 1 33.41 14 LEU B O 1
ATOM 2749 N N . ILE B 1 15 ? 1.67 7.039 -37.219 1 31.11 15 ILE B N 1
ATOM 2750 C CA . ILE B 1 15 ? 2.506 8.094 -36.656 1 31.11 15 ILE B CA 1
ATOM 2751 C C . ILE B 1 15 ? 3.971 7.66 -36.688 1 31.11 15 ILE B C 1
ATOM 2753 O O . ILE B 1 15 ? 4.305 6.543 -36.281 1 31.11 15 ILE B O 1
ATOM 2757 N N . LEU B 1 16 ? 4.77 8.234 -37.656 1 31.39 16 LEU B N 1
ATOM 2758 C CA . LEU B 1 16 ? 6.227 8.305 -37.688 1 31.39 16 LEU B CA 1
ATOM 2759 C C . LEU B 1 16 ? 6.805 8.32 -36.281 1 31.39 16 LEU B C 1
ATOM 2761 O O . LEU B 1 16 ? 6.574 9.266 -35.531 1 31.39 16 LEU B O 1
ATOM 2765 N N . MET B 1 17 ? 6.867 7.102 -35.812 1 29.17 17 MET B N 1
ATOM 2766 C CA . MET B 1 17 ? 7.465 6.945 -34.5 1 29.17 17 MET B CA 1
ATOM 2767 C C . MET B 1 17 ? 8.922 7.406 -34.5 1 29.17 17 MET B C 1
ATOM 2769 O O . MET B 1 17 ? 9.773 6.785 -35.125 1 29.17 17 MET B O 1
ATOM 2773 N N . THR B 1 18 ? 9.188 8.719 -34.625 1 29.53 18 THR B N 1
ATOM 2774 C CA . THR B 1 18 ? 10.523 9.195 -34.281 1 29.53 18 THR B CA 1
ATOM 2775 C C . THR B 1 18 ? 11.055 8.484 -33.031 1 29.53 18 THR B C 1
ATOM 2777 O O . THR B 1 18 ? 10.312 8.289 -32.062 1 29.53 18 THR B O 1
ATOM 2780 N N . LEU B 1 19 ? 11.938 7.613 -33.25 1 30.75 19 LEU B N 1
ATOM 2781 C CA . LEU B 1 19 ? 12.789 6.938 -32.281 1 30.75 19 LEU B CA 1
ATOM 2782 C C . LEU B 1 19 ? 13.242 7.902 -31.188 1 30.75 19 LEU B C 1
ATOM 2784 O O . LEU B 1 19 ? 14.148 8.703 -31.406 1 30.75 19 LEU B O 1
ATOM 2788 N N . PHE B 1 20 ? 12.273 8.617 -30.594 1 30.61 20 PHE B N 1
ATOM 2789 C CA . PHE B 1 20 ? 12.867 9.32 -29.469 1 30.61 20 PHE B CA 1
ATOM 2790 C C . PHE B 1 20 ? 13.531 8.352 -28.5 1 30.61 20 PHE B C 1
ATOM 2792 O O . PHE B 1 20 ? 12.906 7.375 -28.062 1 30.61 20 PHE B O 1
ATOM 2799 N N . GLY B 1 21 ? 14.789 8.156 -28.625 1 28.83 21 GLY B N 1
ATOM 2800 C CA . GLY B 1 21 ? 15.656 7.57 -27.609 1 28.83 21 GLY B CA 1
ATOM 2801 C C . GLY B 1 21 ? 15.133 7.75 -26.203 1 28.83 21 GLY B C 1
ATOM 2802 O O . GLY B 1 21 ? 14.766 8.859 -25.797 1 28.83 21 GLY B O 1
ATOM 2803 N N . GLN B 1 22 ? 14.484 6.723 -25.766 1 29.53 22 GLN B N 1
ATOM 2804 C CA . GLN B 1 22 ? 14.039 6.719 -24.375 1 29.53 22 GLN B CA 1
ATOM 2805 C C . GLN B 1 22 ? 15.164 7.141 -23.438 1 29.53 22 GLN B C 1
ATOM 2807 O O . GLN B 1 22 ? 16.047 6.34 -23.109 1 29.53 22 GLN B O 1
ATOM 2812 N N . SER B 1 23 ? 15.789 8.242 -23.688 1 29.84 23 SER B N 1
ATOM 2813 C CA . SER B 1 23 ? 16.578 8.734 -22.562 1 29.84 23 SER B CA 1
ATOM 2814 C C . SER B 1 23 ? 15.828 8.57 -21.25 1 29.84 23 SER B C 1
ATOM 2816 O O . SER B 1 23 ? 14.641 8.883 -21.156 1 29.84 23 SER B O 1
ATOM 2818 N N . PHE B 1 24 ? 16.141 7.551 -20.594 1 35.19 24 PHE B N 1
ATOM 2819 C CA . PHE B 1 24 ? 15.805 7.656 -19.172 1 35.19 24 PHE B CA 1
ATOM 2820 C C . PHE B 1 24 ? 15.859 9.102 -18.719 1 35.19 24 PHE B C 1
ATOM 2822 O O . PHE B 1 24 ? 16.906 9.586 -18.266 1 35.19 24 PHE B O 1
ATOM 2829 N N . GLY B 1 25 ? 15.422 9.906 -19.625 1 32.06 25 GLY B N 1
ATOM 2830 C CA . GLY B 1 25 ? 15.398 11.305 -19.25 1 32.06 25 GLY B CA 1
ATOM 2831 C C . GLY B 1 25 ? 14.781 11.547 -17.891 1 32.06 25 GLY B C 1
ATOM 2832 O O . GLY B 1 25 ? 13.727 11 -17.562 1 32.06 25 GLY B O 1
ATOM 2833 N N . TYR B 1 26 ? 15.688 11.797 -16.922 1 36 26 TYR B N 1
ATOM 2834 C CA . TYR B 1 26 ? 15.281 12.586 -15.758 1 36 26 TYR B CA 1
ATOM 2835 C C . TYR B 1 26 ? 14.234 13.625 -16.141 1 36 26 TYR B C 1
ATOM 2837 O O . TYR B 1 26 ? 14.508 14.523 -16.938 1 36 26 TYR B O 1
ATOM 2845 N N . TRP B 1 27 ? 13.141 13.117 -16.516 1 36.88 27 TRP B N 1
ATOM 2846 C CA . TRP B 1 27 ? 12.195 14.211 -16.719 1 36.88 27 TRP B CA 1
ATOM 2847 C C . TRP B 1 27 ? 12.195 15.164 -15.531 1 36.88 27 TRP B C 1
ATOM 2849 O O . TRP B 1 27 ? 11.914 14.758 -14.406 1 36.88 27 TRP B O 1
ATOM 2859 N N . PRO B 1 28 ? 13.102 16.109 -15.594 1 42.25 28 PRO B N 1
ATOM 2860 C CA . PRO B 1 28 ? 12.977 17.125 -14.547 1 42.25 28 PRO B CA 1
ATOM 2861 C C . PRO B 1 28 ? 11.523 17.391 -14.164 1 42.25 28 PRO B C 1
ATOM 2863 O O . PRO B 1 28 ? 10.672 17.609 -15.031 1 42.25 28 PRO B O 1
ATOM 2866 N N . THR B 1 29 ? 11.062 16.609 -13.195 1 55.38 29 THR B N 1
ATOM 2867 C CA . THR B 1 29 ? 9.766 16.953 -12.625 1 55.38 29 THR B CA 1
ATOM 2868 C C . THR B 1 29 ? 9.719 18.422 -12.25 1 55.38 29 THR B C 1
ATOM 2870 O O . THR B 1 29 ? 10.734 19.109 -12.281 1 55.38 29 THR B O 1
ATOM 2873 N N . SER B 1 30 ? 8.516 18.891 -11.805 1 62.5 30 SER B N 1
ATOM 2874 C CA . SER B 1 30 ? 8.078 20.219 -11.383 1 62.5 30 SER B CA 1
ATOM 2875 C C . SER B 1 30 ? 8.891 20.719 -10.188 1 62.5 30 SER B C 1
ATOM 2877 O O . SER B 1 30 ? 9.164 19.953 -9.258 1 62.5 30 SER B O 1
ATOM 2879 N N . CYS B 1 31 ? 9.492 21.891 -10.172 1 74.19 31 CYS B N 1
ATOM 2880 C CA . CYS B 1 31 ? 10.078 22.703 -9.102 1 74.19 31 CYS B CA 1
ATOM 2881 C C . CYS B 1 31 ? 11.469 22.203 -8.734 1 74.19 31 CYS B C 1
ATOM 2883 O O . CYS B 1 31 ? 11.859 22.25 -7.57 1 74.19 31 CYS B O 1
ATOM 2885 N N . GLY B 1 32 ? 12.211 21.422 -9.758 1 89.69 32 GLY B N 1
ATOM 2886 C CA . GLY B 1 32 ? 13.539 20.922 -9.461 1 89.69 32 GLY B CA 1
ATOM 2887 C C . GLY B 1 32 ? 13.539 19.609 -8.695 1 89.69 32 GLY B C 1
ATOM 2888 O O . GLY B 1 32 ? 14.586 19.156 -8.242 1 89.69 32 GLY B O 1
ATOM 2889 N N . LEU B 1 33 ? 12.414 19.047 -8.438 1 95.94 33 LEU B N 1
ATOM 2890 C CA . LEU B 1 33 ? 12.281 17.766 -7.738 1 95.94 33 LEU B CA 1
ATOM 2891 C C . LEU B 1 33 ? 12.141 16.609 -8.727 1 95.94 33 LEU B C 1
ATOM 2893 O O . LEU B 1 33 ? 11.695 16.812 -9.859 1 95.94 33 LEU B O 1
ATOM 2897 N N . THR B 1 34 ? 12.586 15.461 -8.297 1 93.38 34 THR B N 1
ATOM 2898 C CA . THR B 1 34 ? 12.492 14.297 -9.164 1 93.38 34 THR B CA 1
ATOM 2899 C C . THR B 1 34 ? 12.18 13.039 -8.359 1 93.38 34 THR B C 1
ATOM 2901 O O . THR B 1 34 ? 12.633 12.906 -7.219 1 93.38 34 THR B O 1
ATOM 2904 N N . VAL B 1 35 ? 11.336 12.188 -8.992 1 91.19 35 VAL B N 1
ATOM 2905 C CA . VAL B 1 35 ? 11.164 10.852 -8.43 1 91.19 35 VAL B CA 1
ATOM 2906 C C . VAL B 1 35 ? 12.445 10.039 -8.625 1 91.19 35 VAL B C 1
ATOM 2908 O O . VAL B 1 35 ? 12.992 9.992 -9.727 1 91.19 35 VAL B O 1
ATOM 2911 N N . GLY B 1 36 ? 13 9.453 -7.562 1 87.75 36 GLY B N 1
ATOM 2912 C CA . GLY B 1 36 ? 14.227 8.672 -7.66 1 87.75 36 GLY B CA 1
ATOM 2913 C C . GLY B 1 36 ? 15.477 9.516 -7.516 1 87.75 36 GLY B C 1
ATOM 2914 O O . GLY B 1 36 ? 16.562 9.117 -7.953 1 87.75 36 GLY B O 1
ATOM 2915 N N . PHE B 1 37 ? 15.375 10.648 -6.965 1 92.69 37 PHE B N 1
ATOM 2916 C CA . PHE B 1 37 ? 16.484 11.586 -6.789 1 92.69 37 PHE B CA 1
ATOM 2917 C C . PHE B 1 37 ? 17.641 10.914 -6.07 1 92.69 37 PHE B C 1
ATOM 2919 O O . PHE B 1 37 ? 18.812 11.195 -6.367 1 92.69 37 PHE B O 1
ATOM 2926 N N . TYR B 1 38 ? 17.391 9.992 -5.188 1 93 38 TYR B N 1
ATOM 2927 C CA . TYR B 1 38 ? 18.438 9.43 -4.336 1 93 38 TYR B CA 1
ATOM 2928 C C . TYR B 1 38 ? 18.938 8.109 -4.902 1 93 38 TYR B C 1
ATOM 2930 O O . TYR B 1 38 ? 19.781 7.445 -4.289 1 93 38 TYR B O 1
ATOM 2938 N N . ASN B 1 39 ? 18.406 7.754 -6.035 1 83.69 39 ASN B N 1
ATOM 2939 C CA . ASN B 1 39 ? 18.891 6.512 -6.637 1 83.69 39 ASN B CA 1
ATOM 2940 C C . ASN B 1 39 ? 20.391 6.535 -6.863 1 83.69 39 ASN B C 1
ATOM 2942 O O . ASN B 1 39 ? 20.922 7.449 -7.496 1 83.69 39 ASN B O 1
ATOM 2946 N N . VAL B 1 40 ? 21.141 5.559 -6.301 1 80.62 40 VAL B N 1
ATOM 2947 C CA . VAL B 1 40 ? 22.562 5.277 -6.457 1 80.62 40 VAL B CA 1
ATOM 2948 C C . VAL B 1 40 ? 23.391 6.344 -5.734 1 80.62 40 VAL B C 1
ATOM 2950 O O . VAL B 1 40 ? 24.594 6.465 -5.961 1 80.62 40 VAL B O 1
ATOM 2953 N N . LYS B 1 41 ? 22.812 7.234 -4.945 1 90.31 41 LYS B N 1
ATOM 2954 C CA . LYS B 1 41 ? 23.547 8.281 -4.254 1 90.31 41 LYS B CA 1
ATOM 2955 C C . LYS B 1 41 ? 24.047 7.801 -2.895 1 90.31 41 LYS B C 1
ATOM 2957 O O . LYS B 1 41 ? 24.859 8.461 -2.254 1 90.31 41 LYS B O 1
ATOM 2962 N N . CYS B 1 42 ? 23.516 6.766 -2.477 1 92.25 42 CYS B N 1
ATOM 2963 C CA . CYS B 1 42 ? 23.891 6.219 -1.176 1 92.25 42 CYS B CA 1
ATOM 2964 C C . CYS B 1 42 ? 24.516 4.836 -1.323 1 92.25 42 CYS B C 1
ATOM 2966 O O . CYS B 1 42 ? 24.188 3.92 -0.564 1 92.25 42 CYS B O 1
ATOM 2968 N N . GLY B 1 43 ? 25.344 4.672 -2.379 1 82.25 43 GLY B N 1
ATOM 2969 C CA . GLY B 1 43 ? 25.969 3.393 -2.65 1 82.25 43 GLY B CA 1
ATOM 2970 C C . GLY B 1 43 ? 24.984 2.318 -3.076 1 82.25 43 GLY B C 1
ATOM 2971 O O . GLY B 1 43 ? 24.156 2.545 -3.961 1 82.25 43 GLY B O 1
ATOM 2972 N N . GLU B 1 44 ? 25.125 1.135 -2.418 1 74.81 44 GLU B N 1
ATOM 2973 C CA . GLU B 1 44 ? 24.25 0.015 -2.764 1 74.81 44 GLU B CA 1
ATOM 2974 C C . GLU B 1 44 ? 22.969 0.043 -1.946 1 74.81 44 GLU B C 1
ATOM 2976 O O . GLU B 1 44 ? 22.062 -0.764 -2.174 1 74.81 44 GLU B O 1
ATOM 2981 N N . GLN B 1 45 ? 22.922 1.055 -1.205 1 80.62 45 GLN B N 1
ATOM 2982 C CA . GLN B 1 45 ? 21.781 1.135 -0.299 1 80.62 45 GLN B CA 1
ATOM 2983 C C . GLN B 1 45 ? 20.625 1.893 -0.94 1 80.62 45 GLN B C 1
ATOM 2985 O O . GLN B 1 45 ? 20.812 2.996 -1.457 1 80.62 45 GLN B O 1
ATOM 2990 N N . ASP B 1 46 ? 19.5 1.269 -1.001 1 87.06 46 ASP B N 1
ATOM 2991 C CA . ASP B 1 46 ? 18.281 2.002 -1.291 1 87.06 46 ASP B CA 1
ATOM 2992 C C . ASP B 1 46 ? 17.812 2.791 -0.071 1 87.06 46 ASP B C 1
ATOM 2994 O O . ASP B 1 46 ? 17.141 2.242 0.814 1 87.06 46 ASP B O 1
ATOM 2998 N N . ILE B 1 47 ? 18.047 4.062 -0.098 1 93.81 47 ILE B N 1
ATOM 2999 C CA . ILE B 1 47 ? 17.859 4.871 1.104 1 93.81 47 ILE B CA 1
ATOM 3000 C C . ILE B 1 47 ? 16.375 5.004 1.42 1 93.81 47 ILE B C 1
ATOM 3002 O O . ILE B 1 47 ? 15.992 5.117 2.586 1 93.81 47 ILE B O 1
ATOM 3006 N N . GLU B 1 48 ? 15.539 5.035 0.4 1 93.5 48 GLU B N 1
ATOM 3007 C CA . GLU B 1 48 ? 14.102 5.105 0.671 1 93.5 48 GLU B CA 1
ATOM 3008 C C . GLU B 1 48 ? 13.602 3.828 1.34 1 93.5 48 GLU B C 1
ATOM 3010 O O . GLU B 1 48 ? 12.742 3.877 2.219 1 93.5 48 GLU B O 1
ATOM 3015 N N . GLU B 1 49 ? 14.125 2.684 0.927 1 90.94 49 GLU B N 1
ATOM 3016 C CA . GLU B 1 49 ? 13.789 1.431 1.598 1 90.94 49 GLU B CA 1
ATOM 3017 C C . GLU B 1 49 ? 14.312 1.416 3.031 1 90.94 49 GLU B C 1
ATOM 3019 O O . GLU B 1 49 ? 13.664 0.872 3.928 1 90.94 49 GLU B O 1
ATOM 3024 N N . PHE B 1 50 ? 15.555 1.918 3.162 1 94.94 50 PHE B N 1
ATOM 3025 C CA . PHE B 1 50 ? 16.141 2.021 4.492 1 94.94 50 PHE B CA 1
ATOM 3026 C C . PHE B 1 50 ? 15.234 2.832 5.418 1 94.94 50 PHE B C 1
ATOM 3028 O O . PHE B 1 50 ? 14.93 2.398 6.527 1 94.94 50 PHE B O 1
ATOM 3035 N N . ILE B 1 51 ? 14.75 3.965 4.957 1 97.44 51 ILE B N 1
ATOM 3036 C CA . ILE B 1 51 ? 13.867 4.832 5.727 1 97.44 51 ILE B CA 1
ATOM 3037 C C . ILE B 1 51 ? 12.539 4.121 5.973 1 97.44 51 ILE B C 1
ATOM 3039 O O . ILE B 1 51 ? 11.984 4.191 7.074 1 97.44 51 ILE B O 1
ATOM 3043 N N . TYR B 1 52 ? 12.023 3.426 4.973 1 95 52 TYR B N 1
ATOM 3044 C CA . TYR B 1 52 ? 10.789 2.662 5.105 1 95 52 TYR B CA 1
ATOM 3045 C C . TYR B 1 52 ? 10.875 1.678 6.266 1 95 52 TYR B C 1
ATOM 3047 O O . TYR B 1 52 ? 9.953 1.579 7.082 1 95 52 TYR B O 1
ATOM 3055 N N . ASN B 1 53 ? 11.953 0.957 6.32 1 93.12 53 ASN B N 1
ATOM 3056 C CA . ASN B 1 53 ? 12.125 -0.057 7.359 1 93.12 53 ASN B CA 1
ATOM 3057 C C . ASN B 1 53 ? 12.227 0.571 8.742 1 93.12 53 ASN B C 1
ATOM 3059 O O . ASN B 1 53 ? 11.742 0.004 9.727 1 93.12 53 ASN B O 1
ATOM 3063 N N . LEU B 1 54 ? 12.867 1.7 8.828 1 97.81 54 LEU B N 1
ATOM 3064 C CA . LEU B 1 54 ? 12.938 2.412 10.094 1 97.81 54 LEU B CA 1
ATOM 3065 C C . LEU B 1 54 ? 11.562 2.881 10.539 1 97.81 54 LEU B C 1
ATOM 3067 O O . LEU B 1 54 ? 11.203 2.754 11.711 1 97.81 54 LEU B O 1
ATOM 3071 N N . VAL B 1 55 ? 10.789 3.418 9.609 1 98.12 55 VAL B N 1
ATOM 3072 C CA . VAL B 1 55 ? 9.445 3.902 9.914 1 98.12 55 VAL B CA 1
ATOM 3073 C C . VAL B 1 55 ? 8.555 2.73 10.312 1 98.12 55 VAL B C 1
ATOM 3075 O O . VAL B 1 55 ? 7.723 2.855 11.219 1 98.12 55 VAL B O 1
ATOM 3078 N N . LYS B 1 56 ? 8.695 1.622 9.602 1 94.81 56 LYS B N 1
ATOM 3079 C CA . LYS B 1 56 ? 7.922 0.428 9.93 1 94.81 56 LYS B CA 1
ATOM 3080 C C . LYS B 1 56 ? 8.164 -0.005 11.375 1 94.81 56 LYS B C 1
ATOM 3082 O O . LYS B 1 56 ? 7.223 -0.32 12.102 1 94.81 56 LYS B O 1
ATOM 3087 N N . LYS B 1 57 ? 9.406 -0.005 11.781 1 95.81 57 LYS B N 1
ATOM 3088 C CA . LYS B 1 57 ? 9.742 -0.353 13.164 1 95.81 57 LYS B CA 1
ATOM 3089 C C . LYS B 1 57 ? 9.102 0.617 14.148 1 95.81 57 LYS B C 1
ATOM 3091 O O . LYS B 1 57 ? 8.555 0.198 15.172 1 95.81 57 LYS B O 1
ATOM 3096 N N . GLN B 1 58 ? 9.141 1.901 13.82 1 97.88 58 GLN B N 1
ATOM 3097 C CA . GLN B 1 58 ? 8.531 2.912 14.68 1 97.88 58 GLN B CA 1
ATOM 3098 C C . GLN B 1 58 ? 7.02 2.721 14.773 1 97.88 58 GLN B C 1
ATOM 3100 O O . GLN B 1 58 ? 6.434 2.852 15.844 1 97.88 58 GLN B O 1
ATOM 3105 N N . TYR B 1 59 ? 6.398 2.43 13.688 1 96.75 59 TYR B N 1
ATOM 3106 C CA . TYR B 1 59 ? 4.953 2.24 13.633 1 96.75 59 TYR B CA 1
ATOM 3107 C C . TYR B 1 59 ? 4.535 1.022 14.453 1 96.75 59 TYR B C 1
ATOM 3109 O O . TYR B 1 59 ? 3.494 1.038 15.109 1 96.75 59 TYR B O 1
ATOM 3117 N N . GLU B 1 60 ? 5.332 -0.071 14.375 1 93.62 60 GLU B N 1
ATOM 3118 C CA . GLU B 1 60 ? 5.047 -1.273 15.148 1 93.62 60 GLU B CA 1
ATOM 3119 C C . GLU B 1 60 ? 5.117 -0.991 16.656 1 93.62 60 GLU B C 1
ATOM 3121 O O . GLU B 1 60 ? 4.344 -1.552 17.422 1 93.62 60 GLU B O 1
ATOM 3126 N N . GLU B 1 61 ? 5.965 -0.093 17 1 96.12 61 GLU B N 1
ATOM 3127 C CA . GLU B 1 61 ? 6.113 0.28 18.391 1 96.12 61 GLU B CA 1
ATOM 3128 C C . GLU B 1 61 ? 5.043 1.283 18.812 1 96.12 61 GLU B C 1
ATOM 3130 O O . GLU B 1 61 ? 4.535 1.224 19.938 1 96.12 61 GLU B O 1
ATOM 3135 N N . ASP B 1 62 ? 4.758 2.178 17.953 1 97.19 62 ASP B N 1
ATOM 3136 C CA . ASP B 1 62 ? 3.781 3.232 18.203 1 97.19 62 ASP B CA 1
ATOM 3137 C C . ASP B 1 62 ? 3.01 3.582 16.938 1 97.19 62 ASP B C 1
ATOM 3139 O O . ASP B 1 62 ? 3.434 4.445 16.156 1 97.19 62 ASP B O 1
ATOM 3143 N N . PRO B 1 63 ? 1.799 3.039 16.781 1 96.75 63 PRO B N 1
ATOM 3144 C CA . PRO B 1 63 ? 1.044 3.244 15.547 1 96.75 63 PRO B CA 1
ATOM 3145 C C . PRO B 1 63 ? 0.697 4.711 15.305 1 96.75 63 PRO B C 1
ATOM 3147 O O . PRO B 1 63 ? 0.406 5.098 14.164 1 96.75 63 PRO B O 1
ATOM 3150 N N . ASP B 1 64 ? 0.809 5.562 16.344 1 97.56 64 ASP B N 1
ATOM 3151 C CA . ASP B 1 64 ? 0.553 6.996 16.203 1 97.56 64 ASP B CA 1
ATOM 3152 C C . ASP B 1 64 ? 1.606 7.656 15.32 1 97.56 64 ASP B C 1
ATOM 3154 O O . ASP B 1 64 ? 1.442 8.805 14.906 1 97.56 64 ASP B O 1
ATOM 3158 N N . THR B 1 65 ? 2.6 6.906 14.953 1 98.31 65 THR B N 1
ATOM 3159 C CA . THR B 1 65 ? 3.664 7.395 14.086 1 98.31 65 THR B CA 1
ATOM 3160 C C . THR B 1 65 ? 3.092 7.91 12.766 1 98.31 65 THR B C 1
ATOM 3162 O O . THR B 1 65 ? 3.553 8.922 12.242 1 98.31 65 THR B O 1
ATOM 3165 N N . VAL B 1 66 ? 2.096 7.262 12.25 1 98.75 66 VAL B N 1
ATOM 3166 C CA . VAL B 1 66 ? 1.532 7.652 10.969 1 98.75 66 VAL B CA 1
ATOM 3167 C C . VAL B 1 66 ? 0.889 9.031 11.086 1 98.75 66 VAL B C 1
ATOM 3169 O O . VAL B 1 66 ? 1.126 9.906 10.242 1 98.75 66 VAL B O 1
ATOM 3172 N N . SER B 1 67 ? 0.122 9.297 12.117 1 98.5 67 SER B N 1
ATOM 3173 C CA . SER B 1 67 ? -0.535 10.594 12.273 1 98.5 67 SER B CA 1
ATOM 3174 C C . SER B 1 67 ? 0.478 11.695 12.555 1 98.5 67 SER B C 1
ATOM 3176 O O . SER B 1 67 ? 0.329 12.82 12.07 1 98.5 67 SER B O 1
ATOM 3178 N N . ASP B 1 68 ? 1.507 11.328 13.32 1 98.5 68 ASP B N 1
ATOM 3179 C CA . ASP B 1 68 ? 2.561 12.289 13.625 1 98.5 68 ASP B CA 1
ATOM 3180 C C . ASP B 1 68 ? 3.248 12.773 12.344 1 98.5 68 ASP B C 1
ATOM 3182 O O . ASP B 1 68 ? 3.393 13.984 12.133 1 98.5 68 ASP B O 1
ATOM 3186 N N . LEU B 1 69 ? 3.604 11.859 11.539 1 98.81 69 LEU B N 1
ATOM 3187 C CA . LEU B 1 69 ? 4.395 12.203 10.359 1 98.81 69 LEU B CA 1
ATOM 3188 C C . LEU B 1 69 ? 3.537 12.922 9.32 1 98.81 69 LEU B C 1
ATOM 3190 O O . LEU B 1 69 ? 4.004 13.852 8.664 1 98.81 69 LEU B O 1
ATOM 3194 N N . VAL B 1 70 ? 2.311 12.516 9.164 1 98.75 70 VAL B N 1
ATOM 3195 C CA . VAL B 1 70 ? 1.406 13.172 8.227 1 98.75 70 VAL B CA 1
ATOM 3196 C C . VAL B 1 70 ? 1.143 14.602 8.68 1 98.75 70 VAL B C 1
ATOM 3198 O O . VAL B 1 70 ? 1.224 15.539 7.875 1 98.75 70 VAL B O 1
ATOM 3201 N N . ARG B 1 71 ? 0.903 14.805 9.938 1 98.44 71 ARG B N 1
ATOM 3202 C CA . ARG B 1 71 ? 0.621 16.141 10.469 1 98.44 71 ARG B CA 1
ATOM 3203 C C . ARG B 1 71 ? 1.857 17.031 10.398 1 98.44 71 ARG B C 1
ATOM 3205 O O . ARG B 1 71 ? 1.764 18.203 10.039 1 98.44 71 ARG B O 1
ATOM 3212 N N . LEU B 1 72 ? 2.959 16.469 10.742 1 98.56 72 LEU B N 1
ATOM 3213 C CA . LEU B 1 72 ? 4.207 17.219 10.656 1 98.56 72 LEU B CA 1
ATOM 3214 C C . LEU B 1 72 ? 4.438 17.734 9.242 1 98.56 72 LEU B C 1
ATOM 3216 O O . LEU B 1 72 ? 4.887 18.875 9.062 1 98.56 72 LEU B O 1
ATOM 3220 N N . THR B 1 73 ? 4.152 16.938 8.281 1 98.69 73 THR B N 1
ATOM 3221 C CA . THR B 1 73 ? 4.348 17.328 6.891 1 98.69 73 THR B CA 1
ATOM 3222 C C . THR B 1 73 ? 3.465 18.531 6.543 1 98.69 73 THR B C 1
ATOM 3224 O O . THR B 1 73 ? 3.928 19.5 5.93 1 98.69 73 THR B O 1
ATOM 3227 N N . PHE B 1 74 ? 2.25 18.453 6.965 1 98.75 74 PHE B N 1
ATOM 3228 C CA . PHE B 1 74 ? 1.316 19.547 6.703 1 98.75 74 PHE B CA 1
ATOM 3229 C C . PHE B 1 74 ? 1.772 20.828 7.391 1 98.75 74 PHE B C 1
ATOM 3231 O O . PHE B 1 74 ? 1.818 21.891 6.766 1 98.75 74 PHE B O 1
ATOM 3238 N N . HIS B 1 75 ? 2.152 20.719 8.625 1 98.75 75 HIS B N 1
ATOM 3239 C CA . HIS B 1 75 ? 2.508 21.891 9.414 1 98.75 75 HIS B CA 1
ATOM 3240 C C . HIS B 1 75 ? 3.826 22.5 8.945 1 98.75 75 HIS B C 1
ATOM 3242 O O . HIS B 1 75 ? 4.059 23.703 9.117 1 98.75 75 HIS B O 1
ATOM 3248 N N . ASP B 1 76 ? 4.66 21.688 8.383 1 98.75 76 ASP B N 1
ATOM 3249 C CA . ASP B 1 76 ? 5.879 22.219 7.793 1 98.75 76 ASP B CA 1
ATOM 3250 C C . ASP B 1 76 ? 5.578 22.938 6.473 1 98.75 76 ASP B C 1
ATOM 3252 O O . ASP B 1 76 ? 5.914 24.109 6.305 1 98.75 76 ASP B O 1
ATOM 3256 N N . CYS B 1 77 ? 4.91 22.312 5.566 1 98.56 77 CYS B N 1
ATOM 3257 C CA . CYS B 1 77 ? 4.77 22.766 4.188 1 98.56 77 CYS B CA 1
ATOM 3258 C C . CYS B 1 77 ? 3.891 24 4.105 1 98.56 77 CYS B C 1
ATOM 3260 O O . CYS B 1 77 ? 4.09 24.859 3.238 1 98.56 77 CYS B O 1
ATOM 3262 N N . PHE B 1 78 ? 2.977 24.188 5.016 1 98.44 78 PHE B N 1
ATOM 3263 C CA . PHE B 1 78 ? 1.987 25.25 4.879 1 98.44 78 PHE B CA 1
ATOM 3264 C C . PHE B 1 78 ? 2.521 26.562 5.445 1 98.44 78 PHE B C 1
ATOM 3266 O O . PHE B 1 78 ? 1.899 27.609 5.277 1 98.44 78 PHE B O 1
ATOM 3273 N N . VAL B 1 79 ? 3.629 26.516 6.133 1 97.88 79 VAL B N 1
ATOM 3274 C CA . VAL B 1 79 ? 4.117 27.75 6.758 1 97.88 79 VAL B CA 1
ATOM 3275 C C . VAL B 1 79 ? 5.023 28.5 5.785 1 97.88 79 VAL B C 1
ATOM 3277 O O . VAL B 1 79 ? 4.578 29.422 5.105 1 97.88 79 VAL B O 1
ATOM 3280 N N . ARG B 1 80 ? 6.18 28.016 5.453 1 96.25 80 ARG B N 1
ATOM 3281 C CA . ARG B 1 80 ? 7.094 28.656 4.52 1 96.25 80 ARG B CA 1
ATOM 3282 C C . ARG B 1 80 ? 7.316 27.797 3.283 1 96.25 80 ARG B C 1
ATOM 3284 O O . ARG B 1 80 ? 7.785 28.281 2.254 1 96.25 80 ARG B O 1
ATOM 3291 N N . GLY B 1 81 ? 6.953 26.672 3.381 1 97.81 81 GLY B N 1
ATOM 3292 C CA . GLY B 1 81 ? 7.215 25.656 2.377 1 97.81 81 GLY B CA 1
ATOM 3293 C C . GLY B 1 81 ? 7.73 24.359 2.967 1 97.81 81 GLY B C 1
ATOM 3294 O O . GLY B 1 81 ? 7.984 24.266 4.172 1 97.81 81 GLY B O 1
ATOM 3295 N N . CYS B 1 82 ? 7.789 23.375 2.07 1 98.44 82 CYS B N 1
ATOM 3296 C CA . CYS B 1 82 ? 8.305 22.094 2.512 1 98.44 82 CYS B CA 1
ATOM 3297 C C . CYS B 1 82 ? 9.828 22.125 2.621 1 98.44 82 CYS B C 1
ATOM 3299 O O . CYS B 1 82 ? 10.523 21.531 1.798 1 98.44 82 CYS B O 1
ATOM 3301 N N . ASP B 1 83 ? 10.328 22.734 3.723 1 98.62 83 ASP B N 1
ATOM 3302 C CA . ASP B 1 83 ? 11.758 22.984 3.838 1 98.62 83 ASP B CA 1
ATOM 3303 C C . ASP B 1 83 ? 12.273 22.609 5.227 1 98.62 83 ASP B C 1
ATOM 3305 O O . ASP B 1 83 ? 13.344 23.062 5.641 1 98.62 83 ASP B O 1
ATOM 3309 N N . ALA B 1 84 ? 11.445 21.938 6.012 1 98.75 84 ALA B N 1
ATOM 3310 C CA . ALA B 1 84 ? 11.789 21.375 7.312 1 98.75 84 ALA B CA 1
ATOM 3311 C C . ALA B 1 84 ? 12.039 22.469 8.344 1 98.75 84 ALA B C 1
ATOM 3313 O O . ALA B 1 84 ? 12.664 22.234 9.383 1 98.75 84 ALA B O 1
ATOM 3314 N N . SER B 1 85 ? 11.562 23.656 8.125 1 98.5 85 SER B N 1
ATOM 3315 C CA . SER B 1 85 ? 11.773 24.75 9.062 1 98.5 85 SER B CA 1
ATOM 3316 C C . SER B 1 85 ? 11.055 24.5 10.383 1 98.5 85 SER B C 1
ATOM 3318 O O . SER B 1 85 ? 11.453 25.031 11.422 1 98.5 85 SER B O 1
ATOM 3320 N N . VAL B 1 86 ? 10.062 23.609 10.359 1 98.62 86 VAL B N 1
ATOM 3321 C CA . VAL B 1 86 ? 9.258 23.297 11.539 1 98.62 86 VAL B CA 1
ATOM 3322 C C . VAL B 1 86 ? 10.141 22.656 12.609 1 98.62 86 VAL B C 1
ATOM 3324 O O . VAL B 1 86 ? 9.82 22.719 13.805 1 98.62 86 VAL B O 1
ATOM 3327 N N . PHE B 1 87 ? 11.312 22.141 12.242 1 98.25 87 PHE B N 1
ATOM 3328 C CA . PHE B 1 87 ? 12.125 21.359 13.164 1 98.25 87 PHE B CA 1
ATOM 3329 C C . PHE B 1 87 ? 13.109 22.25 13.906 1 98.25 87 PHE B C 1
ATOM 3331 O O . PHE B 1 87 ? 13.672 21.844 14.93 1 98.25 87 PHE B O 1
ATOM 3338 N N . LEU B 1 88 ? 13.367 23.406 13.414 1 97.81 88 LEU B N 1
ATOM 3339 C CA . LEU B 1 88 ? 14.445 24.234 13.938 1 97.81 88 LEU B CA 1
ATOM 3340 C C . LEU B 1 88 ? 14.156 24.672 15.367 1 97.81 88 LEU B C 1
ATOM 3342 O O . LEU B 1 88 ? 13.07 25.172 15.656 1 97.81 88 LEU B O 1
ATOM 3346 N N . ASP B 1 89 ? 15.141 24.453 16.219 1 97.25 89 ASP B N 1
ATOM 3347 C CA . ASP B 1 89 ? 15.062 24.922 17.594 1 97.25 89 ASP B CA 1
ATOM 3348 C C . ASP B 1 89 ? 15.359 26.406 17.688 1 97.25 89 ASP B C 1
ATOM 3350 O O . ASP B 1 89 ? 15.969 26.984 16.797 1 97.25 89 ASP B O 1
ATOM 3354 N N . GLY B 1 90 ? 14.875 27.031 18.766 1 95.5 90 GLY B N 1
ATOM 3355 C CA . GLY B 1 90 ? 15.117 28.438 19.016 1 95.5 90 GLY B CA 1
ATOM 3356 C C . GLY B 1 90 ? 13.945 29.141 19.672 1 95.5 90 GLY B C 1
ATOM 3357 O O . GLY B 1 90 ? 12.914 28.516 19.938 1 95.5 90 GLY B O 1
ATOM 3358 N N . GLN B 1 91 ? 14.289 30.453 19.891 1 94.38 91 GLN B N 1
ATOM 3359 C CA . GLN B 1 91 ? 13.219 31.297 20.406 1 94.38 91 GLN B CA 1
ATOM 3360 C C . GLN B 1 91 ? 12.32 31.797 19.281 1 94.38 91 GLN B C 1
ATOM 3362 O O . GLN B 1 91 ? 12.805 32.156 18.203 1 9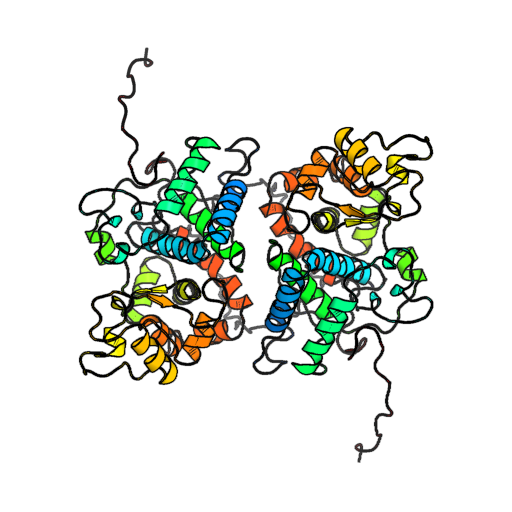4.38 91 GLN B O 1
ATOM 3367 N N . ASP B 1 92 ? 11.062 31.734 19.375 1 97.12 92 ASP B N 1
ATOM 3368 C CA . ASP B 1 92 ? 10.062 32.281 18.469 1 97.12 92 ASP B CA 1
ATOM 3369 C C . ASP B 1 92 ? 10.148 31.609 17.094 1 97.12 92 ASP B C 1
ATOM 3371 O O . ASP B 1 92 ? 10.156 32.281 16.062 1 97.12 92 ASP B O 1
ATOM 3375 N N . THR B 1 93 ? 10.469 30.328 17.094 1 98.31 93 THR B N 1
ATOM 3376 C CA . THR B 1 93 ? 10.477 29.531 15.875 1 98.31 93 THR B CA 1
ATOM 3377 C C . THR B 1 93 ? 9.109 28.906 15.625 1 98.31 93 THR B C 1
ATOM 3379 O O . THR B 1 93 ? 8.195 29.047 16.453 1 98.31 93 THR B O 1
ATOM 3382 N N . GLU B 1 94 ? 8.953 28.25 14.508 1 98.5 94 GLU B N 1
ATOM 3383 C CA . GLU B 1 94 ? 7.719 27.531 14.219 1 98.5 94 GLU B CA 1
ATOM 3384 C C . GLU B 1 94 ? 7.398 26.531 15.32 1 98.5 94 GLU B C 1
ATOM 3386 O O . GLU B 1 94 ? 6.234 26.328 15.672 1 98.5 94 GLU B O 1
ATOM 3391 N N . LYS B 1 95 ? 8.43 25.938 15.812 1 96.88 95 LYS B N 1
ATOM 3392 C CA . LYS B 1 95 ? 8.297 24.906 16.828 1 96.88 95 LYS B CA 1
ATOM 3393 C C . LYS B 1 95 ? 7.625 25.453 18.094 1 96.88 95 LYS B C 1
ATOM 3395 O O . LYS B 1 95 ? 6.941 24.719 18.812 1 96.88 95 LYS B O 1
ATOM 3400 N N . THR B 1 96 ? 7.766 26.734 18.359 1 97.69 96 THR B N 1
ATOM 3401 C CA . THR B 1 96 ? 7.266 27.328 19.594 1 97.69 96 THR B CA 1
ATOM 3402 C C . THR B 1 96 ? 5.906 27.984 19.359 1 97.69 96 THR B C 1
ATOM 3404 O O . THR B 1 96 ? 5.32 28.562 20.297 1 97.69 96 THR B O 1
ATOM 3407 N N . ALA B 1 97 ? 5.406 27.922 18.188 1 98.06 97 ALA B N 1
ATOM 3408 C CA . ALA B 1 97 ? 4.078 28.453 17.906 1 98.06 97 ALA B CA 1
ATOM 3409 C C . ALA B 1 97 ? 2.99 27.594 18.531 1 98.06 97 ALA B C 1
ATOM 3411 O O . ALA B 1 97 ? 3.098 26.359 18.547 1 98.06 97 ALA B O 1
ATOM 3412 N N . VAL B 1 98 ? 1.896 28.172 18.938 1 95.69 98 VAL B N 1
ATOM 3413 C CA . VAL B 1 98 ? 0.818 27.516 19.672 1 95.69 98 VAL B CA 1
ATOM 3414 C C . VAL B 1 98 ? 0.312 26.312 18.906 1 95.69 98 VAL B C 1
ATOM 3416 O O . VAL B 1 98 ? 0.183 25.219 19.453 1 95.69 98 VAL B O 1
ATOM 3419 N N . PRO B 1 99 ? 0.071 26.375 17.562 1 96.12 99 PRO B N 1
ATOM 3420 C CA . PRO B 1 99 ? -0.452 25.203 16.844 1 96.12 99 PRO B CA 1
ATOM 3421 C C . PRO B 1 99 ? 0.552 24.047 16.781 1 96.12 99 PRO B C 1
ATOM 3423 O O . PRO B 1 99 ? 0.177 22.922 16.469 1 96.12 99 PRO B O 1
ATOM 3426 N N . ASN B 1 100 ? 1.834 24.297 17.062 1 97.62 100 ASN B N 1
ATOM 3427 C CA . ASN B 1 100 ? 2.871 23.297 16.891 1 97.62 100 ASN B CA 1
ATOM 3428 C C . ASN B 1 100 ? 3.312 22.719 18.25 1 97.62 100 ASN B C 1
ATOM 3430 O O . ASN B 1 100 ? 4.109 21.781 18.297 1 97.62 100 ASN B O 1
ATOM 3434 N N . LEU B 1 101 ? 2.764 23.25 19.359 1 95.25 101 LEU B N 1
ATOM 3435 C CA . LEU B 1 101 ? 3.207 22.844 20.688 1 95.25 101 LEU B CA 1
ATOM 3436 C C . LEU B 1 101 ? 2.852 21.391 20.953 1 95.25 101 LEU B C 1
ATOM 3438 O O . LEU B 1 101 ? 3.504 20.719 21.766 1 95.25 101 LEU B O 1
ATOM 3442 N N . THR B 1 102 ? 1.858 20.859 20.25 1 94.44 102 THR B N 1
ATOM 3443 C CA . THR B 1 102 ? 1.394 19.5 20.5 1 94.44 102 THR B CA 1
ATOM 3444 C C . THR B 1 102 ? 1.809 18.562 19.375 1 94.44 102 THR B C 1
ATOM 3446 O O . THR B 1 102 ? 1.315 17.438 19.281 1 94.44 102 THR B O 1
ATOM 3449 N N . LEU B 1 103 ? 2.684 19.016 18.484 1 96.12 103 LEU B N 1
ATOM 3450 C CA . LEU B 1 103 ? 3.162 18.156 17.406 1 96.12 103 LEU B CA 1
ATOM 3451 C C . LEU B 1 103 ? 3.92 16.953 17.969 1 96.12 103 LEU B C 1
ATOM 3453 O O . LEU B 1 103 ? 4.785 17.109 18.828 1 96.12 103 LEU B O 1
ATOM 3457 N N . GLY B 1 104 ? 3.502 15.82 17.516 1 95.56 104 GLY B N 1
ATOM 3458 C CA . GLY B 1 104 ? 4.297 14.617 17.734 1 95.56 104 GLY B CA 1
ATOM 3459 C C . GLY B 1 104 ? 5.258 14.32 16.609 1 95.56 104 GLY B C 1
ATOM 3460 O O . GLY B 1 104 ? 5.277 15.031 15.594 1 95.56 104 GLY B O 1
ATOM 3461 N N . GLY B 1 105 ? 6.156 13.367 16.766 1 96.12 105 GLY B N 1
ATOM 3462 C CA . GLY B 1 105 ? 7.008 12.852 15.711 1 96.12 105 GLY B CA 1
ATOM 3463 C C . GLY B 1 105 ? 8.352 13.555 15.625 1 96.12 105 GLY B C 1
ATOM 3464 O O . GLY B 1 105 ? 9.219 13.156 14.852 1 96.12 105 GLY B O 1
ATOM 3465 N N . LEU B 1 106 ? 8.547 14.625 16.438 1 96.62 106 LEU B N 1
ATOM 3466 C CA . LEU B 1 106 ? 9.82 15.344 16.391 1 96.62 106 LEU B CA 1
ATOM 3467 C C . LEU B 1 106 ? 10.977 14.43 16.766 1 96.62 106 LEU B C 1
ATOM 3469 O O . LEU B 1 106 ? 12 14.414 16.078 1 96.62 106 LEU B O 1
ATOM 3473 N N . ASP B 1 107 ? 10.773 13.641 17.797 1 94.75 107 ASP B N 1
ATOM 3474 C CA . ASP B 1 107 ? 11.797 12.68 18.188 1 94.75 107 ASP B CA 1
ATOM 3475 C C . ASP B 1 107 ? 12 11.609 17.125 1 94.75 107 ASP B C 1
ATOM 3477 O O . ASP B 1 107 ? 13.117 11.148 16.906 1 94.75 107 ASP B O 1
ATOM 3481 N N . THR B 1 108 ? 10.883 11.195 16.562 1 96.94 108 THR B N 1
ATOM 3482 C CA . THR B 1 108 ? 10.938 10.211 15.492 1 96.94 108 THR B CA 1
ATOM 3483 C C . THR B 1 108 ? 11.828 10.703 14.352 1 96.94 108 THR B C 1
ATOM 3485 O O . THR B 1 108 ? 12.688 9.961 13.867 1 96.94 108 THR B O 1
ATOM 3488 N N . ILE B 1 109 ? 11.688 11.945 13.953 1 97.62 109 ILE B N 1
ATOM 3489 C CA . ILE B 1 109 ? 12.453 12.516 12.852 1 97.62 109 ILE B CA 1
ATOM 3490 C C . ILE B 1 109 ? 13.922 12.617 13.25 1 97.62 109 ILE B C 1
ATOM 3492 O O . ILE B 1 109 ? 14.812 12.375 12.43 1 97.62 109 ILE B O 1
ATOM 3496 N N . ASP B 1 110 ? 14.164 12.945 14.445 1 96.5 110 ASP B N 1
ATOM 3497 C CA . ASP B 1 110 ? 15.547 13.008 14.922 1 96.5 110 ASP B CA 1
ATOM 3498 C C . ASP B 1 110 ? 16.219 11.641 14.844 1 96.5 110 ASP B C 1
ATOM 3500 O O . ASP B 1 110 ? 17.359 11.531 14.398 1 96.5 110 ASP B O 1
ATOM 3504 N N . GLU B 1 111 ? 15.531 10.664 15.289 1 97.81 111 GLU B N 1
ATOM 3505 C CA . GLU B 1 111 ? 16.062 9.305 15.258 1 97.81 111 GLU B CA 1
ATOM 3506 C C . GLU B 1 111 ? 16.281 8.836 13.828 1 97.81 111 GLU B C 1
ATOM 3508 O O . GLU B 1 111 ? 17.297 8.211 13.516 1 97.81 111 GLU B O 1
ATOM 3513 N N . LEU B 1 112 ? 15.344 9.133 13.008 1 98.62 112 LEU B N 1
ATOM 3514 C CA . LEU B 1 112 ? 15.484 8.758 11.602 1 98.62 112 LEU B CA 1
ATOM 3515 C C . LEU B 1 112 ? 16.688 9.461 10.969 1 98.62 112 LEU B C 1
ATOM 3517 O O . LEU B 1 112 ? 17.453 8.836 10.242 1 98.62 112 LEU B O 1
ATOM 3521 N N . LYS B 1 113 ? 16.797 10.734 11.25 1 98.69 113 LYS B N 1
ATOM 3522 C CA . LYS B 1 113 ? 17.891 11.508 10.656 1 98.69 113 LYS B CA 1
ATOM 3523 C C . LYS B 1 113 ? 19.25 10.992 11.133 1 98.69 113 LYS B C 1
ATOM 3525 O O . LYS B 1 113 ? 20.188 10.891 10.344 1 98.69 113 LYS B O 1
ATOM 3530 N N . GLU B 1 114 ? 19.344 10.656 12.367 1 98.44 114 GLU B N 1
ATOM 3531 C CA . GLU B 1 114 ? 20.594 10.102 12.891 1 98.44 114 GLU B CA 1
ATOM 3532 C C . GLU B 1 114 ? 20.969 8.812 12.172 1 98.44 114 GLU B C 1
ATOM 3534 O O . GLU B 1 114 ? 22.125 8.625 11.781 1 98.44 114 GLU B O 1
ATOM 3539 N N . ALA B 1 115 ? 20.031 7.949 12.031 1 98.5 115 ALA B N 1
ATOM 3540 C CA . ALA B 1 115 ? 20.281 6.68 11.352 1 98.5 115 ALA B CA 1
ATOM 3541 C C . ALA B 1 115 ? 20.641 6.902 9.891 1 98.5 115 ALA B C 1
ATOM 3543 O O . ALA B 1 115 ? 21.562 6.254 9.367 1 98.5 115 ALA B O 1
ATOM 3544 N N . VAL B 1 116 ? 19.969 7.836 9.234 1 98.38 116 VAL B N 1
ATOM 3545 C CA . VAL B 1 116 ? 20.203 8.125 7.82 1 98.38 116 VAL B CA 1
ATOM 3546 C C . VAL B 1 116 ? 21.594 8.734 7.641 1 98.38 116 VAL B C 1
ATOM 3548 O O . VAL B 1 116 ? 22.297 8.414 6.684 1 98.38 116 VAL B O 1
ATOM 3551 N N . GLU B 1 117 ? 21.969 9.609 8.555 1 97.88 117 GLU B N 1
ATOM 3552 C CA . GLU B 1 117 ? 23.297 10.227 8.484 1 97.88 117 GLU B CA 1
ATOM 3553 C C . GLU B 1 117 ? 24.406 9.195 8.656 1 97.88 117 GLU B C 1
ATOM 3555 O O . GLU B 1 117 ? 25.469 9.32 8.062 1 97.88 117 GLU B O 1
ATOM 3560 N N . LYS B 1 118 ? 24.141 8.164 9.43 1 97.44 118 LYS B N 1
ATOM 3561 C CA . LYS B 1 118 ? 25.109 7.078 9.586 1 97.44 118 LYS B CA 1
ATOM 3562 C C . LYS B 1 118 ? 25.188 6.234 8.312 1 97.44 118 LYS B C 1
ATOM 3564 O O . LYS B 1 118 ? 26.281 5.832 7.898 1 97.44 118 LYS B O 1
ATOM 3569 N N . ALA B 1 119 ? 24.094 6.047 7.664 1 95.88 119 ALA B N 1
ATOM 3570 C CA . ALA B 1 119 ? 24.016 5.16 6.508 1 95.88 119 ALA B CA 1
ATOM 3571 C C . ALA B 1 119 ? 24.422 5.883 5.227 1 95.88 119 ALA B C 1
ATOM 3573 O O . ALA B 1 119 ? 25 5.277 4.32 1 95.88 119 ALA B O 1
ATOM 3574 N N . CYS B 1 120 ? 24.094 7.121 5.102 1 96.75 120 CYS B N 1
ATOM 3575 C CA . CYS B 1 120 ? 24.297 7.953 3.92 1 96.75 120 CYS B CA 1
ATOM 3576 C C . CYS B 1 120 ? 24.578 9.398 4.309 1 96.75 120 CYS B C 1
ATOM 3578 O O . CYS B 1 120 ? 23.734 10.273 4.117 1 96.75 120 CYS B O 1
ATOM 3580 N N . PRO B 1 121 ? 25.797 9.641 4.742 1 96.62 121 PRO B N 1
ATOM 3581 C CA . PRO B 1 121 ? 26.125 10.93 5.367 1 96.62 121 PRO B CA 1
ATOM 3582 C C . PRO B 1 121 ? 26.031 12.094 4.387 1 96.62 121 PRO B C 1
ATOM 3584 O O . PRO B 1 121 ? 26.594 12.039 3.295 1 96.62 121 PRO B O 1
ATOM 3587 N N . GLY B 1 122 ? 25.312 13.109 4.789 1 96.69 122 GLY B N 1
ATOM 3588 C CA . GLY B 1 122 ? 25.312 14.406 4.129 1 96.69 122 GLY B CA 1
ATOM 3589 C C . GLY B 1 122 ? 24.547 14.406 2.82 1 96.69 122 GLY B C 1
ATOM 3590 O O . GLY B 1 122 ? 24.75 15.281 1.978 1 96.69 122 GLY B O 1
ATOM 3591 N N . VAL B 1 123 ? 23.672 13.516 2.641 1 97.62 123 VAL B N 1
ATOM 3592 C CA . VAL B 1 123 ? 23.062 13.391 1.317 1 97.62 123 VAL B CA 1
ATOM 3593 C C . VAL B 1 123 ? 21.562 13.688 1.4 1 97.62 123 VAL B C 1
ATOM 3595 O O . VAL B 1 123 ? 21.031 14.422 0.571 1 97.62 123 VAL B O 1
ATOM 3598 N N . VAL B 1 124 ? 20.859 13.148 2.398 1 98.38 124 VAL B N 1
ATOM 3599 C CA . VAL B 1 124 ? 19.406 13.234 2.488 1 98.38 124 VAL B CA 1
ATOM 3600 C C . VAL B 1 124 ? 19.016 14.422 3.371 1 98.38 124 VAL B C 1
ATOM 3602 O O . VAL B 1 124 ? 19.406 14.492 4.535 1 98.38 124 VAL B O 1
ATOM 3605 N N . SER B 1 125 ? 18.281 15.352 2.877 1 98.62 125 SER B N 1
ATOM 3606 C CA . SER B 1 125 ? 17.828 16.5 3.652 1 98.62 125 SER B CA 1
ATOM 3607 C C . SER B 1 125 ? 16.734 16.109 4.633 1 98.62 125 SER B C 1
ATOM 3609 O O . SER B 1 125 ? 16.109 15.047 4.492 1 98.62 125 SER B O 1
ATOM 3611 N N . CYS B 1 126 ? 16.5 16.984 5.625 1 98.81 126 CYS B N 1
ATOM 3612 C CA . CYS B 1 126 ? 15.414 16.797 6.578 1 98.81 126 CYS B CA 1
ATOM 3613 C C . CYS B 1 126 ? 14.055 16.922 5.898 1 98.81 126 CYS B C 1
ATOM 3615 O O . CYS B 1 126 ? 13.117 16.188 6.227 1 98.81 126 CYS B O 1
ATOM 3617 N N . ALA B 1 127 ? 13.953 17.875 4.98 1 98.81 127 ALA B N 1
ATOM 3618 C CA . ALA B 1 127 ? 12.711 18.094 4.246 1 98.81 127 ALA B CA 1
ATOM 3619 C C . ALA B 1 127 ? 12.305 16.859 3.463 1 98.81 127 ALA B C 1
ATOM 3621 O O . ALA B 1 127 ? 11.148 16.438 3.5 1 98.81 127 ALA B O 1
ATOM 3622 N N . ASP B 1 128 ? 13.281 16.25 2.777 1 98.75 128 ASP B N 1
ATOM 3623 C CA . ASP B 1 128 ? 13 15.039 2.02 1 98.75 128 ASP B CA 1
ATOM 3624 C C . ASP B 1 128 ? 12.758 13.852 2.951 1 98.75 128 ASP B C 1
ATOM 3626 O O . ASP B 1 128 ? 11.922 12.992 2.67 1 98.75 128 ASP B O 1
ATOM 3630 N N . LEU B 1 129 ? 13.523 13.773 4.023 1 98.88 129 LEU B N 1
ATOM 3631 C CA . LEU B 1 129 ? 13.328 12.703 4.996 1 98.88 129 LEU B CA 1
ATOM 3632 C C . LEU B 1 129 ? 11.891 12.695 5.504 1 98.88 129 LEU B C 1
ATOM 3634 O O . LEU B 1 129 ? 11.266 11.641 5.609 1 98.88 129 LEU B O 1
ATOM 3638 N N . LEU B 1 130 ? 11.367 13.867 5.809 1 98.88 130 LEU B N 1
ATOM 3639 C CA . LEU B 1 130 ? 10 13.984 6.312 1 98.88 130 LEU B CA 1
ATOM 3640 C C . LEU B 1 130 ? 8.992 13.492 5.281 1 98.88 130 LEU B C 1
ATOM 3642 O O . LEU B 1 130 ? 8.078 12.734 5.609 1 98.88 130 LEU B O 1
ATOM 3646 N N . MET B 1 131 ? 9.141 13.898 4.016 1 98.62 131 MET B N 1
ATOM 3647 C CA . MET B 1 131 ? 8.211 13.5 2.959 1 98.62 131 MET B CA 1
ATOM 3648 C C . MET B 1 131 ? 8.258 11.992 2.729 1 98.62 131 MET B C 1
ATOM 3650 O O . MET B 1 131 ? 7.223 11.352 2.578 1 98.62 131 MET B O 1
ATOM 3654 N N . ILE B 1 132 ? 9.477 11.445 2.693 1 98.19 132 ILE B N 1
ATOM 3655 C CA . ILE B 1 132 ? 9.664 10.016 2.482 1 98.19 132 ILE B CA 1
ATOM 3656 C C . ILE B 1 132 ? 9.078 9.234 3.658 1 98.19 132 ILE B C 1
ATOM 3658 O O . ILE B 1 132 ? 8.398 8.227 3.467 1 98.19 132 ILE B O 1
ATOM 3662 N N . ALA B 1 133 ? 9.32 9.703 4.859 1 98.81 133 ALA B N 1
ATOM 3663 C CA . ALA B 1 133 ? 8.82 9.047 6.066 1 98.81 133 ALA B CA 1
ATOM 3664 C C . ALA B 1 133 ? 7.293 9.07 6.105 1 98.81 133 ALA B C 1
ATOM 3666 O O . ALA B 1 133 ? 6.66 8.07 6.453 1 98.81 133 ALA B O 1
ATOM 3667 N N . ALA B 1 134 ? 6.695 10.195 5.773 1 98.81 134 ALA B N 1
ATOM 3668 C CA . ALA B 1 134 ? 5.238 10.312 5.777 1 98.81 134 ALA B CA 1
ATOM 3669 C C . ALA B 1 134 ? 4.613 9.352 4.77 1 98.81 134 ALA B C 1
ATOM 3671 O O . ALA B 1 134 ? 3.641 8.656 5.086 1 98.81 134 ALA B O 1
ATOM 3672 N N . ARG B 1 135 ? 5.133 9.336 3.564 1 97.81 135 ARG B N 1
ATOM 3673 C CA . ARG B 1 135 ? 4.641 8.391 2.566 1 97.81 135 ARG B CA 1
ATOM 3674 C C . ARG B 1 135 ? 4.77 6.953 3.064 1 97.81 135 ARG B C 1
ATOM 3676 O O . ARG B 1 135 ? 3.881 6.129 2.832 1 97.81 135 ARG B O 1
ATOM 3683 N N . SER B 1 136 ? 5.883 6.633 3.65 1 97.06 136 SER B N 1
ATOM 3684 C CA . SER B 1 136 ? 6.109 5.289 4.176 1 97.06 136 SER B CA 1
ATOM 3685 C C . SER B 1 136 ? 5.09 4.941 5.254 1 97.06 136 SER B C 1
ATOM 3687 O O . SER B 1 136 ? 4.512 3.852 5.242 1 97.06 136 SER B O 1
ATOM 3689 N N . ALA B 1 137 ? 4.844 5.84 6.148 1 98.44 137 ALA B N 1
ATOM 3690 C CA . ALA B 1 137 ? 3.904 5.605 7.242 1 98.44 137 ALA B CA 1
ATOM 3691 C C . ALA B 1 137 ? 2.49 5.383 6.711 1 98.44 137 ALA B C 1
ATOM 3693 O O . ALA B 1 137 ? 1.768 4.512 7.199 1 98.44 137 ALA B O 1
ATOM 3694 N N . VAL B 1 138 ? 2.127 6.188 5.719 1 98.06 138 VAL B N 1
ATOM 3695 C CA . VAL B 1 138 ? 0.804 6.051 5.117 1 98.06 138 VAL B CA 1
ATOM 3696 C C . VAL B 1 138 ? 0.659 4.668 4.492 1 98.06 138 VAL B C 1
ATOM 3698 O O . VAL B 1 138 ? -0.356 3.992 4.688 1 98.06 138 VAL B O 1
ATOM 3701 N N . HIS B 1 139 ? 1.693 4.27 3.818 1 95 139 HIS B N 1
ATOM 3702 C CA . HIS B 1 139 ? 1.651 2.957 3.18 1 95 139 HIS B CA 1
ATOM 3703 C C . HIS B 1 139 ? 1.593 1.841 4.219 1 95 139 HIS B C 1
ATOM 3705 O O . HIS B 1 139 ? 0.801 0.905 4.086 1 95 139 HIS B O 1
ATOM 3711 N N . ILE B 1 140 ? 2.357 1.912 5.234 1 93.19 140 ILE B N 1
ATOM 3712 C CA . ILE B 1 140 ? 2.426 0.919 6.301 1 93.19 140 ILE B CA 1
ATOM 3713 C C . ILE B 1 140 ? 1.074 0.826 7.004 1 93.19 140 ILE B C 1
ATOM 3715 O O . ILE B 1 140 ? 0.642 -0.263 7.391 1 93.19 140 ILE B O 1
ATOM 3719 N N . ALA B 1 141 ? 0.399 1.946 7.062 1 95.88 141 ALA B N 1
ATOM 3720 C CA . ALA B 1 141 ? -0.859 2.016 7.801 1 95.88 141 ALA B CA 1
ATOM 3721 C C . ALA B 1 141 ? -2.033 1.586 6.926 1 95.88 141 ALA B C 1
ATOM 3723 O O . ALA B 1 141 ? -3.186 1.619 7.363 1 95.88 141 ALA B O 1
ATOM 3724 N N . GLY B 1 142 ? -1.761 1.256 5.727 1 91.38 142 GLY B N 1
ATOM 3725 C CA . GLY B 1 142 ? -2.83 0.71 4.906 1 91.38 142 GLY B CA 1
ATOM 3726 C C . GLY B 1 142 ? -3.17 1.583 3.713 1 91.38 142 GLY B C 1
ATOM 3727 O O . GLY B 1 142 ? -4.016 1.222 2.895 1 91.38 142 GLY B O 1
ATOM 3728 N N . GLY B 1 143 ? -2.496 2.742 3.564 1 94.81 143 GLY B N 1
ATOM 3729 C CA . GLY B 1 143 ? -2.691 3.607 2.412 1 94.81 143 GLY B CA 1
ATOM 3730 C C . GLY B 1 143 ? -1.905 3.164 1.192 1 94.81 143 GLY B C 1
ATOM 3731 O O . GLY B 1 143 ? -1.151 2.191 1.253 1 94.81 143 GLY B O 1
ATOM 3732 N N . ASP B 1 144 ? -2.129 3.904 0.078 1 91.75 144 ASP B N 1
ATOM 3733 C CA . ASP B 1 144 ? -1.421 3.598 -1.16 1 91.75 144 ASP B CA 1
ATOM 3734 C C . ASP B 1 144 ? -0.038 4.246 -1.178 1 91.75 144 ASP B C 1
ATOM 3736 O O . ASP B 1 144 ? 0.148 5.336 -0.634 1 91.75 144 ASP B O 1
ATOM 3740 N N . TRP B 1 145 ? 0.852 3.512 -1.802 1 90.5 145 TRP B N 1
ATOM 3741 C CA . TRP B 1 145 ? 2.15 4.109 -2.086 1 90.5 145 TRP B CA 1
ATOM 3742 C C . TRP B 1 145 ? 2.012 5.277 -3.059 1 90.5 145 TRP B C 1
ATOM 3744 O O . TRP B 1 145 ? 1.155 5.254 -3.945 1 90.5 145 TRP B O 1
ATOM 3754 N N . PHE B 1 146 ? 2.734 6.293 -2.881 1 92.69 146 PHE B N 1
ATOM 3755 C CA . PHE B 1 146 ? 2.828 7.352 -3.877 1 92.69 146 PHE B CA 1
ATOM 3756 C C . PHE B 1 146 ? 4.27 7.809 -4.047 1 92.69 146 PHE B C 1
ATOM 3758 O O . PHE B 1 146 ? 5.051 7.797 -3.092 1 92.69 146 PHE B O 1
ATOM 3765 N N . ASP B 1 147 ? 4.652 8.148 -5.289 1 91.31 147 ASP B N 1
ATOM 3766 C CA . ASP B 1 147 ? 6.031 8.445 -5.66 1 91.31 147 ASP B CA 1
ATOM 3767 C C . ASP B 1 147 ? 6.406 9.875 -5.262 1 91.31 147 ASP B C 1
ATOM 3769 O O . ASP B 1 147 ? 6.324 10.789 -6.078 1 91.31 147 ASP B O 1
ATOM 3773 N N . VAL B 1 148 ? 6.922 9.961 -4.09 1 95.12 148 VAL B N 1
ATOM 3774 C CA . VAL B 1 148 ? 7.297 11.289 -3.621 1 95.12 148 VAL B CA 1
ATOM 3775 C C . VAL B 1 148 ? 8.453 11.828 -4.457 1 95.12 148 VAL B C 1
ATOM 3777 O O . VAL B 1 148 ? 9.375 11.086 -4.805 1 95.12 148 VAL B O 1
ATOM 3780 N N . GLU B 1 149 ? 8.305 13.062 -4.84 1 96 149 GLU B N 1
ATOM 3781 C CA . GLU B 1 149 ? 9.398 13.789 -5.469 1 96 149 GLU B CA 1
ATOM 3782 C C . GLU B 1 149 ? 10.375 14.328 -4.422 1 96 149 GLU B C 1
ATOM 3784 O O . GLU B 1 149 ? 9.961 14.836 -3.381 1 96 149 GLU B O 1
ATOM 3789 N N . THR B 1 150 ? 11.688 14.109 -4.738 1 97.19 150 THR B N 1
ATOM 3790 C CA . THR B 1 150 ? 12.695 14.508 -3.766 1 97.19 150 THR B CA 1
ATOM 3791 C C . THR B 1 150 ? 13.773 15.359 -4.426 1 97.19 150 THR B C 1
ATOM 3793 O O . THR B 1 150 ? 13.781 15.523 -5.648 1 97.19 150 THR B O 1
ATOM 3796 N N . GLY B 1 151 ? 14.648 15.867 -3.611 1 97 151 GLY B N 1
ATOM 3797 C CA . GLY B 1 151 ? 15.672 16.812 -4.023 1 97 151 GLY B CA 1
ATOM 3798 C C . GLY B 1 151 ? 15.617 18.125 -3.268 1 97 151 GLY B C 1
ATOM 3799 O O . GLY B 1 151 ? 16.266 19.094 -3.648 1 97 151 GLY B O 1
ATOM 3800 N N . ARG B 1 152 ? 14.875 18.203 -2.186 1 98.12 152 ARG B N 1
ATOM 3801 C CA . ARG B 1 152 ? 14.695 19.422 -1.388 1 98.12 152 ARG B CA 1
ATOM 3802 C C . ARG B 1 152 ? 15.938 19.688 -0.538 1 98.12 152 ARG B C 1
ATOM 3804 O O . ARG B 1 152 ? 16.656 18.766 -0.168 1 98.12 152 ARG B O 1
ATOM 3811 N N . ARG B 1 153 ? 16.094 20.938 -0.319 1 97.94 153 ARG B N 1
ATOM 3812 C CA . ARG B 1 153 ? 17.047 21.406 0.691 1 97.94 153 ARG B CA 1
ATOM 3813 C C . ARG B 1 153 ? 16.312 21.906 1.937 1 97.94 153 ARG B C 1
ATOM 3815 O O . ARG B 1 153 ? 15.109 22.188 1.89 1 97.94 153 ARG B O 1
ATOM 3822 N N . ASP B 1 154 ? 17.062 21.938 3.041 1 98.56 154 ASP B N 1
ATOM 3823 C CA . ASP B 1 154 ? 16.5 22.375 4.316 1 98.56 154 ASP B CA 1
ATOM 3824 C C . ASP B 1 154 ? 16.594 23.906 4.461 1 98.56 154 ASP B C 1
ATOM 3826 O O . ASP B 1 154 ? 17.625 24.5 4.176 1 98.56 154 ASP B O 1
ATOM 3830 N N . GLY B 1 155 ? 15.492 24.453 4.895 1 98.19 155 GLY B N 1
ATOM 3831 C CA . GLY B 1 155 ? 15.492 25.891 5.152 1 98.19 155 GLY B CA 1
ATOM 3832 C C . GLY B 1 155 ? 16.25 26.266 6.41 1 98.19 155 GLY B C 1
ATOM 3833 O O . GLY B 1 155 ? 16.531 25.406 7.254 1 98.19 155 GLY B O 1
ATOM 3834 N N . LEU B 1 156 ? 16.547 27.594 6.508 1 97.12 156 LEU B N 1
ATOM 3835 C CA . LEU B 1 156 ? 17.359 28.078 7.621 1 97.12 156 LEU B CA 1
ATOM 3836 C C . LEU B 1 156 ? 16.594 29.078 8.469 1 97.12 156 LEU B C 1
ATOM 3838 O O . LEU B 1 156 ? 17.078 29.516 9.516 1 97.12 156 LEU B O 1
ATOM 3842 N N . VAL B 1 157 ? 15.43 29.438 8.086 1 97.56 157 VAL B N 1
ATOM 3843 C CA . VAL B 1 157 ? 14.602 30.422 8.766 1 97.56 157 VAL B CA 1
ATOM 3844 C C . VAL B 1 157 ? 13.344 29.75 9.312 1 97.56 157 VAL B C 1
ATOM 3846 O O . VAL B 1 157 ? 12.664 29.016 8.602 1 97.56 157 VAL B O 1
ATOM 3849 N N . SER B 1 158 ? 13.055 29.922 10.531 1 98.25 158 SER B N 1
ATOM 3850 C CA . SER B 1 158 ? 11.859 29.453 11.227 1 98.25 158 SER B CA 1
ATOM 3851 C C . SER B 1 158 ? 11.281 30.547 12.117 1 98.25 158 SER B C 1
ATOM 3853 O O . SER B 1 158 ? 11.969 31.078 12.992 1 98.25 158 SER B O 1
ATOM 3855 N N . LEU B 1 159 ? 10.023 30.891 11.859 1 98.56 159 LEU B N 1
ATOM 3856 C CA . LEU B 1 159 ? 9.414 32 12.586 1 98.56 159 LEU B CA 1
ATOM 3857 C C . LEU B 1 159 ? 8.07 31.594 13.172 1 98.56 159 LEU B C 1
ATOM 3859 O O . LEU B 1 159 ? 7.195 31.094 12.461 1 98.56 159 LEU B O 1
ATOM 3863 N N . GLN B 1 160 ? 7.906 31.906 14.4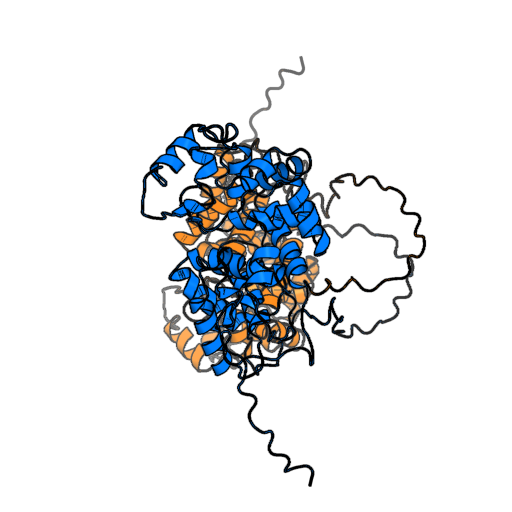3 1 98.44 160 GLN B N 1
ATOM 3864 C CA . GLN B 1 160 ? 6.66 31.625 15.133 1 98.44 160 GLN B CA 1
ATOM 3865 C C . GLN B 1 160 ? 5.492 32.375 14.492 1 98.44 160 GLN B C 1
ATOM 3867 O O . GLN B 1 160 ? 4.395 31.828 14.359 1 98.44 160 GLN B O 1
ATOM 3872 N N . SER B 1 161 ? 5.75 33.625 14.109 1 98.31 161 SER B N 1
ATOM 3873 C CA . SER B 1 161 ? 4.707 34.469 13.547 1 98.31 161 SER B CA 1
ATOM 3874 C C . SER B 1 161 ? 4.164 33.906 12.242 1 98.31 161 SER B C 1
ATOM 3876 O O . SER B 1 161 ? 2.967 34 11.969 1 98.31 161 SER B O 1
ATOM 3878 N N . GLU B 1 162 ? 4.996 33.312 11.469 1 98.06 162 GLU B N 1
ATOM 3879 C CA . GLU B 1 162 ? 4.555 32.719 10.203 1 98.06 162 GLU B CA 1
ATOM 3880 C C . GLU B 1 162 ? 3.713 31.469 10.438 1 98.06 162 GLU B C 1
ATOM 3882 O O . GLU B 1 162 ? 2.758 31.203 9.695 1 98.06 162 GLU B O 1
ATOM 3887 N N . ALA B 1 163 ? 4.059 30.672 11.438 1 98.38 163 ALA B N 1
ATOM 3888 C CA . ALA B 1 163 ? 3.248 29.516 11.797 1 98.38 163 ALA B CA 1
ATOM 3889 C C . ALA B 1 163 ? 1.858 29.938 12.258 1 98.38 163 ALA B C 1
ATOM 3891 O O . ALA B 1 163 ? 0.856 29.328 11.867 1 98.38 163 ALA B O 1
ATOM 3892 N N . LEU B 1 164 ? 1.776 31 13.094 1 97.81 164 LEU B N 1
ATOM 3893 C CA . LEU B 1 164 ? 0.503 31.5 13.594 1 97.81 164 LEU B CA 1
ATOM 3894 C C . LEU B 1 164 ? -0.363 32.031 12.453 1 97.81 164 LEU B C 1
ATOM 3896 O O . LEU B 1 164 ? -1.584 31.844 12.469 1 97.81 164 LEU B O 1
ATOM 3900 N N . ALA B 1 165 ? 0.275 32.531 11.484 1 97.12 165 ALA B N 1
ATOM 3901 C CA . ALA B 1 165 ? -0.445 33.188 10.391 1 97.12 165 ALA B CA 1
ATOM 3902 C C . ALA B 1 165 ? -0.886 32.156 9.344 1 97.12 165 ALA B C 1
ATOM 3904 O O . ALA B 1 165 ? -1.925 32.344 8.695 1 97.12 165 ALA B O 1
ATOM 3905 N N . ASN B 1 166 ? -0.126 31.078 9.195 1 97.44 166 ASN B N 1
ATOM 3906 C CA . ASN B 1 166 ? -0.288 30.312 7.969 1 97.44 166 ASN B CA 1
ATOM 3907 C C . ASN B 1 166 ? -0.924 28.953 8.25 1 97.44 166 ASN B C 1
ATOM 3909 O O . ASN B 1 166 ? -1.417 28.297 7.332 1 97.44 166 ASN B O 1
ATOM 3913 N N . ILE B 1 167 ? -0.944 28.469 9.453 1 97.69 167 ILE B N 1
ATOM 3914 C CA . ILE B 1 167 ? -1.574 27.188 9.773 1 97.69 167 ILE B CA 1
ATOM 3915 C C . ILE B 1 167 ? -3.064 27.406 10.031 1 97.69 167 ILE B C 1
ATOM 3917 O O . ILE B 1 167 ? -3.445 28.094 10.977 1 97.69 167 ILE B O 1
ATOM 3921 N N . PRO B 1 168 ? -3.9 26.844 9.195 1 97 168 PRO B N 1
ATOM 3922 C CA . PRO B 1 168 ? -5.336 27.016 9.414 1 97 168 PRO B CA 1
ATOM 3923 C C . PRO B 1 168 ? -5.824 26.359 10.703 1 97 168 PRO B C 1
ATOM 3925 O O . PRO B 1 168 ? -5.461 25.203 10.984 1 97 168 PRO B O 1
ATOM 3928 N N . PRO B 1 169 ? -6.613 27.078 11.469 1 95.38 169 PRO B N 1
ATOM 3929 C CA . PRO B 1 169 ? -7.168 26.469 12.68 1 95.38 169 PRO B CA 1
ATOM 3930 C C . PRO B 1 169 ? -8.281 25.469 12.383 1 95.38 169 PRO B C 1
ATOM 3932 O O . PRO B 1 169 ? -8.867 25.5 11.297 1 95.38 169 PRO B O 1
ATOM 3935 N N . PRO B 1 170 ? -8.586 24.578 13.375 1 95 170 PRO B N 1
ATOM 3936 C CA . PRO B 1 170 ? -9.617 23.547 13.156 1 95 170 PRO B CA 1
ATOM 3937 C C . PRO B 1 170 ? -11.016 24.141 13.031 1 95 170 PRO B C 1
ATOM 3939 O O . PRO B 1 170 ? -11.953 23.438 12.633 1 95 170 PRO B O 1
ATOM 3942 N N . THR B 1 171 ? -11.219 25.406 13.305 1 94.12 171 THR B N 1
ATOM 3943 C CA . THR B 1 171 ? -12.531 26.047 13.266 1 94.12 171 THR B CA 1
ATOM 3944 C C . THR B 1 171 ? -12.688 26.875 11.992 1 94.12 171 THR B C 1
ATOM 3946 O O . THR B 1 171 ? -13.688 27.578 11.828 1 94.12 171 THR B O 1
ATOM 3949 N N . ILE B 1 172 ? -11.727 26.797 11.125 1 95.81 172 ILE B N 1
ATOM 3950 C CA . ILE B 1 172 ? -11.742 27.609 9.914 1 95.81 172 ILE B CA 1
ATOM 3951 C C . ILE B 1 172 ? -12.961 27.25 9.062 1 95.81 172 ILE B C 1
ATOM 3953 O O . ILE B 1 172 ? -13.281 26.062 8.914 1 95.81 172 ILE B O 1
ATOM 3957 N N . PRO B 1 173 ? -13.695 28.297 8.562 1 96 173 PRO B N 1
ATOM 3958 C CA . PRO B 1 173 ? -14.797 28 7.648 1 96 173 PRO B CA 1
ATOM 3959 C C . PRO B 1 173 ? -14.336 27.375 6.336 1 96 173 PRO B C 1
ATOM 3961 O O . PRO B 1 173 ? -13.273 27.734 5.82 1 96 173 PRO B O 1
ATOM 3964 N N . VAL B 1 174 ? -15.18 26.531 5.738 1 97.94 174 VAL B N 1
ATOM 3965 C CA . VAL B 1 174 ? -14.844 25.766 4.543 1 97.94 174 VAL B CA 1
ATOM 3966 C C . VAL B 1 174 ? -14.43 26.719 3.42 1 97.94 174 VAL B C 1
ATOM 3968 O O . VAL B 1 174 ? -13.391 26.531 2.787 1 97.94 174 VAL B O 1
ATOM 3971 N N . PRO B 1 175 ? -15.164 27.859 3.115 1 98.19 175 PRO B N 1
ATOM 3972 C CA . PRO B 1 175 ? -14.75 28.734 2.018 1 98.19 175 PRO B CA 1
ATOM 3973 C C . PRO B 1 175 ? -13.367 29.344 2.232 1 98.19 175 PRO B C 1
ATOM 3975 O O . PRO B 1 175 ? -12.586 29.453 1.284 1 98.19 175 PRO B O 1
ATOM 3978 N N . LYS B 1 176 ? -13.07 29.688 3.457 1 98.06 176 LYS B N 1
ATOM 3979 C CA . LYS B 1 176 ? -11.758 30.25 3.752 1 98.06 176 LYS B CA 1
ATOM 3980 C C . LYS B 1 176 ? -10.664 29.188 3.604 1 98.06 176 LYS B C 1
ATOM 3982 O O . LYS B 1 176 ? -9.555 29.5 3.145 1 98.06 176 LYS B O 1
ATOM 3987 N N . ALA B 1 177 ? -10.938 27.969 4.047 1 98.25 177 ALA B N 1
ATOM 3988 C CA . ALA B 1 177 ? -9.984 26.875 3.854 1 98.25 177 ALA B CA 1
ATOM 3989 C C . ALA B 1 177 ? -9.695 26.656 2.373 1 98.25 177 ALA B C 1
ATOM 3991 O O . ALA B 1 177 ? -8.539 26.516 1.976 1 98.25 177 ALA B O 1
ATOM 3992 N N . ILE B 1 178 ? -10.75 26.672 1.564 1 98.5 178 ILE B N 1
ATOM 3993 C CA . ILE B 1 178 ? -10.594 26.5 0.124 1 98.5 178 ILE B CA 1
ATOM 3994 C C . ILE B 1 178 ? -9.656 27.578 -0.42 1 98.5 178 ILE B C 1
ATOM 3996 O O . ILE B 1 178 ? -8.766 27.281 -1.22 1 98.5 178 ILE B O 1
ATOM 4000 N N . GLU B 1 179 ? -9.805 28.781 0.05 1 97.81 179 GLU B N 1
ATOM 4001 C CA . GLU B 1 179 ? -8.984 29.906 -0.391 1 97.81 179 GLU B CA 1
ATOM 4002 C C . GLU B 1 179 ? -7.523 29.703 -0.004 1 97.81 179 GLU B C 1
ATOM 4004 O O . GLU B 1 179 ? -6.625 29.906 -0.825 1 97.81 179 GLU B O 1
ATOM 4009 N N . ILE B 1 180 ? -7.285 29.328 1.198 1 97.69 180 ILE B N 1
ATOM 4010 C CA . ILE B 1 180 ? -5.934 29.156 1.723 1 97.69 180 ILE B CA 1
ATOM 4011 C C . ILE B 1 180 ? -5.219 28.047 0.952 1 97.69 180 ILE B C 1
ATOM 4013 O O . ILE B 1 180 ? -4.047 28.188 0.596 1 97.69 180 ILE B O 1
ATOM 4017 N N . PHE B 1 181 ? -5.898 26.938 0.688 1 98.5 181 PHE B N 1
ATOM 4018 C CA . PHE B 1 181 ? -5.309 25.844 -0.076 1 98.5 181 PHE B CA 1
ATOM 4019 C C . PHE B 1 181 ? -5.043 26.281 -1.514 1 98.5 181 PHE B C 1
ATOM 4021 O O . PHE B 1 181 ? -3.996 25.953 -2.078 1 98.5 181 PHE B O 1
ATOM 4028 N N . ALA B 1 182 ? -5.961 27.031 -2.066 1 97.56 182 ALA B N 1
ATOM 4029 C CA . ALA B 1 182 ? -5.797 27.5 -3.438 1 97.56 182 ALA B CA 1
ATOM 4030 C C . ALA B 1 182 ? -4.562 28.391 -3.566 1 97.56 182 ALA B C 1
ATOM 4032 O O . ALA B 1 182 ? -3.855 28.344 -4.574 1 97.56 182 ALA B O 1
ATOM 4033 N N . GLU B 1 183 ? -4.328 29.172 -2.596 1 96.81 183 GLU B N 1
ATOM 4034 C CA . GLU B 1 183 ? -3.162 30.047 -2.578 1 96.81 183 GLU B CA 1
ATOM 4035 C C . GLU B 1 183 ? -1.864 29.25 -2.623 1 96.81 183 GLU B C 1
ATOM 4037 O O . GLU B 1 183 ? -0.809 29.781 -2.969 1 96.81 183 GLU B O 1
ATOM 4042 N N . ARG B 1 184 ? -1.983 28 -2.363 1 96.88 184 ARG B N 1
ATOM 4043 C CA . ARG B 1 184 ? -0.811 27.125 -2.309 1 96.88 184 ARG B CA 1
ATOM 4044 C C . ARG B 1 184 ? -0.839 26.094 -3.432 1 96.88 184 ARG B C 1
ATOM 4046 O O . ARG B 1 184 ? -0.153 25.078 -3.363 1 96.88 184 ARG B O 1
ATOM 4053 N N . GLY B 1 185 ? -1.679 26.328 -4.352 1 95.94 185 GLY B N 1
ATOM 4054 C CA . GLY B 1 185 ? -1.722 25.484 -5.539 1 95.94 185 GLY B CA 1
ATOM 4055 C C . GLY B 1 185 ? -2.529 24.219 -5.348 1 95.94 185 GLY B C 1
ATOM 4056 O O . GLY B 1 185 ? -2.422 23.281 -6.141 1 95.94 185 GLY B O 1
ATOM 4057 N N . LEU B 1 186 ? -3.264 24.125 -4.305 1 98.38 186 LEU B N 1
ATOM 4058 C CA . LEU B 1 186 ? -4.121 22.984 -4.004 1 98.38 186 LEU B CA 1
ATOM 4059 C C . LEU B 1 186 ? -5.59 23.344 -4.191 1 98.38 186 LEU B C 1
ATOM 4061 O O . LEU B 1 186 ? -6.094 24.266 -3.557 1 98.38 186 LEU B O 1
ATOM 4065 N N . ASN B 1 187 ? -6.262 22.625 -5.059 1 98.31 187 ASN B N 1
ATOM 4066 C CA . ASN B 1 187 ? -7.672 22.922 -5.285 1 98.31 187 ASN B CA 1
ATOM 4067 C C . ASN B 1 187 ? -8.555 22.328 -4.199 1 98.31 187 ASN B C 1
ATOM 4069 O O . ASN B 1 187 ? -8.062 21.734 -3.242 1 98.31 187 ASN B O 1
ATOM 4073 N N . LYS B 1 188 ? -9.82 22.562 -4.371 1 98.31 188 LYS B N 1
ATOM 4074 C CA . LYS B 1 188 ? -10.797 22.156 -3.365 1 98.31 188 LYS B CA 1
ATOM 4075 C C . LYS B 1 188 ? -10.766 20.641 -3.164 1 98.31 188 LYS B C 1
ATOM 4077 O O . LYS B 1 188 ? -10.898 20.156 -2.039 1 98.31 188 LYS B O 1
ATOM 4082 N N . ASN B 1 189 ? -10.609 19.859 -4.227 1 98.62 189 ASN B N 1
ATOM 4083 C CA . ASN B 1 189 ? -10.5 18.406 -4.09 1 98.62 189 ASN B CA 1
ATOM 4084 C C . ASN B 1 189 ? -9.266 18.016 -3.283 1 98.62 189 ASN B C 1
ATOM 4086 O O . ASN B 1 189 ? -9.352 17.172 -2.393 1 98.62 189 ASN B O 1
ATOM 4090 N N . ASP B 1 190 ? -8.172 18.656 -3.613 1 98.69 190 ASP B N 1
ATOM 4091 C CA . ASP B 1 190 ? -6.945 18.391 -2.867 1 98.69 190 ASP B CA 1
ATOM 4092 C C . ASP B 1 190 ? -7.145 18.656 -1.375 1 98.69 190 ASP B C 1
ATOM 4094 O O . ASP B 1 190 ? -6.68 17.875 -0.539 1 98.69 190 ASP B O 1
ATOM 4098 N N . MET B 1 191 ? -7.789 19.75 -1.085 1 98.81 191 MET B N 1
ATOM 4099 C CA . MET B 1 191 ? -8.047 20.094 0.311 1 98.81 191 MET B CA 1
ATOM 4100 C C . MET B 1 191 ? -8.82 18.984 1.011 1 98.81 191 MET B C 1
ATOM 4102 O O . MET B 1 191 ? -8.438 18.547 2.098 1 98.81 191 MET B O 1
ATOM 4106 N N . VAL B 1 192 ? -9.859 18.531 0.357 1 98.81 192 VAL B N 1
ATOM 4107 C CA . VAL B 1 192 ? -10.703 17.5 0.955 1 98.81 192 VAL B CA 1
ATOM 4108 C C . VAL B 1 192 ? -9.898 16.219 1.114 1 98.81 192 VAL B C 1
ATOM 4110 O O . VAL B 1 192 ? -9.961 15.562 2.16 1 98.81 192 VAL B O 1
ATOM 4113 N N . TYR B 1 193 ? -9.117 15.828 0.085 1 98.75 193 TYR B N 1
ATOM 4114 C CA . TYR B 1 193 ? -8.312 14.609 0.132 1 98.75 193 TYR B CA 1
ATOM 4115 C C . TYR B 1 193 ? -7.285 14.672 1.26 1 98.75 193 TYR B C 1
ATOM 4117 O O . TYR B 1 193 ? -7.109 13.703 2.002 1 98.75 193 TYR B O 1
ATOM 4125 N N . LEU B 1 194 ? -6.652 15.82 1.431 1 98.75 194 LEU B N 1
ATOM 4126 C CA . LEU B 1 194 ? -5.617 15.969 2.447 1 98.75 194 LEU B CA 1
ATOM 4127 C C . LEU B 1 194 ? -6.227 15.961 3.846 1 98.75 194 LEU B C 1
ATOM 4129 O O . LEU B 1 194 ? -5.621 15.445 4.789 1 98.75 194 LEU B O 1
ATOM 4133 N N . LEU B 1 195 ? -7.438 16.516 3.996 1 98.56 195 LEU B N 1
ATOM 4134 C CA . LEU B 1 195 ? -8.102 16.469 5.293 1 98.56 195 LEU B CA 1
ATOM 4135 C C . LEU B 1 195 ? -8.5 15.047 5.652 1 98.56 195 LEU B C 1
ATOM 4137 O O . LEU B 1 195 ? -8.734 14.742 6.824 1 98.56 195 LEU B O 1
ATOM 4141 N N . GLY B 1 196 ? -8.508 14.18 4.609 1 98.31 196 GLY B N 1
ATOM 4142 C CA . GLY B 1 196 ? -8.688 12.758 4.875 1 98.31 196 GLY B CA 1
ATOM 4143 C C . GLY B 1 196 ? -7.605 12.172 5.758 1 98.31 196 GLY B C 1
ATOM 4144 O O . GLY B 1 196 ? -7.781 11.102 6.344 1 98.31 196 GLY B O 1
ATOM 4145 N N . GLY B 1 197 ? -6.496 12.898 5.891 1 98.44 197 GLY B N 1
ATOM 4146 C CA . GLY B 1 197 ? -5.461 12.508 6.832 1 98.44 197 GLY B CA 1
ATOM 4147 C C . GLY B 1 197 ? -5.961 12.398 8.258 1 98.44 197 GLY B C 1
ATOM 4148 O O . GLY B 1 197 ? -5.344 11.727 9.094 1 98.44 197 GLY B O 1
ATOM 4149 N N . HIS B 1 198 ? -7.121 12.914 8.555 1 98.44 198 HIS B N 1
ATOM 4150 C CA . HIS B 1 198 ? -7.727 12.859 9.883 1 98.44 198 HIS B CA 1
ATOM 4151 C C . HIS B 1 198 ? -8.32 11.484 10.156 1 98.44 198 HIS B C 1
ATOM 4153 O O . HIS B 1 198 ? -8.852 11.234 11.242 1 98.44 198 HIS B O 1
ATOM 4159 N N . THR B 1 199 ? -8.148 10.539 9.211 1 98.44 199 THR B N 1
ATOM 4160 C CA . THR B 1 199 ? -8.547 9.164 9.484 1 98.44 199 THR B CA 1
ATOM 4161 C C . THR B 1 199 ? -7.617 8.523 10.508 1 98.44 199 THR B C 1
ATOM 4163 O O . THR B 1 199 ? -7.934 7.473 11.07 1 98.44 199 THR B O 1
ATOM 4166 N N . VAL B 1 200 ? -6.484 9.188 10.727 1 98.44 200 VAL B N 1
ATOM 4167 C CA . VAL B 1 200 ? -5.559 8.727 11.758 1 98.44 200 VAL B CA 1
ATOM 4168 C C . VAL B 1 200 ? -5.258 9.859 12.734 1 98.44 200 VAL B C 1
ATOM 4170 O O . VAL B 1 200 ? -5.242 11.031 12.344 1 98.44 200 VAL B O 1
ATOM 4173 N N . GLY B 1 201 ? -5.066 9.469 14.039 1 97.56 201 GLY B N 1
ATOM 4174 C CA . GLY B 1 201 ? -4.555 10.422 15.008 1 97.56 201 GLY B CA 1
ATOM 4175 C C . GLY B 1 201 ? -5.613 10.93 15.961 1 97.56 201 GLY B C 1
ATOM 4176 O O . GLY B 1 201 ? -6.742 10.43 15.977 1 97.56 201 GLY B O 1
ATOM 4177 N N . THR B 1 202 ? -5.207 11.867 16.781 1 97.25 202 THR B N 1
ATOM 4178 C CA . THR B 1 202 ? -6.039 12.414 17.844 1 97.25 202 THR B CA 1
ATOM 4179 C C . THR B 1 202 ? -6.039 13.945 17.797 1 97.25 202 THR B C 1
ATOM 4181 O O . THR B 1 202 ? -5.211 14.547 17.109 1 97.25 202 THR B O 1
ATOM 4184 N N . ALA B 1 203 ? -7.023 14.469 18.391 1 96.56 203 ALA B N 1
ATOM 4185 C CA . ALA B 1 203 ? -7.09 15.914 18.625 1 96.56 203 ALA B CA 1
ATOM 4186 C C . ALA B 1 203 ? -7.141 16.219 20.125 1 96.56 203 ALA B C 1
ATOM 4188 O O . ALA B 1 203 ? -7.801 15.516 20.891 1 96.56 203 ALA B O 1
ATOM 4189 N N . HIS B 1 204 ? -6.461 17.234 20.484 1 95.94 204 HIS B N 1
ATOM 4190 C CA . HIS B 1 204 ? -6.539 17.719 21.859 1 95.94 204 HIS B CA 1
ATOM 4191 C C . HIS B 1 204 ? -7.875 18.391 22.125 1 95.94 204 HIS B C 1
ATOM 4193 O O . HIS B 1 204 ? -8.375 19.141 21.281 1 95.94 204 HIS B O 1
ATOM 4199 N N . CYS B 1 205 ? -8.438 18.172 23.312 1 96.19 205 CYS B N 1
ATOM 4200 C CA . CYS B 1 205 ? -9.758 18.672 23.672 1 96.19 205 CYS B CA 1
ATOM 4201 C C . CYS B 1 205 ? -9.828 20.188 23.516 1 96.19 205 CYS B C 1
ATOM 4203 O O . CYS B 1 205 ? -10.852 20.719 23.094 1 96.19 205 CYS B O 1
ATOM 4205 N N . GLN B 1 206 ? -8.742 20.812 23.719 1 92.94 206 GLN B N 1
ATOM 4206 C CA . GLN B 1 206 ? -8.711 22.266 23.656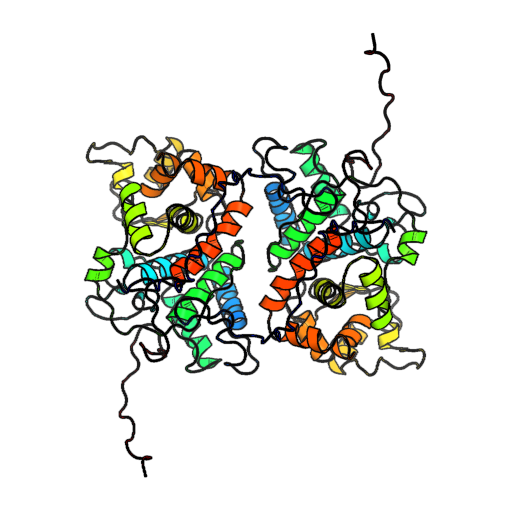 1 92.94 206 GLN B CA 1
ATOM 4207 C C . GLN B 1 206 ? -9 22.75 22.234 1 92.94 206 GLN B C 1
ATOM 4209 O O . GLN B 1 206 ? -9.492 23.875 22.047 1 92.94 206 GLN B O 1
ATOM 4214 N N . SER B 1 207 ? -8.789 21.875 21.297 1 93.44 207 SER B N 1
ATOM 4215 C CA . SER B 1 207 ? -8.922 22.297 19.906 1 93.44 207 SER B CA 1
ATOM 4216 C C . SER B 1 207 ? -10.383 22.297 19.453 1 93.44 207 SER B C 1
ATOM 4218 O O . SER B 1 207 ? -10.727 22.875 18.422 1 93.44 207 SER B O 1
ATOM 4220 N N . PHE B 1 208 ? -11.297 21.656 20.312 1 94.5 208 PHE B N 1
ATOM 4221 C CA . PHE B 1 208 ? -12.672 21.594 19.844 1 94.5 208 PHE B CA 1
ATOM 4222 C C . PHE B 1 208 ? -13.648 21.703 21.016 1 94.5 208 PHE B C 1
ATOM 4224 O O . PHE B 1 208 ? -14.852 21.484 20.844 1 94.5 208 PHE B O 1
ATOM 4231 N N . LYS B 1 209 ? -13.219 22.062 22.156 1 94.38 209 LYS B N 1
ATOM 4232 C CA . LYS B 1 209 ? -14.047 22.172 23.344 1 94.38 209 LYS B CA 1
ATOM 4233 C C . LYS B 1 209 ? -15.172 23.172 23.156 1 94.38 209 LYS B C 1
ATOM 4235 O O . LYS B 1 209 ? -16.281 23 23.672 1 94.38 209 LYS B O 1
ATOM 4240 N N . GLU B 1 210 ? -14.938 24.281 22.469 1 93 210 GLU B N 1
ATOM 4241 C CA . GLU B 1 210 ? -15.969 25.281 22.219 1 93 210 GLU B CA 1
ATOM 4242 C C . GLU B 1 210 ? -17.156 24.688 21.469 1 93 210 GLU B C 1
ATOM 4244 O O . GLU B 1 210 ? -18.297 25.062 21.703 1 93 210 GLU B O 1
ATOM 4249 N N . SER B 1 211 ? -16.859 23.766 20.578 1 94.81 211 SER B N 1
ATOM 4250 C CA . SER B 1 211 ? -17.938 23.125 19.812 1 94.81 211 SER B CA 1
ATOM 4251 C C . SER B 1 211 ? -18.797 22.25 20.703 1 94.81 211 SER B C 1
ATOM 4253 O O . SER B 1 211 ? -19.969 22 20.391 1 94.81 211 SER B O 1
ATOM 4255 N N . LEU B 1 212 ? -18.266 21.828 21.859 1 96.38 212 LEU B N 1
ATOM 4256 C CA . LEU B 1 212 ? -18.969 20.906 22.75 1 96.38 212 LEU B CA 1
ATOM 4257 C C . LEU B 1 212 ? -19.844 21.672 23.75 1 96.38 212 LEU B C 1
ATOM 4259 O O . LEU B 1 212 ? -20.859 21.156 24.203 1 96.38 212 LEU B O 1
ATOM 4263 N N . TYR B 1 213 ? -19.406 22.875 24.031 1 95.81 213 TYR B N 1
ATOM 4264 C CA . TYR B 1 213 ? -20.047 23.5 25.188 1 95.81 213 TYR B CA 1
ATOM 4265 C C . TYR B 1 213 ? -20.484 24.922 24.875 1 95.81 213 TYR B C 1
ATOM 4267 O O . TYR B 1 213 ? -21.391 25.453 25.516 1 95.81 213 TYR B O 1
ATOM 4275 N N . ASN B 1 214 ? -19.891 25.609 23.953 1 95.44 214 ASN B N 1
ATOM 4276 C CA . ASN B 1 214 ? -20.125 27.016 23.672 1 95.44 214 ASN B CA 1
ATOM 4277 C C . ASN B 1 214 ? -19.938 27.344 22.203 1 95.44 214 ASN B C 1
ATOM 4279 O O . ASN B 1 214 ? -19.156 28.234 21.844 1 95.44 214 ASN B O 1
ATOM 4283 N N . PHE B 1 215 ? -20.688 26.609 21.406 1 94.19 215 PHE B N 1
ATOM 4284 C CA . PHE B 1 215 ? -20.578 26.781 19.969 1 94.19 215 PHE B CA 1
ATOM 4285 C C . PHE B 1 215 ? -21.094 28.156 19.547 1 94.19 215 PHE B C 1
ATOM 4287 O O . PHE B 1 215 ? -22.219 28.516 19.844 1 94.19 215 PHE B O 1
ATOM 4294 N N . ASP B 1 216 ? -20.203 28.922 18.938 1 91.25 216 ASP B N 1
ATOM 4295 C CA . ASP B 1 216 ? -20.531 30.25 18.438 1 91.25 216 ASP B CA 1
ATOM 4296 C C . ASP B 1 216 ? -21 31.156 19.578 1 91.25 216 ASP B C 1
ATOM 4298 O O . ASP B 1 216 ? -21.891 32 19.375 1 91.25 216 ASP B O 1
ATOM 4302 N N . GLY B 1 217 ? -20.625 30.875 20.734 1 92.56 217 GLY B N 1
ATOM 4303 C CA . GLY B 1 217 ? -20.938 31.734 21.875 1 92.56 217 GLY B CA 1
ATOM 4304 C C . GLY B 1 217 ? -22.344 31.531 22.406 1 92.56 217 GLY B C 1
ATOM 4305 O O . GLY B 1 217 ? -22.875 32.375 23.125 1 92.56 217 GLY B O 1
ATOM 4306 N N . THR B 1 218 ? -22.969 30.406 22.125 1 94.56 218 THR B N 1
ATOM 4307 C CA . THR B 1 218 ? -24.375 30.219 22.453 1 94.56 218 THR B CA 1
ATOM 4308 C C . THR B 1 218 ? -24.531 29.469 23.766 1 94.56 218 THR B C 1
ATOM 4310 O O . THR B 1 218 ? -25.641 29.266 24.25 1 94.56 218 THR B O 1
ATOM 4313 N N . ASN B 1 219 ? -23.406 29 24.297 1 95.25 219 ASN B N 1
ATOM 4314 C CA . ASN B 1 219 ? -23.391 28.156 25.5 1 95.25 219 ASN B CA 1
ATOM 4315 C C . ASN B 1 219 ? -24.094 26.828 25.25 1 95.25 219 ASN B C 1
ATOM 4317 O O . ASN B 1 219 ? -24.672 26.234 26.172 1 95.25 219 ASN B O 1
ATOM 4321 N N . ARG B 1 220 ? -24.141 26.484 23.984 1 96.19 220 ARG B N 1
ATOM 4322 C CA . ARG B 1 220 ? -24.703 25.203 23.547 1 96.19 220 ARG B CA 1
ATOM 4323 C C . ARG B 1 220 ? -23.734 24.5 22.609 1 96.19 220 ARG B C 1
ATOM 4325 O O . ARG B 1 220 ? -22.828 25.109 22.047 1 96.19 220 ARG B O 1
ATOM 4332 N N . PRO B 1 221 ? -23.953 23.203 22.5 1 96.69 221 PRO B N 1
ATOM 4333 C CA . PRO B 1 221 ? -23.078 22.469 21.578 1 96.69 221 PRO B CA 1
ATOM 4334 C C . PRO B 1 221 ? -23.406 22.766 20.109 1 96.69 221 PRO B C 1
ATOM 4336 O O . PRO B 1 221 ? -24.5 23.266 19.812 1 96.69 221 PRO B O 1
ATOM 4339 N N . ASP B 1 222 ? -22.406 22.594 19.25 1 95.12 222 ASP B N 1
ATOM 4340 C CA . ASP B 1 222 ? -22.641 22.609 17.812 1 95.12 222 ASP B CA 1
ATOM 4341 C C . ASP B 1 222 ? -23.797 21.688 17.438 1 95.12 222 ASP B C 1
ATOM 4343 O O . ASP B 1 222 ? -23.75 20.484 17.688 1 95.12 222 ASP B O 1
ATOM 4347 N N . PRO B 1 223 ? -24.797 22.203 16.828 1 94.88 223 PRO B N 1
ATOM 4348 C CA . PRO B 1 223 ? -26.016 21.422 16.578 1 94.88 223 PRO B CA 1
ATOM 4349 C C . PRO B 1 223 ? -25.812 20.391 15.469 1 94.88 223 PRO B C 1
ATOM 4351 O O . PRO B 1 223 ? -26.672 19.5 15.297 1 94.88 223 PRO B O 1
ATOM 4354 N N . THR B 1 224 ? -24.75 20.469 14.719 1 93.69 224 THR B N 1
ATOM 4355 C CA . THR B 1 224 ? -24.547 19.531 13.617 1 93.69 224 THR B CA 1
ATOM 4356 C C . THR B 1 224 ? -23.938 18.234 14.117 1 93.69 224 THR B C 1
ATOM 4358 O O . THR B 1 224 ? -23.922 17.234 13.398 1 93.69 224 THR B O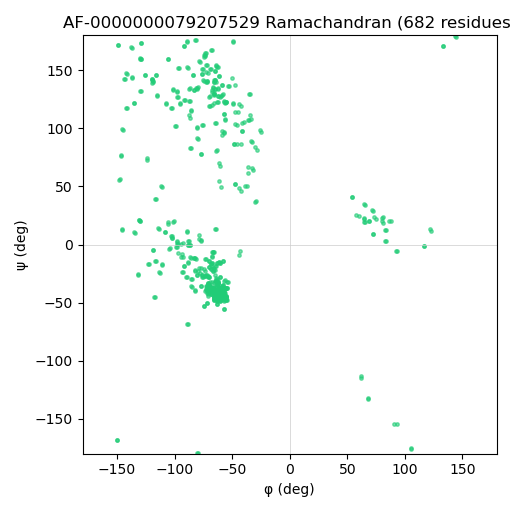 1
ATOM 4361 N N . ILE B 1 225 ? -23.469 18.219 15.383 1 94.94 225 ILE B N 1
ATOM 4362 C CA . ILE B 1 225 ? -22.844 17.016 15.938 1 94.94 225 ILE B CA 1
ATOM 4363 C C . ILE B 1 225 ? -23.906 16.031 16.375 1 94.94 225 ILE B C 1
ATOM 4365 O O . ILE B 1 225 ? -24.906 16.422 17 1 94.94 225 ILE B O 1
ATOM 4369 N N . SER B 1 226 ? -23.719 14.797 16.047 1 96.25 226 SER B N 1
ATOM 4370 C CA . SER B 1 226 ? -24.688 13.789 16.5 1 96.25 226 SER B CA 1
ATOM 4371 C C . SER B 1 226 ? -24.719 13.695 18.016 1 96.25 226 SER B C 1
ATOM 4373 O O . SER B 1 226 ? -23.719 13.953 18.688 1 96.25 226 SER B O 1
ATOM 4375 N N . SER B 1 227 ? -25.906 13.273 18.547 1 96.44 227 SER B N 1
ATOM 4376 C CA . SER B 1 227 ? -26.062 13.141 19.984 1 96.44 227 SER B CA 1
ATOM 4377 C C . SER B 1 227 ? -25.094 12.102 20.562 1 96.44 227 SER B C 1
ATOM 4379 O O . SER B 1 227 ? -24.562 12.281 21.656 1 96.44 227 SER B O 1
ATOM 4381 N N . ALA B 1 228 ? -24.922 11.078 19.812 1 95.81 228 ALA B N 1
ATOM 4382 C CA . ALA B 1 228 ? -24.047 10.008 20.281 1 95.81 228 ALA B CA 1
ATOM 4383 C C . ALA B 1 228 ? -22.594 10.492 20.375 1 95.81 228 ALA B C 1
ATOM 4385 O O . ALA B 1 228 ? -21.906 10.227 21.359 1 95.81 228 ALA B O 1
ATOM 4386 N N . LEU B 1 229 ? -22.141 11.156 19.344 1 96.69 229 LEU B N 1
ATOM 4387 C CA . LEU B 1 229 ? -20.781 11.656 19.359 1 96.69 229 LEU B CA 1
ATOM 4388 C C . LEU B 1 229 ? -20.609 12.727 20.438 1 96.69 229 LEU B C 1
ATOM 4390 O O . LEU B 1 229 ? -19.578 12.773 21.109 1 96.69 229 LEU B O 1
ATOM 4394 N N . LEU B 1 230 ? -21.594 13.594 20.562 1 97 230 LEU B N 1
ATOM 4395 C CA . LEU B 1 230 ? -21.547 14.656 21.562 1 97 230 LEU B CA 1
ATOM 4396 C C . LEU B 1 230 ? -21.328 14.078 22.953 1 97 230 LEU B C 1
ATOM 4398 O O . LEU B 1 230 ? -20.469 14.547 23.703 1 97 230 LEU B O 1
ATOM 4402 N N . ARG B 1 231 ? -22.078 13.078 23.266 1 97.19 231 ARG B N 1
ATOM 4403 C CA . ARG B 1 231 ? -21.953 12.43 24.578 1 97.19 231 ARG B CA 1
ATOM 4404 C C . ARG B 1 231 ? -20.562 11.836 24.766 1 97.19 231 ARG B C 1
ATOM 4406 O O . ARG B 1 231 ? -19.953 12 25.828 1 97.19 231 ARG B O 1
ATOM 4413 N N . LEU B 1 232 ? -20.109 11.172 23.766 1 96.88 232 LEU B N 1
ATOM 4414 C CA . LEU B 1 232 ? -18.797 10.547 23.812 1 96.88 232 LEU B CA 1
ATOM 4415 C C . LEU B 1 232 ? -17.703 11.594 24.031 1 96.88 232 LEU B C 1
ATOM 4417 O O . LEU B 1 232 ? -16.828 11.422 24.875 1 96.88 232 LEU B O 1
ATOM 4421 N N . LEU B 1 233 ? -17.766 12.664 23.281 1 97.06 233 LEU B N 1
ATOM 4422 C CA . LEU B 1 233 ? -16.734 13.695 23.359 1 97.06 233 LEU B CA 1
ATOM 4423 C C . LEU B 1 233 ? -16.812 14.453 24.672 1 97.06 233 LEU B C 1
ATOM 4425 O O . LEU B 1 233 ? -15.781 14.859 25.219 1 97.06 233 LEU B O 1
ATOM 4429 N N . GLN B 1 234 ? -17.969 14.656 25.188 1 97 234 GLN B N 1
ATOM 4430 C CA . GLN B 1 234 ? -18.109 15.336 26.469 1 97 234 GLN B CA 1
ATOM 4431 C C . GLN B 1 234 ? -17.578 14.477 27.609 1 97 234 GLN B C 1
ATOM 4433 O O . GLN B 1 234 ? -17.047 15 28.594 1 97 234 GLN B O 1
ATOM 4438 N N . GLN B 1 235 ? -17.719 13.188 27.438 1 96.56 235 GLN B N 1
ATOM 4439 C CA . GLN B 1 235 ? -17.141 12.281 28.422 1 96.56 235 GLN B CA 1
ATOM 4440 C C . GLN B 1 235 ? -15.609 12.328 28.391 1 96.56 235 GLN B C 1
ATOM 4442 O O . GLN B 1 235 ? -14.961 12.328 29.422 1 96.56 235 GLN B O 1
ATOM 4447 N N . THR B 1 236 ? -15.07 12.43 27.234 1 96.75 236 THR B N 1
ATOM 4448 C CA . THR B 1 236 ? -13.625 12.453 27.047 1 96.75 236 THR B CA 1
ATOM 4449 C C . THR B 1 236 ? -13.055 13.828 27.406 1 96.75 236 THR B C 1
ATOM 4451 O O . THR B 1 236 ? -11.945 13.93 27.922 1 96.75 236 THR B O 1
ATOM 4454 N N . CYS B 1 237 ? -13.844 14.812 27.078 1 96.94 237 CYS B N 1
ATOM 4455 C CA . CYS B 1 237 ? -13.43 16.203 27.25 1 96.94 237 CYS B CA 1
ATOM 4456 C C . CYS B 1 237 ? -14.43 16.969 28.109 1 96.94 237 CYS B C 1
ATOM 4458 O O . CYS B 1 237 ? -15.086 17.906 27.641 1 96.94 237 CYS B O 1
ATOM 4460 N N . PRO B 1 238 ? -14.391 16.703 29.359 1 95.56 238 PRO B N 1
ATOM 4461 C CA . PRO B 1 238 ? -15.328 17.438 30.219 1 95.56 238 PRO B CA 1
ATOM 4462 C C . PRO B 1 238 ? -15.062 18.938 30.25 1 95.56 238 PRO B C 1
ATOM 4464 O O . PRO B 1 238 ? -13.906 19.359 30.125 1 95.56 238 PRO B O 1
ATOM 4467 N N . GLN B 1 239 ? -16.094 19.688 30.531 1 91.44 239 GLN B N 1
ATOM 4468 C CA . GLN B 1 239 ? -16.047 21.141 30.453 1 91.44 239 GLN B CA 1
ATOM 4469 C C . GLN B 1 239 ? -15.039 21.719 31.453 1 91.44 239 GLN B C 1
ATOM 4471 O O . GLN B 1 239 ? -14.297 22.641 31.125 1 91.44 239 GLN B O 1
ATOM 4476 N N . ASN B 1 240 ? -14.922 21.188 32.625 1 88.25 240 ASN B N 1
ATOM 4477 C CA . ASN B 1 240 ? -14.117 21.781 33.688 1 88.25 240 ASN B CA 1
ATOM 4478 C C . ASN B 1 240 ? -12.812 21.016 33.906 1 88.25 240 ASN B C 1
ATOM 4480 O O . ASN B 1 240 ? -12.164 21.172 34.938 1 88.25 240 ASN B O 1
ATOM 4484 N N . SER B 1 241 ? -12.516 20.266 32.906 1 88 241 SER B N 1
ATOM 4485 C CA . SER B 1 241 ? -11.281 19.516 33.062 1 88 241 SER B CA 1
ATOM 4486 C C . SER B 1 241 ? -10.062 20.406 32.969 1 88 241 SER B C 1
ATOM 4488 O O . SER B 1 241 ? -10.016 21.328 32.156 1 88 241 SER B O 1
ATOM 4490 N N . GLN B 1 242 ? -9.047 20.172 33.812 1 87.31 242 GLN B N 1
ATOM 4491 C CA . GLN B 1 242 ? -7.773 20.875 33.781 1 87.31 242 GLN B CA 1
ATOM 4492 C C . GLN B 1 242 ? -6.742 20.125 32.969 1 87.31 242 GLN B C 1
ATOM 4494 O O . GLN B 1 242 ? -5.672 20.656 32.656 1 87.31 242 GLN B O 1
ATOM 4499 N N . VAL B 1 243 ? -7.125 18.938 32.656 1 89.38 243 VAL B N 1
ATOM 4500 C CA . VAL B 1 243 ? -6.254 18.109 31.828 1 89.38 243 VAL B CA 1
ATOM 4501 C C . VAL B 1 243 ? -6.695 18.172 30.375 1 89.38 243 VAL B C 1
ATOM 4503 O O . VAL B 1 243 ? -7.895 18.141 30.078 1 89.38 243 VAL B O 1
ATOM 4506 N N . ASP B 1 244 ? -5.734 18.391 29.469 1 91.62 244 ASP B N 1
ATOM 4507 C CA . ASP B 1 244 ? -6.047 18.422 28.047 1 91.62 244 ASP B CA 1
ATOM 4508 C C . ASP B 1 244 ? -6.008 17.016 27.438 1 91.62 244 ASP B C 1
ATOM 4510 O O . ASP B 1 244 ? -5.055 16.672 26.75 1 91.62 244 ASP B O 1
ATOM 4514 N N . ASN B 1 245 ? -7.094 16.312 27.594 1 95.38 245 ASN B N 1
ATOM 4515 C CA . ASN B 1 245 ? -7.227 14.961 27.047 1 95.38 245 ASN B CA 1
ATOM 4516 C C . ASN B 1 245 ? -7.27 14.977 25.516 1 95.38 245 ASN B C 1
ATOM 4518 O O . ASN B 1 245 ? -7.34 16.047 24.906 1 95.38 245 ASN B O 1
ATOM 4522 N N . GLU B 1 246 ? -7.137 13.828 24.969 1 96.25 246 GLU B N 1
ATOM 4523 C CA . GLU B 1 246 ? -7.207 13.695 23.516 1 96.25 246 GLU B CA 1
ATOM 4524 C C . GLU B 1 246 ? -8.352 12.773 23.094 1 96.25 246 GLU B C 1
ATOM 4526 O O . GLU B 1 246 ? -8.688 11.828 23.812 1 96.25 246 GLU B O 1
ATOM 4531 N N . ALA B 1 247 ? -8.93 13.156 22.062 1 96.62 247 ALA B N 1
ATOM 4532 C CA . ALA B 1 247 ? -9.93 12.305 21.422 1 96.62 247 ALA B CA 1
ATOM 4533 C C . ALA B 1 247 ? -9.492 11.883 20.031 1 96.62 247 ALA B C 1
ATOM 4535 O O . ALA B 1 247 ? -8.875 12.672 19.297 1 96.62 247 ALA B O 1
ATOM 4536 N N . PHE B 1 248 ? -9.844 10.68 19.594 1 97.25 248 PHE B N 1
ATOM 4537 C CA . PHE B 1 248 ? -9.516 10.211 18.266 1 97.25 248 PHE B CA 1
ATOM 4538 C C . PHE B 1 248 ? -10.25 11.039 17.203 1 97.25 248 PHE B C 1
ATOM 4540 O O . PHE B 1 248 ? -11.422 11.391 17.391 1 97.25 248 PHE B O 1
ATOM 4547 N N . LEU B 1 249 ? -9.586 11.352 16.125 1 97.5 249 LEU B N 1
ATOM 4548 C CA . LEU B 1 249 ? -10.211 12.047 14.992 1 97.5 249 LEU B CA 1
ATOM 4549 C C . LEU B 1 249 ? -11.18 11.133 14.258 1 97.5 249 LEU B C 1
ATOM 4551 O O . LEU B 1 249 ? -12.234 11.57 13.805 1 97.5 249 LEU B O 1
ATOM 4555 N N . ASP B 1 250 ? -10.789 9.961 14.078 1 96.69 250 ASP B N 1
ATOM 4556 C CA . ASP B 1 250 ? -11.648 8.883 13.594 1 96.69 250 ASP B CA 1
ATOM 4557 C C . ASP B 1 250 ? -12.07 7.965 14.734 1 96.69 250 ASP B C 1
ATOM 4559 O O . ASP B 1 250 ? -11.234 7.293 15.344 1 96.69 250 ASP B O 1
ATOM 4563 N N . GLN B 1 251 ? -13.398 7.922 14.961 1 94.75 251 GLN B N 1
ATOM 4564 C CA . GLN B 1 251 ? -13.945 7.23 16.125 1 94.75 251 GLN B CA 1
ATOM 4565 C C . GLN B 1 251 ? -14.203 5.758 15.812 1 94.75 251 GLN B C 1
ATOM 4567 O O . GLN B 1 251 ? -14.68 5.012 16.672 1 94.75 251 GLN B O 1
ATOM 4572 N N . THR B 1 252 ? -13.914 5.379 14.594 1 91.69 252 THR B N 1
ATOM 4573 C CA . THR B 1 252 ? -14.141 3.98 14.234 1 91.69 252 THR B CA 1
ATOM 4574 C C . THR B 1 252 ? -13.266 3.059 15.086 1 91.69 252 THR B C 1
ATOM 4576 O O . THR B 1 252 ? -12.039 3.182 15.078 1 91.69 252 THR B O 1
ATOM 4579 N N . PRO B 1 253 ? -13.906 2.141 15.789 1 89.06 253 PRO B N 1
ATOM 4580 C CA . PRO B 1 253 ? -13.125 1.27 16.672 1 89.06 253 PRO B CA 1
ATOM 4581 C C . PRO B 1 253 ? -12.062 0.471 15.938 1 89.06 253 PRO B C 1
ATOM 4583 O O . PRO B 1 253 ? -12.312 -0.025 14.836 1 89.06 253 PRO B O 1
ATOM 4586 N N . LYS B 1 254 ? -10.898 0.365 16.484 1 85.12 254 LYS B N 1
ATOM 4587 C CA . LYS B 1 254 ? -9.773 -0.45 16.031 1 85.12 254 LYS B CA 1
ATOM 4588 C C . LYS B 1 254 ? -9.25 0.02 14.688 1 85.12 254 LYS B C 1
ATOM 4590 O O . LYS B 1 254 ? -8.609 -0.745 13.961 1 85.12 254 LYS B O 1
ATOM 4595 N N . SER B 1 255 ? -9.562 1.226 14.32 1 87.69 255 SER B N 1
ATOM 4596 C CA . SER B 1 255 ? -9.07 1.751 13.055 1 87.69 255 SER B CA 1
ATOM 4597 C C . SER B 1 255 ? -8.438 3.131 13.234 1 87.69 255 SER B C 1
ATOM 4599 O O . SER B 1 255 ? -8.211 3.846 12.258 1 87.69 255 SER B O 1
ATOM 4601 N N . GLU B 1 256 ? -8.055 3.461 14.445 1 91.19 256 GLU B N 1
ATOM 4602 C CA . GLU B 1 256 ? -7.656 4.82 14.789 1 91.19 256 GLU B CA 1
ATOM 4603 C C . GLU B 1 256 ? -6.316 5.18 14.148 1 91.19 256 GLU B C 1
ATOM 4605 O O . GLU B 1 256 ? -5.965 6.359 14.055 1 91.19 256 GLU B O 1
ATOM 4610 N N . PHE B 1 257 ? -5.559 4.16 13.75 1 94.12 257 PHE B N 1
ATOM 4611 C CA . PHE B 1 257 ? -4.266 4.414 13.133 1 94.12 257 PHE B CA 1
ATOM 4612 C C . PHE B 1 257 ? -4.113 3.619 11.844 1 94.12 257 PHE B C 1
ATOM 4614 O O . PHE B 1 257 ? -2.994 3.338 11.406 1 94.12 257 PHE B O 1
ATOM 4621 N N . THR B 1 258 ? -5.285 3.238 11.336 1 92.94 258 THR B N 1
ATOM 4622 C CA . THR B 1 258 ? -5.363 2.645 10.008 1 92.94 258 THR B CA 1
ATOM 4623 C C . THR B 1 258 ? -5.75 3.691 8.961 1 92.94 258 THR B C 1
ATOM 4625 O O . THR B 1 258 ? -6.715 4.434 9.156 1 92.94 258 THR B O 1
ATOM 4628 N N . PHE B 1 259 ? -4.961 3.756 7.949 1 96.38 259 PHE B N 1
ATOM 4629 C CA . PHE B 1 259 ? -5.262 4.727 6.902 1 96.38 259 PHE B CA 1
ATOM 4630 C C . PHE B 1 259 ? -6.34 4.191 5.965 1 96.38 259 PHE B C 1
ATOM 4632 O O . PHE B 1 259 ? -6.062 3.359 5.102 1 96.38 259 PHE B O 1
ATOM 4639 N N . ASP B 1 260 ? -7.578 4.668 6.184 1 93.88 260 ASP B N 1
ATOM 4640 C CA . ASP B 1 260 ? -8.75 4.227 5.434 1 93.88 260 ASP B CA 1
ATOM 4641 C C . ASP B 1 260 ? -9.789 5.34 5.332 1 93.88 260 ASP B C 1
ATOM 4643 O O . ASP B 1 260 ? -9.469 6.516 5.527 1 93.88 260 ASP B O 1
ATOM 4647 N N . ASN B 1 261 ? -11.047 4.969 4.863 1 94.94 261 ASN B N 1
ATOM 4648 C CA . ASN B 1 261 ? -12.008 6.039 4.637 1 94.94 261 ASN B CA 1
ATOM 4649 C C . ASN B 1 261 ? -13.008 6.148 5.785 1 94.94 261 ASN B C 1
ATOM 4651 O O . ASN B 1 261 ? -14.117 6.656 5.602 1 94.94 261 ASN B O 1
ATOM 4655 N N . GLY B 1 262 ? -12.625 5.578 6.965 1 95.12 262 GLY B N 1
ATOM 4656 C CA . GLY B 1 262 ? -13.5 5.664 8.125 1 95.12 262 GLY B CA 1
ATOM 4657 C C . GLY B 1 262 ? -13.844 7.09 8.508 1 95.12 262 GLY B C 1
ATOM 4658 O O . GLY B 1 262 ? -14.984 7.383 8.867 1 95.12 262 GLY B O 1
ATOM 4659 N N . TYR B 1 263 ? -12.898 7.977 8.375 1 97.5 263 TYR B N 1
ATOM 4660 C CA . TYR B 1 263 ? -13.086 9.398 8.633 1 97.5 263 TYR B CA 1
ATOM 4661 C C . TYR B 1 263 ? -14.227 9.961 7.793 1 97.5 263 TYR B C 1
ATOM 4663 O O . TYR B 1 263 ? -15.109 10.648 8.32 1 97.5 263 TYR B O 1
ATOM 4671 N N . PHE B 1 264 ? -14.25 9.656 6.52 1 97.19 264 PHE B N 1
ATOM 4672 C CA . PHE B 1 264 ? -15.273 10.188 5.633 1 97.19 264 PHE B CA 1
ATOM 4673 C C . PHE B 1 264 ? -16.641 9.578 5.949 1 97.19 264 PHE B C 1
ATOM 4675 O O . PHE B 1 264 ? -17.656 10.266 5.926 1 97.19 264 PHE B O 1
ATOM 4682 N N . LYS B 1 265 ? -16.672 8.281 6.234 1 94.56 265 LYS B N 1
ATOM 4683 C CA . LYS B 1 265 ? -17.922 7.641 6.621 1 94.56 265 LYS B CA 1
ATOM 4684 C C . LYS B 1 265 ? -18.516 8.297 7.859 1 94.56 265 LYS B C 1
ATOM 4686 O O . LYS B 1 265 ? -19.719 8.578 7.906 1 94.56 265 LYS B O 1
ATOM 4691 N N . GLN B 1 266 ? -17.688 8.578 8.805 1 96.5 266 GLN B N 1
ATOM 4692 C CA . GLN B 1 266 ? -18.219 9.094 10.062 1 96.5 266 GLN B CA 1
ATOM 4693 C C . GLN B 1 266 ? -18.703 10.531 9.906 1 96.5 266 GLN B C 1
ATOM 4695 O O . GLN B 1 266 ? -19.703 10.922 10.516 1 96.5 266 GLN B O 1
ATOM 4700 N N . ILE B 1 267 ? -18 11.312 9.086 1 97.5 267 ILE B N 1
ATOM 4701 C CA . ILE B 1 267 ? -18.422 12.711 9.023 1 97.5 267 ILE B CA 1
ATOM 4702 C C . ILE B 1 267 ? -19.703 12.828 8.195 1 97.5 267 ILE B C 1
ATOM 4704 O O . ILE B 1 267 ? -20.547 13.695 8.453 1 97.5 267 ILE B O 1
ATOM 4708 N N . VAL B 1 268 ? -19.922 11.969 7.289 1 96.38 268 VAL B N 1
ATOM 4709 C CA . VAL B 1 268 ? -21.188 11.914 6.578 1 96.38 268 VAL B CA 1
ATOM 4710 C C . VAL B 1 268 ? -22.312 11.57 7.555 1 96.38 268 VAL B C 1
ATOM 4712 O O . VAL B 1 268 ? -23.438 12.055 7.422 1 96.38 268 VAL B O 1
ATOM 4715 N N . ALA B 1 269 ? -22.016 10.82 8.602 1 95.44 269 ALA B N 1
ATOM 4716 C CA . ALA B 1 269 ? -22.969 10.414 9.617 1 95.44 269 ALA B CA 1
ATOM 4717 C C . ALA B 1 269 ? -23.047 11.438 10.742 1 95.44 269 ALA B C 1
ATOM 4719 O O . ALA B 1 269 ? -23.562 11.148 11.828 1 95.44 269 ALA B O 1
ATOM 4720 N N . HIS B 1 270 ? -22.453 12.641 10.578 1 95.75 270 HIS B N 1
ATOM 4721 C CA . HIS B 1 270 ? -22.484 13.773 11.508 1 95.75 270 HIS B CA 1
ATOM 4722 C C . HIS B 1 270 ? -21.625 13.5 12.734 1 95.75 270 HIS B C 1
ATOM 4724 O O . HIS B 1 270 ? -21.938 13.961 13.836 1 95.75 270 HIS B O 1
ATOM 4730 N N . ASN B 1 271 ? -20.609 12.703 12.539 1 96.19 271 ASN B N 1
ATOM 4731 C CA . ASN B 1 271 ? -19.672 12.375 13.609 1 96.19 271 ASN B CA 1
ATOM 4732 C C . ASN B 1 271 ? -18.297 12.984 13.367 1 96.19 271 ASN B C 1
ATOM 4734 O O . ASN B 1 271 ? -17.281 12.289 13.43 1 96.19 271 ASN B O 1
ATOM 4738 N N . GLY B 1 272 ? -18.266 14.289 13.062 1 96.19 272 GLY B N 1
ATOM 4739 C CA . GLY B 1 272 ? -17.016 15 12.898 1 96.19 272 GLY B CA 1
ATOM 4740 C C . GLY B 1 272 ? -16.469 15.547 14.211 1 96.19 272 GLY B C 1
ATOM 4741 O O . GLY B 1 272 ? -17.141 16.328 14.883 1 96.19 272 GLY B O 1
ATOM 4742 N N . THR B 1 273 ? -15.281 15.188 14.562 1 95.88 273 THR B N 1
ATOM 4743 C CA . THR B 1 273 ? -14.68 15.586 15.828 1 95.88 273 THR B CA 1
ATOM 4744 C C . THR B 1 273 ? -14.32 17.078 15.805 1 95.88 273 THR B C 1
ATOM 4746 O O . THR B 1 273 ? -14.648 17.812 16.734 1 95.88 273 THR B O 1
ATOM 4749 N N . LEU B 1 274 ? -13.617 17.516 14.75 1 97 274 LEU B N 1
ATOM 4750 C CA . LEU B 1 274 ? -13.297 18.938 14.602 1 97 274 LEU B CA 1
ATOM 4751 C C . LEU B 1 274 ? -14.398 19.656 13.836 1 97 274 LEU B C 1
ATOM 4753 O O . LEU B 1 274 ? -15.102 19.062 13.023 1 97 274 LEU B O 1
ATOM 4757 N N . GLU B 1 275 ? -14.531 20.891 14.102 1 95.56 275 GLU B N 1
ATOM 4758 C CA . GLU B 1 275 ? -15.555 21.688 13.438 1 95.56 275 GLU B CA 1
ATOM 4759 C C . GLU B 1 275 ? -15.391 21.656 11.922 1 95.56 275 GLU B C 1
ATOM 4761 O O . GLU B 1 275 ? -16.359 21.453 11.188 1 95.56 275 GLU B O 1
ATOM 4766 N N . ILE B 1 276 ? -14.195 21.797 11.445 1 96.94 276 ILE B N 1
ATOM 4767 C CA . ILE B 1 276 ? -13.938 21.812 10.008 1 96.94 276 ILE B CA 1
ATOM 4768 C C . ILE B 1 276 ? -14.328 20.453 9.406 1 96.94 276 ILE B C 1
ATOM 4770 O O . ILE B 1 276 ? -14.797 20.391 8.266 1 96.94 276 ILE B O 1
ATOM 4774 N N . ASP B 1 277 ? -14.148 19.391 10.141 1 96.94 277 ASP B N 1
ATOM 4775 C CA . ASP B 1 277 ? -14.484 18.062 9.648 1 96.94 277 ASP B CA 1
ATOM 4776 C C . ASP B 1 277 ? -15.984 17.938 9.375 1 96.94 277 ASP B C 1
ATOM 4778 O O . ASP B 1 277 ? -16.391 17.5 8.305 1 96.94 277 ASP B O 1
ATOM 4782 N N . GLN B 1 278 ? -16.766 18.359 10.336 1 94.94 278 GLN B N 1
ATOM 4783 C CA . GLN B 1 278 ? -18.203 18.266 10.156 1 94.94 278 GLN B CA 1
ATOM 4784 C C . GLN B 1 278 ? -18.688 19.188 9.055 1 94.94 278 GLN B C 1
ATOM 4786 O O . GLN B 1 278 ? -19.578 18.828 8.273 1 94.94 278 GLN B O 1
ATOM 4791 N N . GLN B 1 279 ? -18.094 20.359 9 1 96.38 279 GLN B N 1
ATOM 4792 C CA . GLN B 1 279 ? -18.484 21.328 7.984 1 96.38 279 GLN B CA 1
ATOM 4793 C C . GLN B 1 279 ? -18.172 20.812 6.586 1 96.38 279 GLN B C 1
ATOM 4795 O O . GLN B 1 279 ? -18.906 21.078 5.637 1 96.38 279 GLN B O 1
ATOM 4800 N N . LEU B 1 280 ? -17.109 20.062 6.426 1 98 280 LEU B N 1
ATOM 4801 C CA . LEU B 1 280 ? -16.75 19.469 5.137 1 98 280 LEU B CA 1
ATOM 4802 C C . LEU B 1 280 ? -17.875 18.594 4.605 1 98 280 LEU B C 1
ATOM 4804 O O . LEU B 1 280 ? -18.125 18.562 3.4 1 98 280 LEU B O 1
ATOM 4808 N N . ALA B 1 281 ? -18.531 17.859 5.473 1 97.69 281 ALA B N 1
ATOM 4809 C CA . ALA B 1 281 ? -19.531 16.875 5.098 1 97.69 281 ALA B CA 1
ATOM 4810 C C . ALA B 1 281 ? -20.859 17.531 4.734 1 97.69 281 ALA B C 1
ATOM 4812 O O . ALA B 1 281 ? -21.688 16.938 4.043 1 97.69 281 ALA B O 1
ATOM 4813 N N . ILE B 1 282 ? -21.078 18.781 5.188 1 96.69 282 ILE B N 1
ATOM 4814 C CA . ILE B 1 282 ? -22.406 19.359 5.012 1 96.69 282 ILE B CA 1
ATOM 4815 C C . ILE B 1 282 ? -22.328 20.531 4.031 1 96.69 282 ILE B C 1
ATOM 4817 O O . ILE B 1 282 ? -23.328 20.859 3.383 1 96.69 282 ILE B O 1
ATOM 4821 N N . HIS B 1 283 ? -21.188 21.156 3.873 1 97.88 283 HIS B N 1
ATOM 4822 C CA . HIS B 1 283 ? -21.078 22.344 3.02 1 97.88 283 HIS B CA 1
ATOM 4823 C C . HIS B 1 283 ? -21.344 21.984 1.559 1 97.88 283 HIS B C 1
ATOM 4825 O O . HIS B 1 283 ? -20.859 20.969 1.064 1 97.88 283 HIS B O 1
ATOM 4831 N N . PRO B 1 284 ? -22.016 22.828 0.832 1 98 284 PRO B N 1
ATOM 4832 C CA . PRO B 1 284 ? -22.422 22.5 -0.539 1 98 284 PRO B CA 1
ATOM 4833 C C . PRO B 1 284 ? -21.234 22.328 -1.482 1 98 284 PRO B C 1
ATOM 4835 O O . PRO B 1 284 ? -21.312 21.562 -2.441 1 98 284 PRO B O 1
ATOM 4838 N N . GLU B 1 285 ? -20.141 22.938 -1.229 1 97.69 285 GLU B N 1
ATOM 4839 C CA . GLU B 1 285 ? -19 22.875 -2.123 1 97.69 285 GLU B CA 1
ATOM 4840 C C . GLU B 1 285 ? -18.219 21.578 -1.948 1 97.69 285 GLU B C 1
ATOM 4842 O O . GLU B 1 285 ? -17.5 21.156 -2.846 1 97.69 285 GLU B O 1
ATOM 4847 N N . THR B 1 286 ? -18.375 20.969 -0.772 1 98.56 286 THR B N 1
ATOM 4848 C CA . THR B 1 286 ? -17.469 19.844 -0.503 1 98.56 286 THR B CA 1
ATOM 4849 C C . THR B 1 286 ? -18.25 18.578 -0.199 1 98.56 286 THR B C 1
ATOM 4851 O O . THR B 1 286 ? -17.703 17.469 -0.263 1 98.56 286 THR B O 1
ATOM 4854 N N . ARG B 1 287 ? -19.547 18.656 0.12 1 98.06 287 ARG B N 1
ATOM 4855 C CA . ARG B 1 287 ? -20.328 17.516 0.589 1 98.06 287 ARG B CA 1
ATOM 4856 C C . ARG B 1 287 ? -20.344 16.406 -0.448 1 98.06 287 ARG B C 1
ATOM 4858 O O . ARG B 1 287 ? -20.328 15.219 -0.097 1 98.06 287 ARG B O 1
ATOM 4865 N N . GLY B 1 288 ? -20.438 16.766 -1.755 1 97.06 288 GLY B N 1
ATOM 4866 C CA . GLY B 1 288 ? -20.438 15.758 -2.795 1 97.06 288 GLY B CA 1
ATOM 4867 C C . GLY B 1 288 ? -19.141 14.977 -2.865 1 97.06 288 GLY B C 1
ATOM 4868 O O . GLY B 1 288 ? -19.156 13.758 -3.035 1 97.06 288 GLY B O 1
ATOM 4869 N N . ILE B 1 289 ? -18.016 15.641 -2.768 1 97.69 289 ILE B N 1
ATOM 4870 C CA . ILE B 1 289 ? -16.703 15 -2.762 1 97.69 289 ILE B CA 1
ATOM 4871 C C . ILE B 1 289 ? -16.594 14.062 -1.562 1 97.69 289 ILE B C 1
ATOM 4873 O O . ILE B 1 289 ? -16.172 12.914 -1.701 1 97.69 289 ILE B O 1
ATOM 4877 N N . VAL B 1 290 ? -17 14.539 -0.382 1 98.12 290 VAL B N 1
ATOM 4878 C CA . VAL B 1 290 ? -16.922 13.781 0.862 1 98.12 290 VAL B CA 1
ATOM 4879 C C . VAL B 1 290 ? -17.75 12.5 0.747 1 98.12 290 VAL B C 1
ATOM 4881 O O . VAL B 1 290 ? -17.297 11.422 1.121 1 98.12 290 VAL B O 1
ATOM 4884 N N . ARG B 1 291 ? -18.922 12.602 0.199 1 94.62 291 ARG B N 1
ATOM 4885 C CA . ARG B 1 291 ? -19.797 11.445 0.047 1 94.62 291 ARG B CA 1
ATOM 4886 C C . ARG B 1 291 ? -19.172 10.406 -0.877 1 94.62 291 ARG B C 1
ATOM 4888 O O . ARG B 1 291 ? -19.266 9.203 -0.619 1 94.62 291 ARG B O 1
ATOM 4895 N N . GLY B 1 292 ? -18.578 10.898 -1.947 1 91.94 292 GLY B N 1
ATOM 4896 C CA . GLY B 1 292 ? -17.891 9.992 -2.852 1 91.94 292 GLY B CA 1
ATOM 4897 C C . GLY B 1 292 ? -16.75 9.227 -2.189 1 91.94 292 GLY B C 1
ATOM 4898 O O . GLY B 1 292 ? -16.594 8.031 -2.422 1 91.94 292 GLY B O 1
ATOM 4899 N N . LEU B 1 293 ? -16.016 9.844 -1.359 1 95.19 293 LEU B N 1
ATOM 4900 C CA . LEU B 1 293 ? -14.875 9.234 -0.688 1 95.19 293 LEU B CA 1
ATOM 4901 C C . LEU B 1 293 ? -15.328 8.305 0.43 1 95.19 293 LEU B C 1
ATOM 4903 O O . LEU B 1 293 ? -14.625 7.355 0.782 1 95.19 293 LEU B O 1
ATOM 4907 N N . ALA B 1 294 ? -16.516 8.555 0.997 1 93.5 294 ALA B N 1
ATOM 4908 C CA . ALA B 1 294 ? -17.078 7.691 2.027 1 93.5 294 ALA B CA 1
ATOM 4909 C C . ALA B 1 294 ? -17.547 6.363 1.437 1 93.5 294 ALA B C 1
ATOM 4911 O O . ALA B 1 294 ? -17.516 5.328 2.107 1 93.5 294 ALA B O 1
ATOM 4912 N N . MET B 1 295 ? -17.875 6.402 0.186 1 86.75 295 MET B N 1
ATOM 4913 C CA . MET B 1 295 ? -18.5 5.238 -0.445 1 86.75 295 MET B CA 1
ATOM 4914 C C . MET B 1 295 ? -17.438 4.223 -0.865 1 86.75 295 MET B C 1
ATOM 4916 O O . MET B 1 295 ? -17.734 3.033 -1.003 1 86.75 295 MET B O 1
ATOM 4920 N N . SER B 1 296 ? -16.25 4.711 -1.019 1 83.31 296 SER B N 1
ATOM 4921 C CA . SER B 1 296 ? -15.211 3.801 -1.505 1 83.31 296 SER B CA 1
ATOM 4922 C C . SER B 1 296 ? -13.875 4.066 -0.82 1 83.31 296 SER B C 1
ATOM 4924 O O . SER B 1 296 ? -13.25 5.109 -1.039 1 83.31 296 SER B O 1
ATOM 4926 N N . ARG B 1 297 ? -13.406 3.09 -0.108 1 86.44 297 ARG B N 1
ATOM 4927 C CA . ARG B 1 297 ? -12.102 3.156 0.542 1 86.44 297 ARG B CA 1
ATOM 4928 C C . ARG B 1 297 ? -10.992 3.406 -0.477 1 86.44 297 ARG B C 1
ATOM 4930 O O . ARG B 1 297 ? -10.109 4.242 -0.252 1 86.44 297 ARG B O 1
ATOM 4937 N N . PHE B 1 298 ? -11.094 2.773 -1.576 1 83.81 298 PHE B N 1
ATOM 4938 C CA . PHE B 1 298 ? -9.969 2.773 -2.508 1 83.81 298 PHE B CA 1
ATOM 4939 C C . PHE B 1 298 ? -9.945 4.059 -3.326 1 83.81 298 PHE B C 1
ATOM 4941 O O . PHE B 1 298 ? -8.875 4.512 -3.748 1 83.81 298 PHE B O 1
ATOM 4948 N N . GLN B 1 299 ? -11.125 4.68 -3.5 1 86.38 299 GLN B N 1
ATOM 4949 C CA . GLN B 1 299 ? -11.125 6 -4.121 1 86.38 299 GLN B CA 1
ATOM 4950 C C . GLN B 1 299 ? -10.359 7.012 -3.271 1 86.38 299 GLN B C 1
ATOM 4952 O O . GLN B 1 299 ? -9.602 7.824 -3.799 1 86.38 299 GLN B O 1
ATOM 4957 N N . PHE B 1 300 ? -10.586 6.965 -2.002 1 94.62 300 PHE B N 1
ATOM 4958 C CA . PHE B 1 300 ? -9.852 7.859 -1.116 1 94.62 300 PHE B CA 1
ATOM 4959 C C . PHE B 1 300 ? -8.359 7.559 -1.166 1 94.62 300 PHE B C 1
ATOM 4961 O O . PHE B 1 300 ? -7.543 8.469 -1.33 1 94.62 300 PHE B O 1
ATOM 4968 N N . LEU B 1 301 ? -8.008 6.316 -0.992 1 93.38 301 LEU B N 1
ATOM 4969 C CA . LEU B 1 301 ? -6.605 5.934 -0.917 1 93.38 301 LEU B CA 1
ATOM 4970 C C . LEU B 1 301 ? -5.859 6.352 -2.18 1 93.38 301 LEU B C 1
ATOM 4972 O O . LEU B 1 301 ? -4.707 6.785 -2.109 1 93.38 301 LEU B O 1
ATOM 4976 N N . LYS B 1 302 ? -6.504 6.301 -3.273 1 90.81 302 LYS B N 1
ATOM 4977 C CA . LYS B 1 302 ? -5.891 6.641 -4.555 1 90.81 302 LYS B CA 1
ATOM 4978 C C . LYS B 1 302 ? -5.688 8.148 -4.688 1 90.81 302 LYS B C 1
ATOM 4980 O O . LYS B 1 302 ? -4.777 8.594 -5.387 1 90.81 302 LYS B O 1
ATOM 4985 N N . LYS B 1 303 ? -6.5 8.898 -4.023 1 95.94 303 LYS B N 1
ATOM 4986 C CA . LYS B 1 303 ? -6.504 10.344 -4.234 1 95.94 303 LYS B CA 1
ATOM 4987 C C . LYS B 1 303 ? -5.586 11.047 -3.234 1 95.94 303 LYS B C 1
ATOM 4989 O O . LYS B 1 303 ? -5.078 12.133 -3.508 1 95.94 303 LYS B O 1
ATOM 4994 N N . PHE B 1 304 ? -5.34 10.43 -2.113 1 98.19 304 PHE B N 1
ATOM 4995 C CA . PHE B 1 304 ? -4.574 11.086 -1.06 1 98.19 304 PHE B CA 1
ATOM 4996 C C . PHE B 1 304 ? -3.139 11.336 -1.51 1 98.19 304 PHE B C 1
ATOM 4998 O O . PHE B 1 304 ? -2.621 12.445 -1.362 1 98.19 304 PHE B O 1
ATOM 5005 N N . GLY B 1 305 ? -2.512 10.344 -2.064 1 96.94 305 GLY B N 1
ATOM 5006 C CA . GLY B 1 305 ? -1.113 10.391 -2.455 1 96.94 305 GLY B CA 1
ATOM 5007 C C . GLY B 1 305 ? -0.802 11.523 -3.418 1 96.94 305 GLY B C 1
ATOM 5008 O O . GLY B 1 305 ? 0.059 12.359 -3.145 1 96.94 305 GLY B O 1
ATOM 5009 N N . PRO B 1 306 ? -1.492 11.57 -4.508 1 96.56 306 PRO B N 1
ATOM 5010 C CA . PRO B 1 306 ? -1.269 12.656 -5.465 1 96.56 306 PRO B CA 1
ATOM 5011 C C . PRO B 1 306 ? -1.405 14.039 -4.828 1 96.56 306 PRO B C 1
ATOM 5013 O O . PRO B 1 306 ? -0.662 14.961 -5.18 1 96.56 306 PRO B O 1
ATOM 5016 N N . SER B 1 307 ? -2.348 14.172 -3.926 1 98.56 307 SER B N 1
ATOM 5017 C CA . SER B 1 307 ? -2.494 15.461 -3.258 1 98.56 307 SER B CA 1
ATOM 5018 C C . SER B 1 307 ? -1.324 15.727 -2.32 1 98.56 307 SER B C 1
ATOM 5020 O O . SER B 1 307 ? -0.91 16.875 -2.154 1 98.56 307 SER B O 1
ATOM 5022 N N . MET B 1 308 ? -0.804 14.688 -1.687 1 98.62 308 MET B N 1
ATOM 5023 C CA . MET B 1 308 ? 0.402 14.836 -0.876 1 98.62 308 MET B CA 1
ATOM 5024 C C . MET B 1 308 ? 1.585 15.266 -1.734 1 98.62 308 MET B C 1
ATOM 5026 O O . MET B 1 308 ? 2.398 16.094 -1.307 1 98.62 308 MET B O 1
ATOM 5030 N N . ILE B 1 309 ? 1.676 14.711 -2.928 1 97.94 309 ILE B N 1
ATOM 5031 C CA . ILE B 1 309 ? 2.75 15.078 -3.844 1 97.94 309 ILE B CA 1
ATOM 5032 C C . ILE B 1 309 ? 2.639 16.562 -4.207 1 97.94 309 ILE B C 1
ATOM 5034 O O . ILE B 1 309 ? 3.637 17.281 -4.191 1 97.94 309 ILE B O 1
ATOM 5038 N N . LYS B 1 310 ? 1.424 17 -4.523 1 97.69 310 LYS B N 1
ATOM 5039 C CA . LYS B 1 310 ? 1.214 18.422 -4.824 1 97.69 310 LYS B CA 1
ATOM 5040 C C . LYS B 1 310 ? 1.601 19.297 -3.635 1 97.69 310 LYS B C 1
ATOM 5042 O O . LYS B 1 310 ? 2.268 20.312 -3.803 1 97.69 310 LYS B O 1
ATOM 5047 N N . MET B 1 311 ? 1.202 18.922 -2.467 1 98.31 311 MET B N 1
ATOM 5048 C CA . MET B 1 311 ? 1.558 19.672 -1.27 1 98.31 311 MET B CA 1
ATOM 5049 C C . MET B 1 311 ? 3.07 19.703 -1.078 1 98.31 311 MET B C 1
ATOM 5051 O O . MET B 1 311 ? 3.623 20.734 -0.677 1 98.31 311 MET B O 1
ATOM 5055 N N . GLY B 1 312 ? 3.717 18.656 -1.398 1 98.06 312 GLY B N 1
ATOM 5056 C CA . GLY B 1 312 ? 5.156 18.531 -1.232 1 98.06 312 GLY B CA 1
ATOM 5057 C C . GLY B 1 312 ? 5.941 19.469 -2.135 1 98.06 312 GLY B C 1
ATOM 5058 O O . GLY B 1 312 ? 7.16 19.609 -1.986 1 98.06 312 GLY B O 1
ATOM 5059 N N . ARG B 1 313 ? 5.246 20.141 -3.006 1 97.12 313 ARG B N 1
ATOM 5060 C CA . ARG B 1 313 ? 5.895 21.047 -3.939 1 97.12 313 ARG B CA 1
ATOM 5061 C C . ARG B 1 313 ? 5.809 22.484 -3.441 1 97.12 313 ARG B C 1
ATOM 5063 O O . ARG B 1 313 ? 6.359 23.406 -4.062 1 97.12 313 ARG B O 1
ATOM 5070 N N . ILE B 1 314 ? 5.16 22.672 -2.35 1 97.44 314 ILE B N 1
ATOM 5071 C CA . ILE B 1 314 ? 4.93 24.016 -1.843 1 97.44 314 ILE B CA 1
ATOM 5072 C C . ILE B 1 314 ? 6.246 24.625 -1.354 1 97.44 314 ILE B C 1
ATOM 5074 O O . ILE B 1 314 ? 6.887 24.078 -0.454 1 97.44 314 ILE B O 1
ATOM 5078 N N . GLY B 1 315 ? 6.641 25.703 -1.947 1 96.81 315 GLY B N 1
ATOM 5079 C CA . GLY B 1 315 ? 7.727 26.547 -1.464 1 96.81 315 GLY B CA 1
ATOM 5080 C C . GLY B 1 315 ? 9.016 25.781 -1.241 1 96.81 315 GLY B C 1
ATOM 5081 O O . GLY B 1 315 ? 9.703 25.984 -0.235 1 96.81 315 GLY B O 1
ATOM 5082 N N . VAL B 1 316 ? 9.414 24.875 -2.074 1 97.56 316 VAL B N 1
ATOM 5083 C CA . VAL B 1 316 ? 10.578 24.016 -1.881 1 97.56 316 VAL B CA 1
ATOM 5084 C C . VAL B 1 316 ? 11.859 24.797 -2.16 1 97.56 316 VAL B C 1
ATOM 5086 O O . VAL B 1 316 ? 11.844 25.75 -2.939 1 97.56 316 VAL B O 1
ATOM 5089 N N . LEU B 1 317 ? 12.891 24.469 -1.438 1 96.94 317 LEU B N 1
ATOM 5090 C CA . LEU B 1 317 ? 14.258 24.891 -1.726 1 96.94 317 LEU B CA 1
ATOM 5091 C C . LEU B 1 317 ? 15.047 23.766 -2.391 1 96.94 317 LEU B C 1
ATOM 5093 O O . LEU B 1 317 ? 14.922 22.594 -1.999 1 96.94 317 LEU B O 1
ATOM 5097 N N . THR B 1 318 ? 15.781 24.062 -3.479 1 95.75 318 THR B N 1
ATOM 5098 C CA . THR B 1 318 ? 16.562 23.062 -4.18 1 95.75 318 THR B CA 1
ATOM 5099 C C . THR B 1 318 ? 17.938 23.625 -4.555 1 95.75 318 THR B C 1
ATOM 5101 O O . THR B 1 318 ? 18.203 24.812 -4.363 1 95.75 318 THR B O 1
ATOM 5104 N N . GLY B 1 319 ? 18.797 22.703 -5 1 92.62 319 GLY B N 1
ATOM 5105 C CA . GLY B 1 319 ? 20.1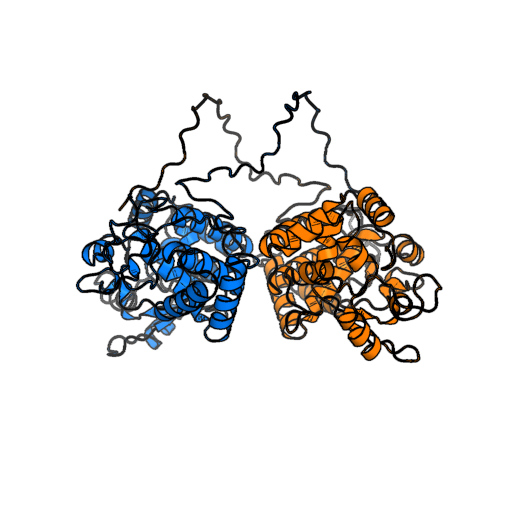09 23.156 -5.441 1 92.62 319 GLY B CA 1
ATOM 5106 C C . GLY B 1 319 ? 20.922 23.812 -4.34 1 92.62 319 GLY B C 1
ATOM 5107 O O . GLY B 1 319 ? 21.156 23.203 -3.289 1 92.62 319 GLY B O 1
ATOM 5108 N N . TYR B 1 320 ? 21.156 25.141 -4.566 1 90.31 320 TYR B N 1
ATOM 5109 C CA . TYR B 1 320 ? 22.016 25.828 -3.615 1 90.31 320 TYR B CA 1
ATOM 5110 C C . TYR B 1 320 ? 21.203 26.672 -2.641 1 90.31 320 TYR B C 1
ATOM 5112 O O . TYR B 1 320 ? 21.766 27.359 -1.783 1 90.31 320 TYR B O 1
ATOM 5120 N N . GLU B 1 321 ? 19.906 26.453 -2.783 1 92.31 321 GLU B N 1
ATOM 5121 C CA . GLU B 1 321 ? 19.016 27.141 -1.848 1 92.31 321 GLU B CA 1
ATOM 5122 C C . GLU B 1 321 ? 18.828 26.312 -0.573 1 92.31 321 GLU B C 1
ATOM 5124 O O . GLU B 1 321 ? 18.453 25.141 -0.631 1 92.31 321 GLU B O 1
ATOM 5129 N N . GLY B 1 322 ? 19.328 26.719 0.583 1 95.31 322 GLY B N 1
ATOM 5130 C CA . GLY B 1 322 ? 19.281 26 1.845 1 95.31 322 GLY B CA 1
ATOM 5131 C C . GLY B 1 322 ? 20.469 25.109 2.076 1 95.31 322 GLY B C 1
ATOM 5132 O O . GLY B 1 322 ? 21.578 25.406 1.617 1 95.31 322 GLY B O 1
ATOM 5133 N N . GLU B 1 323 ? 20.328 24.094 2.848 1 97.31 323 GLU B N 1
ATOM 5134 C CA . GLU B 1 323 ? 21.406 23.141 3.127 1 97.31 323 GLU B CA 1
ATOM 5135 C C . GLU B 1 323 ? 20.844 21.734 3.396 1 97.31 323 GLU B C 1
ATOM 5137 O O . GLU B 1 323 ? 19.625 21.531 3.336 1 97.31 323 GLU B O 1
ATOM 5142 N N . ILE B 1 324 ? 21.703 20.844 3.486 1 98.25 324 ILE B N 1
ATOM 5143 C CA . ILE B 1 324 ? 21.391 19.531 4.051 1 98.25 324 ILE B CA 1
ATOM 5144 C C . ILE B 1 324 ? 21.859 19.484 5.504 1 98.25 324 ILE B C 1
ATOM 5146 O O . ILE B 1 324 ? 23.047 19.312 5.777 1 98.25 324 ILE B O 1
ATOM 5150 N N . ARG B 1 325 ? 20.906 19.625 6.363 1 98 325 ARG B N 1
ATOM 5151 C CA . ARG B 1 325 ? 21.266 19.703 7.777 1 98 325 ARG B CA 1
ATOM 5152 C C . ARG B 1 325 ? 21.641 18.328 8.32 1 98 325 ARG B C 1
ATOM 5154 O O . ARG B 1 325 ? 21 17.328 7.992 1 98 325 ARG B O 1
ATOM 5161 N N . LYS B 1 326 ? 22.641 18.297 9.172 1 97.25 326 LYS B N 1
ATOM 5162 C CA . LYS B 1 326 ? 23.078 17.062 9.812 1 97.25 326 LYS B CA 1
ATOM 5163 C C . LYS B 1 326 ? 22.078 16.625 10.883 1 97.25 326 LYS B C 1
ATOM 5165 O O . LYS B 1 326 ? 21.859 15.422 11.078 1 97.25 326 LYS B O 1
ATOM 5170 N N . SER B 1 327 ? 21.594 17.594 11.578 1 97.19 327 SER B N 1
ATOM 5171 C CA . SER B 1 327 ? 20.484 17.438 12.508 1 97.19 327 SER B CA 1
ATOM 5172 C C . SER B 1 327 ? 19.297 18.297 12.109 1 97.19 327 SER B C 1
ATOM 5174 O O . SER B 1 327 ? 19.469 19.469 11.734 1 97.19 327 SER B O 1
ATOM 5176 N N . CYS B 1 328 ? 18.141 17.75 12.25 1 98.06 328 CYS B N 1
ATOM 5177 C CA . CYS B 1 328 ? 16.984 18.469 11.711 1 98.06 328 CYS B CA 1
ATOM 5178 C C . CYS B 1 328 ? 16.641 19.656 12.594 1 98.06 328 CYS B C 1
ATOM 5180 O O . CYS B 1 328 ? 15.992 20.609 12.125 1 98.06 328 CYS B O 1
ATOM 5182 N N . HIS B 1 329 ? 17.062 19.656 13.859 1 97.12 329 HIS B N 1
ATOM 5183 C CA . HIS B 1 329 ? 16.625 20.703 14.781 1 97.12 329 HIS B CA 1
ATOM 5184 C C . HIS B 1 329 ? 17.625 21.844 14.836 1 97.12 329 HIS B C 1
ATOM 5186 O O . HIS B 1 329 ? 17.422 22.812 15.562 1 97.12 329 HIS B O 1
ATOM 5192 N N . ALA B 1 330 ? 18.766 21.719 14.008 1 96.5 330 ALA B N 1
ATOM 5193 C CA . ALA B 1 330 ? 19.812 22.75 14.062 1 96.5 330 ALA B CA 1
ATOM 5194 C C . ALA B 1 330 ? 20.375 23.031 12.68 1 96.5 330 ALA B C 1
ATOM 5196 O O . ALA B 1 330 ? 20.469 22.125 11.844 1 96.5 330 ALA B O 1
ATOM 5197 N N . ARG B 1 331 ? 20.766 24.359 12.484 1 95.94 331 ARG B N 1
ATOM 5198 C CA . ARG B 1 331 ? 21.562 24.719 11.305 1 95.94 331 ARG B CA 1
ATOM 5199 C C . ARG B 1 331 ? 22.953 24.125 11.383 1 95.94 331 ARG B C 1
ATOM 5201 O O . ARG B 1 331 ? 23.484 23.891 12.477 1 95.94 331 ARG B O 1
ATOM 5208 N N . ASN B 1 332 ? 23.484 23.875 10.18 1 94.94 332 ASN B N 1
ATOM 5209 C CA . ASN B 1 332 ? 24.859 23.422 10.195 1 94.94 332 ASN B CA 1
ATOM 5210 C C . ASN B 1 332 ? 25.812 24.516 10.664 1 94.94 332 ASN B C 1
ATOM 5212 O O . ASN B 1 332 ? 25.578 25.703 10.406 1 94.94 332 ASN B O 1
ATOM 5216 N N . ASN B 1 333 ? 26.734 24.234 11.617 1 77 333 ASN B N 1
ATOM 5217 C CA . ASN B 1 333 ? 27.719 25.203 12.078 1 77 333 ASN B CA 1
ATOM 5218 C C . ASN B 1 333 ? 28.578 25.734 10.938 1 77 333 ASN B C 1
ATOM 5220 O O . ASN B 1 333 ? 28.984 24.953 10.062 1 77 333 ASN B O 1
ATOM 5224 N N . GLN B 1 334 ? 28.312 26.891 10.328 1 56.19 334 GLN B N 1
ATOM 5225 C CA . GLN B 1 334 ? 29.234 27.516 9.391 1 56.19 334 GLN B CA 1
ATOM 5226 C C . GLN B 1 334 ? 30.688 27.312 9.82 1 56.19 334 GLN B C 1
ATOM 5228 O O . GLN B 1 334 ? 31.125 27.891 10.82 1 56.19 334 GLN B O 1
ATOM 5233 N N . ALA B 1 335 ? 31.312 26.312 9.875 1 42.69 335 ALA B N 1
ATOM 5234 C CA . ALA B 1 335 ? 32.781 26.234 10 1 42.69 335 ALA B CA 1
ATOM 5235 C C . ALA B 1 335 ? 33.469 27.156 9 1 42.69 335 ALA B C 1
ATOM 5237 O O . ALA B 1 335 ? 32.938 27.375 7.898 1 42.69 335 ALA B O 1
ATOM 5238 N N . THR B 1 336 ? 34.5 27.891 9.344 1 39.19 336 THR B N 1
ATOM 5239 C CA . THR B 1 336 ? 35.531 28.625 8.648 1 39.19 336 THR B CA 1
ATOM 5240 C C . THR B 1 336 ? 36.062 27.828 7.469 1 39.19 336 THR B C 1
ATOM 5242 O O . THR B 1 336 ? 36.531 26.703 7.641 1 39.19 336 THR B O 1
ATOM 5245 N N . MET B 1 337 ? 35.5 27.891 6.355 1 36.72 337 MET B N 1
ATOM 5246 C CA . MET B 1 337 ? 36.219 27.375 5.188 1 36.72 337 MET B CA 1
ATOM 5247 C C . MET B 1 337 ? 37.719 27.641 5.289 1 36.72 337 MET B C 1
ATOM 5249 O O . MET B 1 337 ? 38.125 28.781 5.527 1 36.72 337 MET B O 1
ATOM 5253 N N . PRO B 1 338 ? 38.656 26.688 5.547 1 34.34 338 PRO B N 1
ATOM 5254 C CA . PRO B 1 338 ? 40.031 27.109 5.387 1 34.34 338 PRO B CA 1
ATOM 5255 C C . PRO B 1 338 ? 40.312 27.672 3.996 1 34.34 338 PRO B C 1
ATOM 5257 O O . PRO B 1 338 ? 39.781 27.172 3.004 1 34.34 338 PRO B O 1
ATOM 5260 N N . TYR B 1 339 ? 40.5 29 3.854 1 31.95 339 TYR B N 1
ATOM 5261 C CA . TYR B 1 339 ? 41 29.797 2.727 1 31.95 339 TYR B CA 1
ATOM 5262 C C . TYR B 1 339 ? 42.219 29.141 2.1 1 31.95 339 TYR B C 1
ATOM 5264 O O . TYR B 1 339 ? 42.875 29.719 1.222 1 31.95 339 TYR B O 1
ATOM 5272 N N . SER B 1 340 ? 42.812 28.141 2.619 1 29.5 340 SER B N 1
ATOM 5273 C CA . SER B 1 340 ? 44.188 27.906 2.131 1 29.5 340 SER B CA 1
ATOM 5274 C C . SER B 1 340 ? 44.156 27.391 0.696 1 29.5 340 SER B C 1
ATOM 5276 O O . SER B 1 340 ? 45.219 27.328 0.049 1 29.5 340 SER B O 1
ATOM 5278 N N . VAL B 1 341 ? 43.281 26.516 0.262 1 28.69 341 VAL B N 1
ATOM 5279 C CA . VAL B 1 341 ? 43.938 25.828 -0.855 1 28.69 341 VAL B CA 1
ATOM 5280 C C . VAL B 1 341 ? 43.875 26.703 -2.105 1 28.69 341 VAL B C 1
ATOM 5282 O O . VAL B 1 341 ? 43.219 26.344 -3.088 1 28.69 341 VAL B O 1
ATOM 5285 N N . MET B 1 342 ? 43.344 27.969 -2.021 1 24.86 342 MET B N 1
ATOM 5286 C CA . MET B 1 342 ? 43.562 28.672 -3.287 1 24.86 342 MET B CA 1
ATOM 5287 C C . MET B 1 342 ? 45.062 28.875 -3.561 1 24.86 342 MET B C 1
ATOM 5289 O O . MET B 1 342 ? 45.438 29.578 -4.496 1 24.86 342 MET B O 1
ATOM 5293 N N . SER B 1 343 ? 45.969 28.156 -2.775 1 21.88 343 SER B N 1
ATOM 5294 C CA . SER B 1 343 ? 47.25 28.344 -3.418 1 21.88 343 SER B CA 1
ATOM 5295 C C . SER B 1 343 ? 47.406 27.422 -4.613 1 21.88 343 SER B C 1
ATOM 5297 O O . SER B 1 343 ? 46.938 26.281 -4.602 1 21.88 343 SER B O 1
#

Sequence (686 aa):
MRATCPPSKLALGLILMTLFGQSFGYWPTSCGLTVGFYNVKCGEQDIEEFIYNLVKKQYEEDPDTVSDLVRLTFHDCFVRGCDASVFLDGQDTEKTAVPNLTLGGLDTIDELKEAVEKACPGVVSCADLLMIAARSAVHIAGGDWFDVETGRRDGLVSLQSEALANIPPPTIPVPKAIEIFAERGLNKNDMVYLLGGHTVGTAHCQSFKESLYNFDGTNRPDPTISSALLRLLQQTCPQNSQVDNEAFLDQTPKSEFTFDNGYFKQIVAHNGTLEIDQQLAIHPETRGIVRGLAMSRFQFLKKFGPSMIKMGRIGVLTGYEGEIRKSCHARNNQATMPYSVMSMRATCPPSKLALGLILMTLFGQSFGYWPTSCGLTVGFYNVKCGEQDIEEFIYNLVKKQYEEDPDTVSDLVRLTFHDCFVRGCDASVFLDGQDTEKTAVPNLTLGGLDTIDELKEAVEKACPGVVSCADLLMIAARSAVHIAGGDWFDVETGRRDGLVSLQSEALANIPPPTIPVPKAIEIFAERGLNKNDMVYLLGGHTVGTAHCQSFKESLYNFDGTNRPDPTISSALLRLLQQTCPQNSQVDNEAFLDQTPKSEFTFDNGYFKQIVAHNGTLEIDQQLAIHPETRGIVRGLAMSRFQFLKKFGPSMIKMGRIGVLTGYEGEIRKSCHARNNQATMPYSVMS

pLDDT: mean 88.93, std 19.08, range [21.88, 98.88]

Nearest PDB structures (foldseek):
  4cuo-assembly1_A-2  TM=9.617E-01  e=3.072E-30  Ficus benghalensis
  1fhf-assembly1_A  TM=9.530E-01  e=8.162E-30  Glycine max
  3hdl-assembly1_A  TM=9.523E-01  e=4.160E-29  Roystonea regia
  1qo4-assembly1_A  TM=9.573E-01  e=8.896E-29  Arabidopsis thaliana
  4usc-assembly1_B  TM=9.518E-01  e=1.373E-28  Trachycarpus fortunei

Solvent-accessible surface area (backbone atoms only — not comparable to full-atom values): 36454 Å² total; per-residue (Å²): 104,52,68,42,59,70,74,81,80,72,82,76,68,82,66,81,74,71,80,66,72,77,58,83,55,75,61,76,38,73,78,74,22,23,70,65,60,59,67,69,72,40,60,92,43,44,59,68,58,53,48,37,54,54,47,50,54,46,30,74,75,38,49,60,44,36,30,20,33,48,48,46,48,52,62,20,24,51,31,53,10,30,12,38,23,45,46,31,66,67,83,61,6,22,41,67,16,79,91,38,66,77,64,51,48,62,66,56,51,47,54,50,40,51,55,42,41,72,69,34,65,84,69,68,14,46,22,33,48,48,55,53,44,24,43,37,29,37,30,75,30,58,29,44,72,54,85,58,61,27,53,37,13,17,48,89,68,46,42,17,70,48,36,67,70,43,54,81,60,56,73,46,54,69,72,59,48,40,49,58,35,42,75,48,75,29,51,61,66,37,50,55,38,56,57,47,56,40,9,24,33,66,39,50,32,82,72,36,44,48,45,63,46,31,28,93,76,66,66,33,48,42,82,72,48,32,70,70,50,49,53,54,48,43,69,63,44,45,92,84,55,90,66,79,39,68,43,55,41,16,79,53,82,96,35,39,52,33,44,53,31,61,34,38,43,34,16,68,68,26,47,32,65,41,58,36,48,32,45,41,36,66,35,84,90,37,20,64,60,37,52,56,29,35,61,28,50,64,60,36,36,63,46,31,34,60,38,51,46,56,48,58,45,18,18,56,27,39,87,84,40,57,40,60,36,76,44,56,46,44,80,67,80,83,66,81,70,79,77,62,79,80,111,104,52,68,41,60,67,71,80,81,73,83,76,67,81,63,82,72,69,80,67,72,77,58,84,55,75,60,76,39,75,77,73,22,24,70,65,60,60,64,70,70,38,59,91,44,46,59,68,60,53,47,37,54,54,45,50,54,47,31,74,75,38,50,60,44,37,32,20,34,48,48,45,50,52,64,20,23,50,31,54,10,30,12,37,23,46,46,30,66,69,84,60,7,23,41,67,16,77,91,40,66,76,62,52,47,62,66,56,50,48,54,50,41,52,53,43,42,72,69,34,65,82,68,68,14,46,22,35,48,48,55,54,46,25,44,38,29,36,31,75,30,60,28,43,72,54,83,57,62,28,54,39,13,16,48,88,69,46,41,16,69,48,35,67,72,42,54,79,57,54,72,46,52,68,73,59,49,41,49,59,36,42,75,48,76,29,50,62,67,37,49,56,38,54,57,48,58,39,9,23,33,67,40,49,32,81,74,38,46,47,44,63,46,32,27,93,75,66,67,33,49,43,81,72,47,31,71,68,49,49,52,52,47,42,68,63,43,46,90,83,55,88,65,79,39,68,42,56,41,18,79,52,82,96,34,39,53,33,45,54,30,59,32,38,43,34,16,66,67,26,48,33,64,40,58,35,49,32,46,41,36,65,37,84,90,36,21,64,61,37,51,56,29,35,61,27,49,64,61,36,36,63,47,31,34,61,36,50,47,55,48,58,46,18,19,56,28,38,87,84,39,58,39,61,36,76,43,57,45,45,78,65,79,82,68,79,72,79,77,62,78,80,111

InterPro domains:
  IPR000823 Plant peroxidase [PR00461] (68-88)
  IPR000823 Plant peroxidase [PR00461] (104-117)
  IPR000823 Plant peroxidase [PR00461] (123-133)
  IPR000823 Plant peroxidase [PR00461] (142-157)
  IPR000823 Plant peroxidase [PR00461] (189-201)
  IPR000823 Plant peroxidase [PR00461] (250-265)
  IPR000823 Plant peroxidase [PR00461] (266-283)
  IPR000823 Plant peroxidase [PR00461] (306-319)
  IPR000823 Plant peroxidase [PTHR31517] (32-332)
  IPR002016 Haem peroxidase [PF00141] (53-294)
  IPR002016 Haem peroxidase [PR00458] (66-80)
  IPR002016 Haem peroxidase [PR00458] (124-141)
  IPR002016 Haem peroxidase [PR00458] (142-154)
  IPR002016 Haem peroxidase [PR00458] (190-205)
  IPR002016 Haem peroxidase [PR00458] (252-267)
  IPR002016 Haem peroxidase [PS50873] (32-332)
  IPR010255 Haem peroxidase superfamily [SSF48113] (33-332)
  IPR019793 Peroxidases heam-ligand binding site [PS00435] (190-200)
  IPR019794 Peroxidase, active site [PS00436] (66-77)
  IPR033905 Secretory peroxidase [cd00693] (32-330)

Organism: NCBI:txid171969

Secondary structure (DSSP, 8-state):
-----------------------------GGG-BTTTTTTTTTT--HHHHHHHHHHHHHHH-TTHHHHHHHHHHHHHTTT-SSSGGG--STTSGGGSGGGTT---HHHHHHHHHHHHHHSTTTS-HHHHHHHHHHHHHHHTT-------B--BB-S---HHHHHHHS--TT--HHHHHHHHHTTT--HHHHHHHHGGGGS-EEEGGGTHHHHH-GGGSSS--TTS-HHHHHHHHHHS-TT-SS--EEESS-STT-TTS-SSHHHHHHHTT--SSHHHHHHHHSTTTHHHHHHHHH-HHHHHHHHHHHHHHHTTTT-B-TTSSB--SSTTS---------GGG-/-----------------------------GGG-BTTTTTTTTTT--HHHHHHHHHHHHHHH-TTHHHHHHHHHHHHHTTT-SSSGGG--STTSGGGSGGGTT---HHHHHHHHHHHHHHSTTTS-HHHHHHHHHHHHHHHTT-------B--BB-S---HHHHHHHS--TT--HHHHHHHHHTTT--HHHHHHHHGGGGS-EEEGGGTHHHHH-GGGSSS--TTS-HHHHHHHHHHS-TT-SS--EEESS-STT-TTS-SSHHHHHHHTT--SSHHHHHHHHSTTTHHHHHHHHH-HHHHHHHHHHHHHHHTTTT-B-TTSSB--SBTTB---------GGG-

Radius of gyration: 27.83 Å; Cα contacts (8 Å, |Δi|>4): 1237; chains: 2; bounding box: 96×74×73 Å

Foldseek 3Di:
DPDDPDDPDDDPPVPPPPPPPVPVPQPCPPQNWGQCPCPCLLPPDPLLVVLLVLLLVVCVVPLLLLLLLLVQQVLCDQQQHLALQCQADDDQFLCPAPVNVPRPCSVVLQVSLLVSCVRRNFDAFSSNSSLSSNQSSQVSLPFDHARAIDFFAHADDGHNVSSVVGDDALQDALVVLQVSCVVQVAHSLLSVLSVLSLLADKDWCVSAVCQLQQPVNPRHHPPLADPVLSVVSCVQRPPPDPDGGIDQQQPPPPSRSHRWLSLLLCLCVSNGPGNNSVNQCVPPVRVVVSVVRNVDRRVSSVSNRVSSNSSNSGNTHHDPGHGRASGSHHRDDPPDPPPPPVD/DPDDPDDPDDPCPVP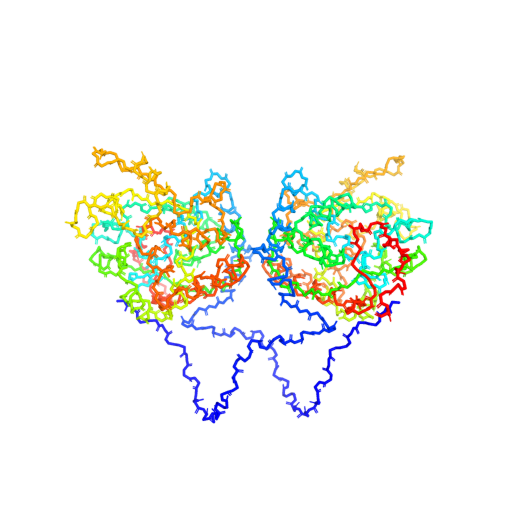PPPPPPPPVPQPCPPQSWGQCPCPCLLPPDPLLVVLLVLLLVVCVVPLLLLLLLLVQQVLCDQQQHLALQCQADDDQFLCPAPVNVPRPCSVVLQVSLLVSCVRRNFDAFSSNSSLSSNQSSQVSLPFDHARAIDFFAHADDGHNVSSVVGDDALQDALVVLQVSCVVQVAHSLLSVLSVLSLLADKDWCVSAVCQLQQPVNPRHHPPLADPVLSVVSCVQRPPPDPDGGIDQQQPPPPSRSHRWLSLLLCLCVSNGPGNNSVNQCVPPVRVVVSVVRNVDRNVSSVSNRVSSNSSNSGNTHHDPGHGRASGSHHRDDPPDPPPPPVD